Protein AF-A0A7S3LV82-F1 (afdb_monomer_lite)

Organism: NCBI:txid652834

Secondary structure (DSSP, 8-state):
--------------PPPPPPPPPPPPPSTT---HHHHHHHHHHHHT--SHHHHHHHHHHHHHHHHHHHHTTTTTTS-TTTPPPPSGGGHHHHHHHHHHHHHHHHGGG---------------------------------GGGTTTTTTTSS--------------------------SS-SS----S-SS---THHHHHHHHSPPPPP----S--------SPPPGGGSPPHHHHHHHHHHHHHHHHTHHHHHHTT----HHHHHHHHHHHHHHHHHTT--SHHHHHHHHHHHHHHHHTT-HHHHHHHHHHHHHHHHSHHHHS--SS-----TTHHHHHHHHHHHHHHHT-HHHHHHHHHH--HHHHHSHHHHHHHHHHHHHHTT-HHHHHHHHHT--TTHHHHHHHHHHHHHHHHHHHHHHHS-SEEEHHHHHHHTT-SSHHHHHHHHHHTT--EEEETTEEEEEHHHHHHH------S---S-TTHHHHT-GGG-

Sequence (498 aa):
MEDDNDMVPALVAVVPQVPKSPVPVPPSKGSWPPSLRDYVQRCFSQSPDSKAKEELQKTLKIIIGEKASANKLWETDWSSMPIPPFCQYETRNAALDLRQELKTKKRKVGSQGPLTGRKKGSESYHARLREKGGNDSVDVEVWDEKRKRVERFDGKPTGSKKSSSSSKFYSRPSTSSIDAFSLRSLSTSSSSAPASSMEEWWQGKPIKGTSSKLEKPFLRSAGVPNPCDVRPPDVLKKAVELAKRKWLEREERQQRGESVDYHTVSEQFKAIRMDLMVQRVKSRFTVSVYEIHARLALENGDISEYNQCQTKLKELYQEDWYRNGEMGTREEPKNEFEFAAYRILYCTCRRDWQRLIEEMLQLSTAAKEHAAVKHALLVRKAVMTENYHKLFALYRSAPFMSSYVMDISVAEWRYKALKQSVQAFRPTVSVEFMAELLGMRTVSSAVEYLHNHGAVTKDTNGSHVVDAKASVSSITPVSLSSTLDVGQAAEEKQFFRK

Structure (mmCIF, N/CA/C/O backbone):
data_AF-A0A7S3LV82-F1
#
_entry.id   AF-A0A7S3LV82-F1
#
loop_
_atom_site.group_PDB
_atom_site.id
_atom_site.type_symbol
_atom_site.label_atom_id
_atom_site.label_alt_id
_atom_site.label_comp_id
_atom_site.label_asym_id
_atom_site.label_entity_id
_atom_site.label_seq_id
_atom_site.pdbx_PDB_ins_code
_atom_site.Cartn_x
_atom_site.Cartn_y
_atom_site.Cartn_z
_atom_site.occupancy
_atom_site.B_iso_or_equiv
_atom_site.auth_seq_id
_atom_site.auth_comp_id
_atom_site.auth_asym_id
_atom_site.auth_atom_id
_atom_site.pdbx_PDB_model_num
ATOM 1 N N . MET A 1 1 ? 114.611 -10.971 17.724 1.00 37.19 1 MET A N 1
ATOM 2 C CA . MET A 1 1 ? 113.815 -9.918 17.061 1.00 37.19 1 MET A CA 1
ATOM 3 C C . MET A 1 1 ? 112.412 -10.472 16.869 1.00 37.19 1 MET A C 1
ATOM 5 O O . MET A 1 1 ? 112.055 -10.855 15.764 1.00 37.19 1 MET A O 1
ATOM 9 N N . GLU A 1 2 ? 111.736 -10.850 17.958 1.00 37.75 2 GLU A N 1
ATOM 10 C CA . GLU A 1 2 ? 111.268 -10.015 19.100 1.00 37.75 2 GLU A CA 1
ATOM 11 C C . GLU A 1 2 ? 109.918 -9.358 18.741 1.00 37.75 2 GLU A C 1
ATOM 13 O O . GLU A 1 2 ? 109.816 -8.741 17.683 1.00 37.75 2 GLU A O 1
ATOM 18 N N . ASP A 1 3 ? 108.849 -9.470 19.536 1.00 37.44 3 ASP A N 1
ATOM 19 C CA . ASP A 1 3 ? 108.690 -10.190 20.815 1.00 37.44 3 ASP A CA 1
ATOM 20 C C . ASP A 1 3 ? 107.254 -10.705 21.008 1.00 37.44 3 ASP A C 1
ATOM 22 O O . ASP A 1 3 ? 106.304 -10.182 20.421 1.00 37.44 3 ASP A O 1
ATOM 26 N N . ASP A 1 4 ? 107.103 -11.700 21.886 1.00 35.75 4 ASP A N 1
ATOM 27 C CA . ASP A 1 4 ? 105.827 -12.020 22.528 1.00 35.75 4 ASP A CA 1
ATOM 28 C C . ASP A 1 4 ? 105.445 -10.921 23.535 1.00 35.75 4 ASP A C 1
ATOM 30 O O . ASP A 1 4 ? 106.274 -10.524 24.359 1.00 35.75 4 ASP A O 1
ATOM 34 N N . ASN A 1 5 ? 104.166 -10.525 23.585 1.00 36.53 5 ASN A N 1
ATOM 35 C CA . ASN A 1 5 ? 103.512 -10.383 24.890 1.00 36.53 5 ASN A CA 1
ATOM 36 C C . ASN A 1 5 ? 101.976 -10.432 24.859 1.00 36.53 5 ASN A C 1
ATOM 38 O O . ASN A 1 5 ? 101.324 -10.110 23.866 1.00 36.53 5 ASN A O 1
ATOM 42 N N . ASP A 1 6 ? 101.428 -10.829 26.004 1.00 35.84 6 ASP A N 1
ATOM 43 C CA . ASP A 1 6 ? 100.016 -11.063 26.288 1.00 35.84 6 ASP A CA 1
ATOM 44 C C . ASP A 1 6 ? 99.115 -9.818 26.166 1.00 35.84 6 ASP A C 1
ATOM 46 O O . ASP A 1 6 ? 99.455 -8.732 26.633 1.00 35.84 6 ASP A O 1
ATOM 50 N N . MET A 1 7 ? 97.870 -10.010 25.706 1.00 33.03 7 MET A N 1
ATOM 51 C CA . MET A 1 7 ? 96.746 -10.179 26.650 1.00 33.03 7 MET A CA 1
ATOM 52 C C . MET A 1 7 ? 95.391 -10.445 25.973 1.00 33.03 7 MET A C 1
ATOM 54 O O . MET A 1 7 ? 95.016 -9.827 24.980 1.00 33.03 7 MET A O 1
ATOM 58 N N . VAL A 1 8 ? 94.592 -11.303 26.616 1.00 34.25 8 VAL A N 1
ATOM 59 C CA . VAL A 1 8 ? 93.133 -11.421 26.434 1.00 34.25 8 VAL A CA 1
ATOM 60 C C . VAL A 1 8 ? 92.478 -11.092 27.784 1.00 34.25 8 VAL A C 1
ATOM 62 O O . VAL A 1 8 ? 93.030 -11.484 28.814 1.00 34.25 8 VAL A O 1
ATOM 65 N N . PRO A 1 9 ? 91.309 -10.418 27.824 1.00 34.97 9 PRO A N 1
ATOM 66 C CA . PRO A 1 9 ? 90.073 -11.206 27.783 1.00 34.97 9 PRO A CA 1
ATOM 67 C C . PRO A 1 9 ? 88.839 -10.553 27.110 1.00 34.97 9 PRO A C 1
ATOM 69 O O . PRO A 1 9 ? 88.560 -9.368 27.245 1.00 34.97 9 PRO A O 1
ATOM 72 N N . ALA A 1 10 ? 88.032 -11.423 26.496 1.00 30.30 10 ALA A N 1
ATOM 73 C CA . ALA A 1 10 ? 86.563 -11.397 26.418 1.00 30.30 10 ALA A CA 1
ATOM 74 C C . ALA A 1 10 ? 85.806 -10.076 26.113 1.00 30.30 10 ALA A C 1
ATOM 76 O O . ALA A 1 10 ? 85.424 -9.334 27.018 1.00 30.30 10 ALA A O 1
ATOM 77 N N . LEU A 1 11 ? 85.337 -9.935 24.863 1.00 29.91 11 LEU A N 1
ATOM 78 C CA . LEU A 1 11 ? 84.101 -9.203 24.547 1.00 29.91 11 LEU A CA 1
ATOM 79 C C . LEU A 1 11 ? 83.191 -9.988 23.583 1.00 29.91 11 LEU A C 1
ATOM 81 O O . LEU A 1 11 ? 83.609 -10.395 22.508 1.00 29.91 11 LEU A O 1
ATOM 85 N N . VAL A 1 12 ? 81.933 -10.152 24.013 1.00 31.27 12 VAL A N 1
ATOM 86 C CA . VAL A 1 12 ? 80.685 -10.361 23.244 1.00 31.27 12 VAL A CA 1
ATOM 87 C C . VAL A 1 12 ? 80.772 -11.154 21.925 1.00 31.27 12 VAL A C 1
ATOM 89 O O . VAL A 1 12 ? 81.112 -10.623 20.870 1.00 31.27 12 VAL A O 1
ATOM 92 N N . ALA A 1 13 ? 80.270 -12.393 21.946 1.00 30.98 13 ALA A N 1
ATOM 93 C CA . ALA A 1 13 ? 79.973 -13.152 20.732 1.00 30.98 13 ALA A CA 1
ATOM 94 C C . ALA A 1 13 ? 78.805 -12.517 19.945 1.00 30.98 13 ALA A C 1
ATOM 96 O O . ALA A 1 13 ? 77.635 -12.665 20.305 1.00 30.98 13 ALA A O 1
ATOM 97 N N . VAL A 1 14 ? 79.121 -11.817 18.853 1.00 32.34 14 VAL A N 1
ATOM 98 C CA . VAL A 1 14 ? 78.126 -11.288 17.909 1.00 32.34 14 VAL A CA 1
ATOM 99 C C . VAL A 1 14 ? 77.571 -12.434 17.062 1.00 32.34 14 VAL A C 1
ATOM 101 O O . VAL A 1 14 ? 78.282 -13.017 16.246 1.00 32.34 14 VAL A O 1
ATOM 104 N N . VAL A 1 15 ? 76.285 -12.748 17.232 1.00 36.16 15 VAL A N 1
ATOM 105 C CA . VAL A 1 15 ? 75.581 -13.715 16.374 1.00 36.16 15 VAL A CA 1
ATOM 106 C C . VAL A 1 15 ? 75.465 -13.134 14.953 1.00 36.16 15 VAL A C 1
ATOM 108 O O . VAL A 1 15 ? 74.975 -12.009 14.808 1.00 36.16 15 VAL A O 1
ATOM 111 N N . PRO A 1 16 ? 75.892 -13.853 13.896 1.00 32.28 16 PRO A N 1
ATOM 112 C CA . PRO A 1 16 ? 75.852 -13.338 12.530 1.00 32.28 16 PRO A CA 1
ATOM 113 C C . PRO A 1 16 ? 74.410 -13.124 12.050 1.00 32.28 16 PRO A C 1
ATOM 115 O O . PRO A 1 16 ? 73.539 -13.972 12.245 1.00 32.28 16 PRO A O 1
ATOM 118 N N . GLN A 1 17 ? 74.153 -11.988 11.394 1.00 28.03 17 GLN A N 1
ATOM 119 C CA . GLN A 1 17 ? 72.826 -11.685 10.855 1.00 28.03 17 GLN A CA 1
ATOM 120 C C . GLN A 1 17 ? 72.535 -12.525 9.606 1.00 28.03 17 GLN A C 1
ATOM 122 O O . GLN A 1 17 ? 73.203 -12.393 8.582 1.00 28.03 17 GLN A O 1
ATOM 127 N N . VAL A 1 18 ? 71.484 -13.343 9.677 1.00 35.94 18 VAL A N 1
ATOM 128 C CA . VAL A 1 18 ? 70.869 -13.983 8.504 1.00 35.94 18 VAL A CA 1
ATOM 129 C C . VAL A 1 18 ? 70.270 -12.879 7.609 1.00 35.94 18 VAL A C 1
ATOM 131 O O . VAL A 1 18 ? 69.633 -11.962 8.137 1.00 35.94 18 VAL A O 1
ATOM 134 N N . PRO A 1 19 ? 70.490 -12.899 6.279 1.00 32.84 19 PRO A N 1
ATOM 135 C CA . PRO A 1 19 ? 70.187 -11.760 5.413 1.00 32.84 19 PRO A CA 1
ATOM 136 C C . PRO A 1 19 ? 68.693 -11.425 5.338 1.00 32.84 19 PRO A C 1
ATOM 138 O O . PRO A 1 19 ? 67.832 -12.302 5.275 1.00 32.84 19 PRO A O 1
ATOM 141 N N . LYS A 1 20 ? 68.391 -10.122 5.281 1.00 35.22 20 LYS A N 1
ATOM 142 C CA . LYS A 1 20 ? 67.032 -9.607 5.068 1.00 35.22 20 LYS A CA 1
ATOM 143 C C . LYS A 1 20 ? 66.540 -9.973 3.665 1.00 35.22 20 LYS A C 1
ATOM 145 O O . LYS A 1 20 ? 67.138 -9.549 2.677 1.00 35.22 20 LYS A O 1
ATOM 150 N N . SER A 1 21 ? 65.418 -10.681 3.581 1.00 35.78 21 SER A N 1
ATOM 151 C CA . SER A 1 21 ? 64.683 -10.876 2.326 1.00 35.78 21 SER A CA 1
ATOM 152 C C . SER A 1 21 ? 64.238 -9.525 1.732 1.00 35.78 21 SER A C 1
ATOM 154 O O . SER A 1 21 ? 63.909 -8.609 2.493 1.00 35.78 21 SER A O 1
ATOM 156 N N . PRO A 1 22 ? 64.216 -9.366 0.395 1.00 35.38 22 PRO A N 1
ATOM 157 C CA . PRO A 1 22 ? 63.924 -8.085 -0.244 1.00 35.38 22 PRO A CA 1
ATOM 158 C C . PRO A 1 22 ? 62.459 -7.658 -0.081 1.00 35.38 22 PRO A C 1
ATOM 160 O O . PRO A 1 22 ? 61.544 -8.481 -0.110 1.00 35.38 22 PRO A O 1
ATOM 163 N N . VAL A 1 23 ? 62.238 -6.345 0.034 1.00 45.25 23 VAL A N 1
ATOM 164 C CA . VAL A 1 23 ? 60.899 -5.736 0.064 1.00 45.25 23 VAL A CA 1
ATOM 165 C C . VAL A 1 23 ? 60.255 -5.842 -1.329 1.00 45.25 23 VAL A C 1
ATOM 167 O O . VAL A 1 23 ? 60.860 -5.371 -2.295 1.00 45.25 23 VAL A O 1
ATOM 170 N N . PRO A 1 24 ? 59.043 -6.413 -1.474 1.00 42.72 24 PRO A N 1
ATOM 171 C CA . PRO A 1 24 ? 58.356 -6.461 -2.762 1.00 42.72 24 PRO A CA 1
ATOM 172 C C . PRO A 1 24 ? 57.944 -5.067 -3.255 1.00 42.72 24 PRO A C 1
ATOM 174 O O . PRO A 1 24 ? 57.314 -4.299 -2.529 1.00 42.72 24 PRO A O 1
ATOM 177 N N . VAL A 1 25 ? 58.257 -4.764 -4.515 1.00 49.97 25 VAL A N 1
ATOM 178 C CA . VAL A 1 25 ? 57.813 -3.541 -5.206 1.00 49.97 25 VAL A CA 1
ATOM 179 C C . VAL A 1 25 ? 56.283 -3.587 -5.382 1.00 49.97 25 VAL A C 1
ATOM 181 O O . VAL A 1 25 ? 55.770 -4.633 -5.786 1.00 49.97 25 VAL A O 1
ATOM 184 N N . PRO A 1 26 ? 55.528 -2.506 -5.097 1.00 42.47 26 PRO A N 1
ATOM 185 C CA . PRO A 1 26 ? 54.066 -2.551 -5.107 1.00 42.47 26 PRO A CA 1
ATOM 186 C C . PRO A 1 26 ? 53.488 -2.694 -6.530 1.00 42.47 26 PRO A C 1
ATOM 188 O O . PRO A 1 26 ? 53.718 -1.820 -7.370 1.00 42.47 26 PRO A O 1
ATOM 191 N N . PRO A 1 27 ? 52.685 -3.739 -6.813 1.00 45.69 27 PRO A N 1
ATOM 192 C CA . PRO A 1 27 ? 51.879 -3.802 -8.025 1.00 45.69 27 PRO A CA 1
ATOM 193 C C . PRO A 1 27 ? 50.661 -2.863 -7.939 1.00 45.69 27 PRO A C 1
ATOM 195 O O . PRO A 1 27 ? 50.353 -2.283 -6.897 1.00 45.69 27 PRO A O 1
ATOM 198 N N . SER A 1 28 ? 49.972 -2.689 -9.067 1.00 49.62 28 SER A N 1
ATOM 199 C CA . SER A 1 28 ? 48.967 -1.644 -9.310 1.00 49.62 28 SER A CA 1
ATOM 200 C C . SER A 1 28 ? 47.838 -1.513 -8.266 1.00 49.62 28 SER A C 1
ATOM 202 O O . SER A 1 28 ? 47.460 -2.456 -7.558 1.00 49.62 28 SER A O 1
ATOM 204 N N . LYS A 1 29 ? 47.277 -0.289 -8.207 1.00 49.69 29 LYS A N 1
ATOM 205 C CA . LYS A 1 29 ? 46.170 0.130 -7.326 1.00 49.69 29 LYS A CA 1
ATOM 206 C C . LYS A 1 29 ? 45.040 -0.911 -7.306 1.00 49.69 29 LYS A C 1
ATOM 208 O O . LYS A 1 29 ? 44.394 -1.132 -8.324 1.00 49.69 29 LYS A O 1
ATOM 213 N N . GLY A 1 30 ? 44.771 -1.485 -6.130 1.00 55.84 30 GLY A N 1
ATOM 214 C CA . GLY A 1 30 ? 43.671 -2.433 -5.892 1.00 55.84 30 GLY A CA 1
ATOM 215 C C . GLY A 1 30 ? 44.105 -3.853 -5.507 1.00 55.84 30 GLY A C 1
ATOM 216 O O . GLY A 1 30 ? 43.274 -4.640 -5.057 1.00 55.84 30 GLY A O 1
ATOM 217 N N . SER A 1 31 ? 45.391 -4.188 -5.633 1.00 60.56 31 SER A N 1
ATOM 218 C CA . SER A 1 31 ? 45.929 -5.464 -5.145 1.00 60.56 31 SER A CA 1
ATOM 219 C C . SER A 1 31 ? 46.102 -5.486 -3.613 1.00 60.56 31 SER A C 1
ATOM 221 O O . SER A 1 31 ? 46.379 -4.465 -2.983 1.00 60.56 31 SER A O 1
ATOM 223 N N . TRP A 1 32 ? 45.936 -6.669 -3.008 1.00 73.94 32 TRP A N 1
ATOM 224 C CA . TRP A 1 32 ? 46.109 -6.909 -1.567 1.00 73.94 32 TRP A CA 1
ATOM 225 C C . TRP A 1 32 ? 47.336 -7.802 -1.322 1.00 73.94 32 TRP A C 1
ATOM 227 O O . TRP A 1 32 ? 47.498 -8.775 -2.068 1.00 73.94 32 TRP A O 1
ATOM 237 N N . PRO A 1 33 ? 48.155 -7.545 -0.282 1.00 80.19 33 PRO A N 1
ATOM 238 C CA . PRO A 1 33 ? 49.363 -8.325 -0.012 1.00 80.19 33 PRO A CA 1
ATOM 239 C C . PRO A 1 33 ? 49.048 -9.808 0.274 1.00 80.19 33 PRO A C 1
ATOM 241 O O . PRO A 1 33 ? 48.095 -10.089 1.008 1.00 80.19 33 PRO A O 1
ATOM 244 N N . PRO A 1 34 ? 49.839 -10.772 -0.245 1.00 75.00 34 PRO A N 1
ATOM 245 C CA . PRO A 1 34 ? 49.617 -12.203 -0.004 1.00 75.00 34 PRO A CA 1
ATOM 246 C C . PRO A 1 34 ? 49.591 -12.574 1.483 1.00 75.00 34 PRO A C 1
ATOM 248 O O . PRO A 1 34 ? 48.658 -13.236 1.928 1.00 75.00 34 PRO A O 1
ATOM 251 N N . SER A 1 35 ? 50.517 -12.026 2.276 1.00 78.62 35 SER A N 1
ATOM 252 C CA . SER A 1 35 ? 50.623 -12.279 3.721 1.00 78.62 35 SER A CA 1
ATOM 253 C C . SER A 1 35 ? 49.356 -11.915 4.511 1.00 78.62 35 SER A C 1
ATOM 255 O O . SER A 1 35 ? 49.056 -12.549 5.525 1.00 78.62 35 SER A O 1
ATOM 257 N N . LEU A 1 36 ? 48.563 -10.945 4.036 1.00 80.44 36 LEU A N 1
ATOM 258 C CA . LEU A 1 36 ? 47.252 -10.626 4.607 1.00 80.44 36 LEU A CA 1
ATOM 259 C C . LEU A 1 36 ? 46.206 -11.706 4.288 1.00 80.44 36 LEU A C 1
ATOM 261 O O . LEU A 1 36 ? 45.378 -12.021 5.144 1.00 80.44 36 LEU A O 1
ATOM 265 N N . ARG A 1 37 ? 46.240 -12.306 3.091 1.00 80.75 37 ARG A N 1
ATOM 266 C CA . ARG A 1 37 ? 45.365 -13.443 2.751 1.00 80.75 37 ARG A CA 1
ATOM 267 C C . ARG A 1 37 ? 45.677 -14.633 3.656 1.00 80.75 37 ARG A C 1
ATOM 269 O O . ARG A 1 37 ? 44.758 -15.201 4.240 1.00 80.75 37 ARG A O 1
ATOM 276 N N . ASP A 1 38 ? 46.960 -14.918 3.866 1.00 78.56 38 ASP A N 1
ATOM 277 C CA . ASP A 1 38 ? 47.426 -15.999 4.742 1.00 78.56 38 ASP A CA 1
ATOM 278 C C . ASP A 1 38 ? 47.086 -15.740 6.221 1.00 78.56 38 ASP A C 1
ATOM 280 O O . ASP A 1 38 ? 46.774 -16.665 6.972 1.00 78.56 38 ASP A O 1
ATOM 284 N N . TYR A 1 39 ? 47.101 -14.480 6.668 1.00 80.50 39 TYR A N 1
ATOM 285 C CA . TYR A 1 39 ? 46.612 -14.089 7.995 1.00 80.50 39 TYR A CA 1
ATOM 286 C C . TYR A 1 39 ? 45.105 -14.323 8.152 1.00 80.50 39 TYR A C 1
ATOM 288 O O . TYR A 1 39 ? 44.683 -14.980 9.106 1.00 80.50 39 TYR A O 1
ATOM 296 N N . VAL A 1 40 ? 44.294 -13.856 7.197 1.00 81.56 40 VAL A N 1
ATOM 297 C CA . VAL A 1 40 ? 42.838 -14.069 7.200 1.00 81.56 40 VAL A CA 1
ATOM 298 C C . VAL A 1 40 ? 42.504 -15.563 7.162 1.00 81.56 40 VAL A C 1
ATOM 300 O O . VAL A 1 40 ? 41.673 -16.021 7.947 1.00 81.56 40 VAL A O 1
ATOM 303 N N . GLN A 1 41 ? 43.187 -16.346 6.323 1.00 80.31 41 GLN A N 1
ATOM 304 C CA . GLN A 1 41 ? 42.980 -17.790 6.226 1.00 80.31 41 GLN A CA 1
ATOM 305 C C . GLN A 1 41 ? 43.359 -18.511 7.528 1.00 80.31 41 GLN A C 1
ATOM 307 O O . GLN A 1 41 ? 42.556 -19.295 8.030 1.00 80.31 41 GLN A O 1
ATOM 312 N N . ARG A 1 42 ? 44.511 -18.196 8.144 1.00 79.06 42 ARG A N 1
ATOM 313 C CA . ARG A 1 42 ? 44.886 -18.745 9.464 1.00 79.06 42 ARG A CA 1
ATOM 314 C C . ARG A 1 42 ? 43.856 -18.417 10.546 1.00 79.06 42 ARG A C 1
ATOM 316 O O . ARG A 1 42 ? 43.523 -19.293 11.340 1.00 79.06 42 ARG A O 1
ATOM 323 N N . CYS A 1 43 ? 43.314 -17.197 10.552 1.00 77.06 43 CYS A N 1
ATOM 324 C CA . CYS A 1 43 ? 42.272 -16.801 11.499 1.00 77.06 43 CYS A CA 1
ATOM 325 C C . CYS A 1 43 ? 40.986 -17.630 11.323 1.00 77.06 43 CYS A C 1
ATOM 327 O O . CYS A 1 43 ? 40.433 -18.118 12.307 1.00 77.06 43 CYS A O 1
ATOM 329 N N . PHE A 1 44 ? 40.510 -17.819 10.086 1.00 77.44 44 PHE A N 1
ATOM 330 C CA . PHE A 1 44 ? 39.288 -18.592 9.831 1.00 77.44 44 PHE A CA 1
ATOM 331 C C . PHE A 1 44 ? 39.463 -20.100 10.065 1.00 77.44 44 PHE A C 1
ATOM 333 O O . PHE A 1 44 ? 38.537 -20.728 10.579 1.00 77.44 44 PHE A O 1
ATOM 340 N N . SER A 1 45 ? 40.638 -20.669 9.773 1.00 75.88 45 SER A N 1
ATOM 341 C CA . SER A 1 45 ? 40.935 -22.090 10.020 1.00 75.88 45 SER A CA 1
ATOM 342 C C . SER A 1 45 ? 40.971 -22.476 11.504 1.00 75.88 45 SER A C 1
ATOM 344 O O . SER A 1 45 ? 40.774 -23.644 11.820 1.00 75.88 45 SER A O 1
ATOM 346 N N . GLN A 1 46 ? 41.197 -21.526 12.420 1.00 66.44 46 GLN A N 1
ATOM 347 C CA . GLN A 1 46 ? 41.173 -21.771 13.873 1.00 66.44 46 GLN A CA 1
ATOM 348 C C . GLN A 1 46 ? 39.824 -21.439 14.537 1.00 66.44 46 GLN A C 1
ATOM 350 O O . GLN A 1 46 ? 39.698 -21.515 15.757 1.00 66.44 46 GLN A O 1
ATOM 355 N N . SER A 1 47 ? 38.800 -21.079 13.758 1.00 65.38 47 SER A N 1
ATOM 356 C CA . SER A 1 47 ? 37.466 -20.762 14.274 1.00 65.38 47 SER A CA 1
ATOM 357 C C . SER A 1 47 ? 36.526 -21.966 14.094 1.00 65.38 47 SER A C 1
ATOM 359 O O . SER A 1 47 ? 36.230 -22.331 12.952 1.00 65.38 47 SER A O 1
ATOM 361 N N . PRO A 1 48 ? 36.038 -22.621 15.167 1.00 56.25 48 PRO A N 1
ATOM 362 C CA . PRO A 1 48 ? 35.180 -23.798 15.020 1.00 56.25 48 PRO A CA 1
ATOM 363 C C . PRO A 1 48 ? 33.763 -23.418 14.563 1.00 56.25 48 PRO A C 1
ATOM 365 O O . PRO A 1 48 ? 33.225 -23.994 13.617 1.00 56.25 48 PRO A O 1
ATOM 368 N N . ASP A 1 49 ? 33.180 -22.396 15.186 1.00 66.88 49 ASP A N 1
ATOM 369 C CA . ASP A 1 49 ? 31.733 -22.167 15.202 1.00 66.88 49 ASP A CA 1
ATOM 370 C C . ASP A 1 49 ? 31.220 -21.234 14.084 1.00 66.88 49 ASP A C 1
ATOM 372 O O . ASP A 1 49 ? 31.988 -20.513 13.446 1.00 66.88 49 ASP A O 1
ATOM 376 N N . SER A 1 50 ? 29.904 -21.193 13.851 1.00 68.44 50 SER A N 1
ATOM 377 C CA . SER A 1 50 ? 29.320 -20.308 12.821 1.00 68.44 50 SER A CA 1
ATOM 378 C C . SER A 1 50 ? 29.231 -18.847 13.288 1.00 68.44 50 SER A C 1
ATOM 380 O O . SER A 1 50 ? 29.738 -17.941 12.626 1.00 68.44 50 SER A O 1
ATOM 382 N N . LYS A 1 51 ? 28.708 -18.614 14.503 1.00 64.88 51 LYS A N 1
ATOM 383 C CA . LYS A 1 51 ? 28.706 -17.281 15.148 1.00 64.88 51 LYS A CA 1
ATOM 384 C C . LYS A 1 51 ? 30.127 -16.757 15.375 1.00 64.88 51 LYS A C 1
ATOM 386 O O . LYS A 1 51 ? 30.387 -15.563 15.259 1.00 64.88 51 LYS A O 1
ATOM 391 N N . ALA A 1 52 ? 31.052 -17.676 15.651 1.00 65.00 52 ALA A N 1
ATOM 392 C CA . ALA A 1 52 ? 32.467 -17.390 15.828 1.00 65.00 52 ALA A CA 1
ATOM 393 C C . ALA A 1 52 ? 33.103 -16.755 14.583 1.00 65.00 52 ALA A C 1
ATOM 395 O O . ALA A 1 52 ? 33.865 -15.793 14.676 1.00 65.00 52 ALA A O 1
ATOM 396 N N . LYS A 1 53 ? 32.749 -17.264 13.400 1.00 74.81 53 LYS A N 1
ATOM 397 C CA . LYS A 1 53 ? 33.215 -16.748 12.107 1.00 74.81 53 LYS A CA 1
ATOM 398 C C . LYS A 1 53 ? 32.622 -15.373 11.793 1.00 74.81 53 LYS A C 1
ATOM 400 O O . LYS A 1 53 ? 33.306 -14.560 11.176 1.00 74.81 53 LYS A O 1
ATOM 405 N N . GLU A 1 54 ? 31.406 -15.080 12.252 1.00 77.81 54 GLU A N 1
ATOM 406 C CA . GLU A 1 54 ? 30.771 -13.767 12.076 1.00 77.81 54 GLU A CA 1
ATOM 407 C C . GLU A 1 54 ? 31.472 -12.665 12.892 1.00 77.81 54 GLU A C 1
ATOM 409 O O . GLU A 1 54 ? 31.854 -11.636 12.331 1.00 77.81 54 GLU A O 1
ATOM 414 N N . GLU A 1 55 ? 31.707 -12.885 14.191 1.00 69.81 55 GLU A N 1
ATOM 415 C CA . GLU A 1 55 ? 32.426 -11.924 15.044 1.00 69.81 55 GLU A CA 1
ATOM 416 C C . GLU A 1 55 ? 33.882 -11.743 14.600 1.00 69.81 55 GLU A C 1
ATOM 418 O O . GLU A 1 55 ? 34.347 -10.613 14.446 1.00 69.81 55 GLU A O 1
ATOM 423 N N . LEU A 1 56 ? 34.577 -12.837 14.269 1.00 79.38 56 LEU A N 1
ATOM 424 C CA . LEU A 1 56 ? 35.917 -12.773 13.689 1.00 79.38 56 LEU A CA 1
ATOM 425 C C . LEU A 1 56 ? 35.947 -11.930 12.400 1.00 79.38 56 LEU A C 1
ATOM 427 O O . LEU A 1 56 ? 36.862 -11.128 12.209 1.00 79.38 56 LEU A O 1
ATOM 431 N N . GLN A 1 57 ? 34.933 -12.048 11.532 1.00 80.06 57 GLN A N 1
ATOM 432 C CA . GLN A 1 57 ? 34.836 -11.229 10.321 1.00 80.06 57 GLN A CA 1
ATOM 433 C C . GLN A 1 57 ? 34.647 -9.735 10.643 1.00 80.06 57 GLN A C 1
ATOM 435 O O . GLN A 1 57 ? 35.169 -8.891 9.911 1.00 80.06 57 GLN A O 1
ATOM 440 N N . LYS A 1 58 ? 33.934 -9.386 11.724 1.00 77.69 58 LYS A N 1
ATOM 441 C CA . LYS A 1 58 ? 33.797 -7.994 12.195 1.00 77.69 58 LYS A CA 1
ATOM 442 C C . LYS A 1 58 ? 35.140 -7.461 12.698 1.00 77.69 58 LYS A C 1
ATOM 444 O O . LYS A 1 58 ? 35.572 -6.403 12.244 1.00 77.69 58 LYS A O 1
ATOM 449 N N . THR A 1 59 ? 35.845 -8.211 13.549 1.00 74.38 59 THR A N 1
ATOM 450 C CA . THR A 1 59 ? 37.162 -7.807 14.076 1.00 74.38 59 THR A CA 1
ATOM 451 C C . THR A 1 59 ? 38.210 -7.653 12.971 1.00 74.38 59 THR A C 1
ATOM 453 O O . THR A 1 59 ? 38.920 -6.649 12.936 1.00 74.38 59 THR A O 1
ATOM 456 N N . LEU A 1 60 ? 38.281 -8.595 12.022 1.00 81.12 60 LEU A N 1
ATOM 457 C CA . LEU A 1 60 ? 39.224 -8.519 10.900 1.00 81.12 60 LEU A CA 1
ATOM 458 C C . LEU A 1 60 ? 38.948 -7.313 9.989 1.00 81.12 60 LEU A C 1
ATOM 460 O O . LEU A 1 60 ? 39.896 -6.657 9.565 1.00 81.12 60 LEU A O 1
ATOM 464 N N . LYS A 1 61 ? 37.679 -6.961 9.730 1.00 79.88 61 LYS A N 1
ATOM 465 C CA . LYS A 1 61 ? 37.328 -5.747 8.964 1.00 79.88 61 LYS A CA 1
ATOM 466 C C . LYS A 1 61 ? 37.844 -4.465 9.624 1.00 79.88 61 LYS A C 1
ATOM 468 O O . LYS A 1 61 ? 38.292 -3.578 8.906 1.00 79.88 61 LYS A O 1
ATOM 473 N N . ILE A 1 62 ? 37.811 -4.379 10.957 1.00 74.94 62 ILE A N 1
ATOM 474 C CA . ILE A 1 62 ? 38.333 -3.224 11.706 1.00 74.94 62 ILE A CA 1
ATOM 475 C C . ILE A 1 62 ? 39.859 -3.153 11.564 1.00 74.94 62 ILE A C 1
ATOM 477 O O . ILE A 1 62 ? 40.371 -2.161 11.055 1.00 74.94 62 ILE A O 1
ATOM 481 N N . ILE A 1 63 ? 40.576 -4.233 11.898 1.00 77.50 63 ILE A N 1
ATOM 482 C CA . ILE A 1 63 ? 42.051 -4.286 11.841 1.00 77.50 63 ILE A CA 1
ATOM 483 C C . ILE A 1 63 ? 42.570 -3.994 10.422 1.00 77.50 63 ILE A C 1
ATOM 485 O O . ILE A 1 63 ? 43.522 -3.235 10.240 1.00 77.50 63 ILE A O 1
ATOM 489 N N . ILE A 1 64 ? 41.942 -4.572 9.394 1.00 81.31 64 ILE A N 1
ATOM 490 C CA . ILE A 1 64 ? 42.320 -4.333 7.994 1.00 81.31 64 ILE A CA 1
ATOM 491 C C . ILE A 1 64 ? 41.970 -2.898 7.580 1.00 81.31 64 ILE A C 1
ATOM 493 O O . ILE A 1 64 ? 42.767 -2.262 6.896 1.00 81.31 64 ILE A O 1
ATOM 497 N N . GLY A 1 65 ? 40.828 -2.364 8.027 1.00 76.75 65 GLY A N 1
ATOM 498 C CA . GLY A 1 65 ? 40.412 -0.982 7.778 1.00 76.75 65 GLY A CA 1
ATOM 499 C C . GLY A 1 65 ? 41.369 0.056 8.371 1.00 76.75 65 GLY A C 1
ATOM 500 O O . GLY A 1 65 ? 41.737 0.999 7.678 1.00 76.75 65 GLY A O 1
ATOM 501 N N . GLU A 1 66 ? 41.838 -0.149 9.604 1.00 76.62 66 GLU A N 1
ATOM 502 C CA . GLU A 1 66 ? 42.840 0.702 10.268 1.00 76.62 66 GLU A CA 1
ATOM 503 C C . GLU A 1 66 ? 44.192 0.684 9.539 1.00 76.62 66 GLU A C 1
ATOM 505 O O . GLU A 1 66 ? 44.813 1.725 9.321 1.00 76.62 66 GLU A O 1
ATOM 510 N N . LYS A 1 67 ? 44.662 -0.497 9.115 1.00 78.56 67 LYS A N 1
ATOM 511 C CA . LYS A 1 67 ? 45.916 -0.610 8.351 1.00 78.56 67 LYS A CA 1
ATOM 512 C C . LYS A 1 67 ? 45.784 -0.074 6.923 1.00 78.56 67 LYS A C 1
ATOM 514 O O . LYS A 1 67 ? 46.770 0.423 6.382 1.00 78.56 67 LYS A O 1
ATOM 519 N N . ALA A 1 68 ? 44.588 -0.132 6.334 1.00 77.38 68 ALA A N 1
ATOM 520 C CA . ALA A 1 68 ? 44.277 0.460 5.036 1.00 77.38 68 ALA A CA 1
ATOM 521 C C . ALA A 1 68 ? 44.222 1.992 5.093 1.00 77.38 68 ALA A C 1
ATOM 523 O O . ALA A 1 68 ? 44.873 2.640 4.279 1.00 77.38 68 ALA A O 1
ATOM 524 N N . SER A 1 69 ? 43.519 2.583 6.066 1.00 74.75 69 SER A N 1
ATOM 525 C CA . SER A 1 69 ? 43.436 4.044 6.214 1.00 74.75 69 SER A CA 1
ATOM 526 C C . SER A 1 69 ? 44.788 4.680 6.556 1.00 74.75 69 SER A C 1
ATOM 528 O O . SER A 1 69 ? 45.069 5.795 6.125 1.00 74.75 69 SER A O 1
ATOM 530 N N . ALA A 1 70 ? 45.666 3.946 7.246 1.00 75.25 70 ALA A N 1
ATOM 531 C CA . ALA A 1 70 ? 47.051 4.345 7.487 1.00 75.25 70 ALA A CA 1
ATOM 532 C C . ALA A 1 70 ? 47.998 4.148 6.278 1.00 75.25 70 ALA A C 1
ATOM 534 O O . ALA A 1 70 ? 49.182 4.453 6.399 1.00 75.25 70 ALA A O 1
ATOM 535 N N . ASN A 1 71 ? 47.532 3.593 5.148 1.00 76.69 71 ASN A N 1
ATOM 536 C CA . ASN A 1 71 ? 48.335 3.091 4.013 1.00 76.69 71 ASN A CA 1
ATOM 537 C C . ASN A 1 71 ? 49.365 1.981 4.345 1.00 76.69 71 ASN A C 1
ATOM 539 O O . ASN A 1 71 ? 50.068 1.500 3.457 1.00 76.69 71 ASN A O 1
ATOM 543 N N . LYS A 1 72 ? 49.413 1.477 5.585 1.00 76.00 72 LYS A N 1
ATOM 544 C CA . LYS A 1 72 ? 50.410 0.497 6.067 1.00 76.00 72 LYS A CA 1
ATOM 545 C C . LYS A 1 72 ? 50.063 -0.965 5.773 1.00 76.00 72 LYS A C 1
ATOM 547 O O . LYS A 1 72 ? 50.538 -1.865 6.467 1.00 76.00 72 LYS A O 1
ATOM 552 N N . LEU A 1 73 ? 49.249 -1.225 4.746 1.00 75.31 73 LEU A N 1
ATOM 553 C CA . LEU A 1 73 ? 48.872 -2.582 4.324 1.00 75.31 73 LEU A CA 1
ATOM 554 C C . LEU A 1 73 ? 50.088 -3.428 3.930 1.00 75.31 73 LEU A C 1
ATOM 556 O O . LEU A 1 73 ? 50.163 -4.583 4.336 1.00 75.31 73 LEU A O 1
ATOM 560 N N . TRP A 1 74 ? 51.026 -2.856 3.172 1.00 73.94 74 TRP A N 1
ATOM 561 C CA . TRP A 1 74 ? 52.220 -3.556 2.677 1.00 73.94 74 TRP A CA 1
ATOM 562 C C . TRP A 1 74 ? 53.412 -3.492 3.649 1.00 73.94 74 TRP A C 1
ATOM 564 O O . TRP A 1 74 ? 54.288 -4.346 3.590 1.00 73.94 74 TRP A O 1
ATOM 574 N N . GLU A 1 75 ? 53.422 -2.520 4.569 1.00 77.31 75 GLU A N 1
ATOM 575 C CA . GLU A 1 75 ? 54.442 -2.371 5.624 1.00 77.31 75 GLU A CA 1
ATOM 576 C C . GLU A 1 75 ? 54.176 -3.249 6.860 1.00 77.31 75 GLU A C 1
ATOM 578 O O . GLU A 1 75 ? 55.074 -3.484 7.666 1.00 77.31 75 GLU A O 1
ATOM 583 N N . THR A 1 76 ? 52.932 -3.698 7.060 1.00 76.69 76 THR A N 1
ATOM 584 C CA . THR A 1 76 ? 52.563 -4.528 8.215 1.00 76.69 76 THR A CA 1
ATOM 585 C C . THR A 1 76 ? 52.957 -5.980 7.961 1.00 76.69 76 THR A C 1
ATOM 587 O O . THR A 1 76 ? 52.485 -6.594 7.004 1.00 76.69 76 THR A O 1
ATOM 590 N N . ASP A 1 77 ? 53.756 -6.565 8.856 1.00 76.94 77 ASP A N 1
ATOM 591 C CA . ASP A 1 77 ? 54.017 -8.002 8.835 1.00 76.94 77 ASP A CA 1
ATOM 592 C C . ASP A 1 77 ? 52.793 -8.797 9.321 1.00 76.94 77 ASP A C 1
ATOM 594 O O . ASP A 1 77 ? 52.630 -9.130 10.495 1.00 76.94 77 ASP A O 1
ATOM 598 N N . TRP A 1 78 ? 51.918 -9.130 8.377 1.00 80.31 78 TRP A N 1
ATOM 599 C CA . TRP A 1 78 ? 50.777 -10.010 8.607 1.00 80.31 78 TRP A CA 1
ATOM 600 C C . TRP A 1 78 ? 51.178 -11.457 8.937 1.00 80.31 78 TRP A C 1
ATOM 602 O O . TRP A 1 78 ? 50.330 -12.217 9.403 1.00 80.31 78 TRP A O 1
ATOM 612 N N . SER A 1 79 ? 52.438 -11.871 8.734 1.00 74.44 79 SER A N 1
ATOM 613 C CA . SER A 1 79 ? 52.876 -13.233 9.059 1.00 74.44 79 SER A CA 1
ATOM 614 C C . SER A 1 79 ? 53.001 -13.438 10.574 1.00 74.44 79 SER A C 1
ATOM 616 O O . SER A 1 79 ? 52.435 -14.409 11.085 1.00 74.44 79 SER A O 1
ATOM 618 N N . SER A 1 80 ? 53.611 -12.492 11.300 1.00 72.06 80 SER A 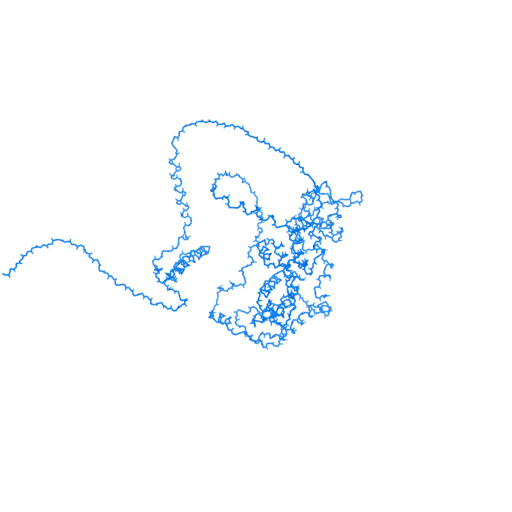N 1
ATOM 619 C CA . SER A 1 80 ? 53.756 -12.527 12.766 1.00 72.06 80 SER A CA 1
ATOM 620 C C . SER A 1 80 ? 52.571 -11.951 13.554 1.00 72.06 80 SER A C 1
ATOM 622 O O . SER A 1 80 ? 52.482 -12.179 14.761 1.00 72.06 80 SER A O 1
ATOM 624 N N . MET A 1 81 ? 51.636 -11.249 12.899 1.00 75.81 81 MET A N 1
ATOM 625 C CA . MET A 1 81 ? 50.406 -10.753 13.534 1.00 75.81 81 MET A CA 1
ATOM 626 C C . MET A 1 81 ? 49.663 -11.876 14.294 1.00 75.81 81 MET A C 1
ATOM 628 O O . MET A 1 81 ? 49.346 -12.911 13.697 1.00 75.81 81 MET A O 1
ATOM 632 N N . PRO A 1 82 ? 49.329 -11.689 15.587 1.00 71.62 82 PRO A N 1
ATOM 633 C CA . PRO A 1 82 ? 48.578 -12.678 16.351 1.00 71.62 82 PRO A CA 1
ATOM 634 C C . PRO A 1 82 ? 47.131 -12.774 15.854 1.00 71.62 82 PRO A C 1
ATOM 636 O O . PRO A 1 82 ? 46.543 -11.797 15.377 1.00 71.62 82 PRO A O 1
ATOM 639 N N . ILE A 1 83 ? 46.533 -13.957 15.992 1.00 69.25 83 ILE A N 1
ATOM 640 C CA . ILE A 1 83 ? 45.112 -14.169 15.692 1.00 69.25 83 ILE A CA 1
ATOM 641 C C . ILE A 1 83 ? 44.280 -13.349 16.698 1.00 69.25 83 ILE A C 1
ATOM 643 O O . ILE A 1 83 ? 44.575 -13.404 17.897 1.00 69.25 83 ILE A O 1
ATOM 647 N N . PRO A 1 84 ? 43.264 -12.574 16.264 1.00 66.38 84 PRO A N 1
ATOM 648 C CA . PRO A 1 84 ? 42.497 -11.734 17.178 1.00 66.38 84 PRO A CA 1
ATOM 649 C C . PRO A 1 84 ? 41.812 -12.582 18.264 1.00 66.38 84 PRO A C 1
ATOM 651 O O . PRO A 1 84 ? 41.331 -13.674 17.949 1.00 66.38 84 PRO A O 1
ATOM 654 N N . PRO A 1 85 ? 41.713 -12.106 19.524 1.00 57.38 85 PRO A N 1
ATOM 655 C CA . PRO A 1 85 ? 41.210 -12.877 20.668 1.00 57.38 85 PRO A CA 1
ATOM 656 C C . PRO A 1 85 ? 39.676 -13.002 20.672 1.00 57.38 85 PRO A C 1
ATOM 658 O O . PRO A 1 85 ? 38.997 -12.720 21.658 1.00 57.38 85 PRO A O 1
ATOM 661 N N . PHE A 1 86 ? 39.126 -13.438 19.544 1.00 54.72 86 PHE A N 1
ATOM 662 C CA . PHE A 1 86 ? 37.714 -13.695 19.329 1.00 54.72 86 PHE A CA 1
ATOM 663 C C . PHE A 1 86 ? 37.230 -14.893 20.197 1.00 54.72 86 PHE A C 1
ATOM 665 O O . PHE A 1 86 ? 36.153 -14.836 20.787 1.00 54.72 86 PHE A O 1
ATOM 672 N N . CYS A 1 87 ? 38.049 -15.941 20.369 1.00 44.41 87 CYS A N 1
ATOM 673 C CA . CYS A 1 87 ? 37.642 -17.210 20.998 1.00 44.41 87 CYS A CA 1
ATOM 674 C C . CYS A 1 87 ? 37.924 -17.325 22.521 1.00 44.41 87 CYS A C 1
ATOM 676 O O . CYS A 1 87 ? 38.125 -18.426 23.026 1.00 44.41 87 CYS A O 1
ATOM 678 N N . GLN A 1 88 ? 37.978 -16.213 23.273 1.00 43.03 88 GLN A N 1
ATOM 679 C CA . GLN A 1 88 ? 38.234 -16.222 24.736 1.00 43.03 88 GLN A CA 1
ATOM 680 C C . GLN A 1 88 ? 37.251 -15.373 25.569 1.00 43.03 88 GLN A C 1
ATOM 682 O O . GLN A 1 88 ? 37.559 -14.953 26.690 1.00 43.03 88 GLN A O 1
ATOM 687 N N . TYR A 1 89 ? 36.038 -15.130 25.060 1.00 37.00 89 TYR A N 1
ATOM 688 C CA . TYR A 1 89 ? 35.004 -14.406 25.815 1.00 37.00 89 TYR A CA 1
ATOM 689 C C . TYR A 1 89 ? 34.632 -15.115 27.135 1.00 37.00 89 TYR A C 1
ATOM 691 O O . TYR A 1 89 ? 34.408 -14.470 28.158 1.00 37.00 89 TYR A O 1
ATOM 699 N N . GLU A 1 90 ? 34.646 -16.449 27.141 1.00 40.12 90 GLU A N 1
ATOM 700 C CA . GLU A 1 90 ? 34.365 -17.278 28.319 1.00 40.12 90 GLU A CA 1
ATOM 701 C C . GLU A 1 90 ? 35.522 -17.230 29.333 1.00 40.12 90 GLU A C 1
ATOM 703 O O . GLU A 1 90 ? 35.311 -16.962 30.518 1.00 40.12 90 GLU A O 1
ATOM 708 N N . THR A 1 91 ? 36.766 -17.380 28.862 1.00 37.34 91 THR A N 1
ATOM 709 C CA . THR A 1 91 ? 37.977 -17.368 29.701 1.00 37.34 91 THR A CA 1
ATOM 710 C C . THR A 1 91 ? 38.170 -16.035 30.425 1.00 37.34 91 THR A C 1
ATOM 712 O O . THR A 1 91 ? 38.552 -16.010 31.596 1.00 37.34 91 THR A O 1
ATOM 715 N N . ARG A 1 92 ? 37.868 -14.910 29.758 1.00 39.47 92 ARG A N 1
ATOM 716 C CA . ARG A 1 92 ? 37.995 -13.569 30.348 1.00 39.47 92 ARG A CA 1
ATOM 717 C C . ARG A 1 92 ? 37.010 -13.338 31.497 1.00 39.47 92 ARG A C 1
ATOM 719 O O . ARG A 1 92 ? 37.375 -12.668 32.461 1.00 39.47 92 ARG A O 1
ATOM 726 N N . ASN A 1 93 ? 35.807 -13.907 31.427 1.00 41.94 93 ASN A N 1
ATOM 727 C CA . ASN A 1 93 ? 34.829 -13.820 32.513 1.00 41.94 93 ASN A CA 1
ATOM 728 C C . ASN A 1 93 ? 35.192 -14.770 33.667 1.00 41.94 93 ASN A C 1
ATOM 730 O O . ASN A 1 93 ? 35.255 -14.323 34.810 1.00 41.94 93 ASN A O 1
ATOM 734 N N . ALA A 1 94 ? 35.588 -16.016 33.377 1.00 42.16 94 ALA A N 1
ATOM 735 C CA . ALA A 1 94 ? 36.068 -16.958 34.395 1.00 42.16 94 ALA A CA 1
ATOM 736 C C . ALA A 1 94 ? 37.265 -16.407 35.204 1.00 42.16 94 ALA A C 1
ATOM 738 O O . ALA A 1 94 ? 37.292 -16.499 36.433 1.00 42.16 94 ALA A O 1
ATOM 739 N N . ALA A 1 95 ? 38.226 -15.754 34.540 1.00 40.09 95 ALA A N 1
ATOM 740 C CA . ALA A 1 95 ? 39.361 -15.105 35.200 1.00 40.09 95 ALA A CA 1
ATOM 741 C C . ALA A 1 95 ? 38.966 -13.874 36.044 1.00 40.09 95 ALA A C 1
ATOM 743 O O . ALA A 1 95 ? 39.661 -13.533 37.005 1.00 40.09 95 ALA A O 1
ATOM 744 N N . LEU A 1 96 ? 37.858 -13.197 35.717 1.00 42.28 96 LEU A N 1
ATOM 745 C CA . LEU A 1 96 ? 37.323 -12.086 36.509 1.00 42.28 96 LEU A CA 1
ATOM 746 C C . LEU A 1 96 ? 36.528 -12.574 37.726 1.00 42.28 96 LEU A C 1
ATOM 748 O O . LEU A 1 96 ? 36.657 -11.973 38.793 1.00 42.28 96 LEU A O 1
ATOM 752 N N . ASP A 1 97 ? 35.775 -13.666 37.603 1.00 44.28 97 ASP A N 1
ATOM 753 C CA . ASP A 1 97 ? 35.016 -14.258 38.710 1.00 44.28 97 ASP A CA 1
ATOM 754 C C . ASP A 1 97 ? 35.935 -14.940 39.732 1.00 44.28 97 ASP A C 1
ATOM 756 O O . ASP A 1 97 ? 35.833 -14.654 40.927 1.00 44.28 97 ASP A O 1
ATOM 760 N N . LEU A 1 98 ? 36.942 -15.704 39.291 1.00 43.16 98 LEU A N 1
ATOM 761 C CA . LEU A 1 98 ? 37.968 -16.266 40.184 1.00 43.16 98 LEU A CA 1
ATOM 762 C C . LEU A 1 98 ? 38.718 -15.155 40.954 1.00 43.16 98 LEU A C 1
ATOM 764 O O . LEU A 1 98 ? 38.998 -15.267 42.151 1.00 43.16 98 LEU A O 1
ATOM 768 N N . ARG A 1 99 ? 38.974 -14.016 40.293 1.00 46.09 99 ARG A N 1
ATOM 769 C CA . ARG A 1 99 ? 39.575 -12.814 40.901 1.00 46.09 99 ARG A CA 1
ATOM 770 C C . ARG A 1 99 ? 38.608 -12.042 41.814 1.00 46.09 99 ARG A C 1
ATOM 772 O O . ARG A 1 99 ? 39.068 -11.198 42.589 1.00 46.09 99 ARG A O 1
ATOM 779 N N . GLN A 1 100 ? 37.303 -12.312 41.761 1.00 46.88 100 GLN A N 1
ATOM 780 C CA . GLN A 1 100 ? 36.315 -11.819 42.726 1.00 46.88 100 GLN A CA 1
ATOM 781 C C . GLN A 1 100 ? 36.178 -12.764 43.928 1.00 46.88 100 GLN A C 1
ATOM 783 O O . GLN A 1 100 ? 36.198 -12.278 45.059 1.00 46.88 100 GLN A O 1
ATOM 788 N N . GLU A 1 101 ? 36.156 -14.086 43.737 1.00 43.22 101 GLU A N 1
ATOM 789 C CA . GLU A 1 101 ? 36.124 -15.061 44.842 1.00 43.22 101 GLU A CA 1
ATOM 790 C C . GLU A 1 101 ? 37.339 -14.949 45.775 1.00 43.22 101 GLU A C 1
ATOM 792 O O . GLU A 1 101 ? 37.206 -14.940 47.003 1.00 43.22 101 GLU A O 1
ATOM 797 N N . LEU A 1 102 ? 38.538 -14.781 45.208 1.00 46.62 102 LEU A N 1
ATOM 798 C CA . LEU A 1 102 ? 39.759 -14.558 45.991 1.00 46.62 102 LEU A CA 1
ATOM 799 C C . LEU A 1 102 ? 39.728 -13.229 46.774 1.00 46.62 102 LEU A C 1
ATOM 801 O O . LEU A 1 102 ? 40.412 -13.093 47.790 1.00 46.62 102 LEU A O 1
ATOM 805 N N . LYS A 1 103 ? 38.907 -12.254 46.353 1.00 42.97 103 LYS A N 1
ATOM 806 C CA . LYS A 1 103 ? 38.693 -10.986 47.075 1.00 42.97 103 LYS A CA 1
ATOM 807 C C . LYS A 1 103 ? 37.595 -11.075 48.134 1.00 42.97 103 LYS A C 1
ATOM 809 O O . LYS A 1 103 ? 37.721 -10.414 49.164 1.00 42.97 103 LYS A O 1
ATOM 814 N N . THR A 1 104 ? 36.543 -11.869 47.931 1.00 44.09 104 THR A N 1
ATOM 815 C CA . THR A 1 104 ? 35.474 -12.044 48.931 1.00 44.09 104 THR A CA 1
ATOM 816 C C . THR A 1 104 ? 35.933 -12.911 50.102 1.00 44.09 104 THR A C 1
ATOM 818 O O . THR A 1 104 ? 35.668 -12.553 51.251 1.00 44.09 104 THR A O 1
ATOM 821 N N . LYS A 1 105 ? 36.721 -13.970 49.855 1.00 40.75 105 LYS A N 1
ATOM 822 C CA . LYS A 1 105 ? 37.344 -14.777 50.924 1.00 40.75 105 LYS A CA 1
ATOM 823 C C . LYS A 1 105 ? 38.268 -13.954 51.837 1.00 40.75 105 LYS A C 1
ATOM 825 O O . LYS A 1 105 ? 38.331 -14.228 53.031 1.00 40.75 105 LYS A O 1
ATOM 830 N N . LYS A 1 106 ? 38.915 -12.896 51.327 1.00 37.59 106 LYS A N 1
ATOM 831 C CA . LYS A 1 106 ? 39.846 -12.040 52.095 1.00 37.59 106 LYS A CA 1
ATOM 832 C C . LYS A 1 106 ? 39.183 -10.876 52.863 1.00 37.59 106 LYS A C 1
ATOM 834 O O . LYS A 1 106 ? 39.889 -9.992 53.336 1.00 37.59 106 LYS A O 1
ATOM 839 N N . ARG A 1 107 ? 37.845 -10.841 52.991 1.00 37.59 107 ARG A N 1
ATOM 840 C CA . ARG A 1 107 ? 37.089 -9.760 53.676 1.00 37.59 107 ARG A CA 1
ATOM 841 C C . ARG A 1 107 ? 36.173 -10.228 54.825 1.00 37.59 107 ARG A C 1
ATOM 843 O O . ARG A 1 107 ? 35.217 -9.536 55.159 1.00 37.59 107 ARG A O 1
ATOM 850 N N . LYS A 1 108 ? 36.455 -11.380 55.445 1.00 37.22 108 LYS A N 1
ATOM 851 C CA . LYS A 1 108 ? 35.708 -11.925 56.602 1.00 37.22 108 LYS A CA 1
ATOM 852 C C . LYS A 1 108 ? 36.488 -11.850 57.936 1.00 37.22 108 LYS A C 1
ATOM 854 O O . LYS A 1 108 ? 36.589 -12.844 58.644 1.00 37.22 108 LYS A O 1
ATOM 859 N N . VAL A 1 109 ? 37.023 -10.676 58.294 1.00 32.97 109 VAL A N 1
ATOM 860 C CA . VAL A 1 109 ? 37.595 -10.394 59.635 1.00 32.97 109 VAL A CA 1
ATOM 861 C C . VAL A 1 109 ? 37.312 -8.934 60.033 1.00 32.97 109 VAL A C 1
ATOM 863 O O . VAL A 1 109 ? 37.739 -8.034 59.316 1.00 32.97 109 VAL A O 1
ATOM 866 N N . GLY A 1 110 ? 36.633 -8.712 61.172 1.00 28.58 110 GLY A N 1
ATOM 867 C CA . GLY A 1 110 ? 36.345 -7.390 61.778 1.00 28.58 110 GLY A CA 1
ATOM 868 C C . GLY A 1 110 ? 35.315 -6.511 61.030 1.00 28.58 110 GLY A C 1
ATOM 869 O O . GLY A 1 110 ? 35.139 -6.650 59.825 1.00 28.58 110 GLY A O 1
ATOM 870 N N . SER A 1 111 ? 34.588 -5.579 61.664 1.00 29.52 111 SER A N 1
ATOM 871 C CA . SER A 1 111 ? 34.350 -5.313 63.101 1.00 29.52 111 SER A CA 1
ATOM 872 C C . SER A 1 111 ? 32.970 -4.622 63.289 1.00 29.52 111 SER A C 1
ATOM 874 O O . SER A 1 111 ? 32.242 -4.445 62.313 1.00 29.52 111 SER A O 1
ATOM 876 N N . GLN A 1 112 ? 32.579 -4.275 64.522 1.00 28.97 112 GLN A N 1
ATOM 877 C CA . GLN A 1 112 ? 31.239 -3.777 64.910 1.00 28.97 112 GLN A CA 1
ATOM 878 C C . GLN A 1 112 ? 31.064 -2.237 64.813 1.00 28.97 112 GLN A C 1
ATOM 880 O O . GLN A 1 112 ? 32.046 -1.504 64.891 1.00 28.97 112 GLN A O 1
ATOM 885 N N . GLY A 1 113 ? 29.814 -1.738 64.734 1.00 26.39 113 GLY A N 1
ATOM 886 C CA . GLY A 1 113 ? 29.456 -0.314 64.951 1.00 26.39 113 GLY A CA 1
ATOM 887 C C . GLY A 1 113 ? 28.017 0.074 64.499 1.00 26.39 113 GLY A C 1
ATOM 888 O O . GLY A 1 113 ? 27.587 -0.470 63.481 1.00 26.39 113 GLY A O 1
ATOM 889 N N . PRO A 1 114 ? 27.235 0.947 65.200 1.00 35.56 114 PRO A N 1
ATOM 890 C CA . PRO A 1 114 ? 25.761 0.976 65.043 1.00 35.56 114 PRO A CA 1
ATOM 891 C C . PRO A 1 114 ? 25.033 2.331 64.763 1.00 35.56 114 PRO A C 1
ATOM 893 O O . PRO A 1 114 ? 25.405 3.376 65.277 1.00 35.56 114 PRO A O 1
ATOM 896 N N . LEU A 1 115 ? 23.868 2.214 64.090 1.00 28.08 115 LEU A N 1
ATOM 897 C CA . LEU A 1 115 ? 22.571 2.937 64.260 1.00 28.08 115 LEU A CA 1
ATOM 898 C C . LEU A 1 115 ? 22.364 4.458 63.982 1.00 28.08 115 LEU A C 1
ATOM 900 O O . LEU A 1 115 ? 23.015 5.315 64.563 1.00 28.08 115 LEU A O 1
ATOM 904 N N . THR A 1 116 ? 21.277 4.754 63.230 1.00 28.48 116 THR A N 1
ATOM 905 C CA . THR A 1 116 ? 20.149 5.743 63.414 1.00 28.48 116 THR A CA 1
ATOM 906 C C . THR A 1 116 ? 19.641 6.261 62.040 1.00 28.48 116 THR A C 1
ATOM 908 O O . THR A 1 116 ? 20.446 6.500 61.155 1.00 28.48 116 THR A O 1
ATOM 911 N N . GLY A 1 117 ? 18.339 6.214 61.688 1.00 26.61 117 GLY A N 1
ATOM 912 C CA . GLY A 1 117 ? 17.282 7.246 61.892 1.00 26.61 117 GLY A CA 1
ATOM 913 C C . GLY A 1 117 ? 16.993 8.021 60.570 1.00 26.61 117 GLY A C 1
ATOM 914 O O . GLY A 1 117 ? 17.901 8.125 59.764 1.00 26.61 117 GLY A O 1
ATOM 915 N N . ARG A 1 118 ? 15.816 8.579 60.200 1.00 27.14 118 ARG A N 1
ATOM 916 C CA . ARG A 1 118 ? 14.388 8.520 60.634 1.00 27.14 118 ARG A CA 1
ATOM 917 C C . ARG A 1 118 ? 13.467 8.924 59.424 1.00 27.14 118 ARG A C 1
ATOM 919 O O . ARG A 1 118 ? 13.973 9.299 58.375 1.00 27.14 118 ARG A O 1
ATOM 926 N N . LYS A 1 119 ? 12.127 8.790 59.528 1.00 28.09 119 LYS A N 1
ATOM 927 C CA . LYS A 1 119 ? 11.100 8.878 58.438 1.00 28.09 119 LYS A CA 1
ATOM 928 C C . LYS A 1 119 ? 10.617 10.295 58.005 1.00 28.09 119 LYS A C 1
ATOM 930 O O . LYS A 1 119 ? 10.627 11.197 58.836 1.00 28.09 119 LYS A O 1
ATOM 935 N N . LYS A 1 120 ? 9.929 10.324 56.834 1.00 26.59 120 LYS A N 1
ATOM 936 C CA . LYS A 1 120 ? 8.896 11.262 56.267 1.00 26.59 120 LYS A CA 1
ATOM 937 C C . LYS A 1 120 ? 9.380 12.198 55.129 1.00 26.59 120 LYS A C 1
ATOM 939 O O . LYS A 1 120 ? 10.531 12.597 55.149 1.00 26.59 120 LYS A O 1
ATOM 944 N N . GLY A 1 121 ? 8.552 12.592 54.143 1.00 24.30 121 GLY A N 1
ATOM 945 C CA . GLY A 1 121 ? 7.227 12.063 53.743 1.00 24.30 121 GLY A CA 1
ATOM 946 C C . GLY A 1 121 ? 6.318 13.028 52.937 1.00 24.30 121 GLY A C 1
ATOM 947 O O . GLY A 1 121 ? 6.062 14.118 53.416 1.00 24.30 121 GLY A O 1
ATOM 948 N N . SER A 1 122 ? 5.809 12.564 51.780 1.00 26.72 122 SER A N 1
ATOM 949 C CA . SER A 1 122 ? 4.521 12.875 51.091 1.00 26.72 122 SER A CA 1
ATOM 950 C C . SER A 1 122 ? 3.849 14.264 51.192 1.00 26.72 122 SER A C 1
ATOM 952 O O . SER A 1 122 ? 3.351 14.589 52.263 1.00 26.72 122 SER A O 1
ATOM 954 N N . GLU A 1 123 ? 3.551 14.897 50.039 1.00 24.56 123 GLU A N 1
ATOM 955 C CA . GLU A 1 123 ? 2.184 15.390 49.717 1.00 24.56 123 GLU A CA 1
ATOM 956 C C . GLU A 1 123 ? 1.952 15.673 48.208 1.00 24.56 123 GLU A C 1
ATOM 958 O O . GLU A 1 123 ? 2.890 15.621 47.412 1.00 24.56 123 GLU A O 1
ATOM 963 N N . SER A 1 124 ? 0.692 15.916 47.804 1.00 28.66 124 SER A N 1
ATOM 964 C CA . SER A 1 124 ? 0.242 16.112 46.406 1.00 28.66 124 SER A CA 1
ATOM 965 C C . SER A 1 124 ? -1.064 16.919 46.321 1.00 28.66 124 SER A C 1
ATOM 967 O O . SER A 1 124 ? -1.943 16.665 47.138 1.00 28.66 124 SER A O 1
ATOM 969 N N . TYR A 1 125 ? -1.265 17.768 45.298 1.00 24.34 125 TYR A N 1
ATOM 970 C CA . TYR A 1 125 ? -2.564 18.425 45.022 1.00 24.34 125 TYR A CA 1
ATOM 971 C C . TYR A 1 125 ? -2.896 18.578 43.519 1.00 24.34 125 TYR A C 1
ATOM 973 O O . TYR A 1 125 ? -2.069 18.295 42.654 1.00 24.34 125 TYR A O 1
ATOM 981 N N . HIS A 1 126 ? -4.147 18.962 43.217 1.00 26.56 126 HIS A N 1
ATOM 982 C CA . HIS A 1 126 ? -4.849 18.745 41.938 1.00 26.56 126 HIS A CA 1
ATOM 983 C C . HIS A 1 126 ? -5.414 20.030 41.273 1.00 26.56 126 HIS A C 1
ATOM 985 O O . HIS A 1 126 ? -5.978 20.879 41.953 1.00 26.56 126 HIS A O 1
ATOM 991 N N . ALA A 1 127 ? -5.434 20.018 39.928 1.00 28.36 127 ALA A N 1
ATOM 992 C CA . ALA A 1 127 ? -6.494 20.498 39.006 1.00 28.36 127 ALA A CA 1
ATOM 993 C C . ALA A 1 127 ? -6.904 21.994 38.858 1.00 28.36 127 ALA A C 1
ATOM 995 O O . ALA A 1 127 ? -7.266 22.655 39.827 1.00 28.36 127 ALA A O 1
ATOM 996 N N . ARG A 1 128 ? -7.039 22.429 37.579 1.00 29.91 128 ARG A N 1
ATOM 997 C CA . ARG A 1 128 ? -8.163 23.148 36.880 1.00 29.91 128 ARG A CA 1
ATOM 998 C C . ARG A 1 128 ? -7.701 23.476 35.424 1.00 29.91 128 ARG A C 1
ATOM 1000 O O . ARG A 1 128 ? -6.524 23.751 35.253 1.00 29.91 128 ARG A O 1
ATOM 1007 N N . LEU A 1 129 ? -8.424 23.179 34.323 1.00 29.39 129 LEU A N 1
ATOM 1008 C CA . LEU A 1 129 ? -9.664 23.772 33.738 1.00 29.39 129 LEU A CA 1
ATOM 1009 C C . LEU A 1 129 ? -9.472 25.234 33.235 1.00 29.39 129 LEU A C 1
ATOM 1011 O O . LEU A 1 129 ? -8.880 26.005 33.976 1.00 29.39 129 LEU A O 1
ATOM 1015 N N . ARG A 1 130 ? -9.972 25.713 32.067 1.00 29.03 130 ARG A N 1
ATOM 1016 C CA . ARG A 1 130 ? -10.829 25.153 30.973 1.00 29.03 130 ARG A CA 1
ATOM 1017 C C . ARG A 1 130 ? -10.919 26.143 29.761 1.00 29.03 130 ARG A C 1
ATOM 1019 O O . ARG A 1 130 ? -10.904 27.340 30.005 1.00 29.03 130 ARG A O 1
ATOM 1026 N N . GLU A 1 131 ? -11.182 25.645 28.531 1.00 31.44 131 GLU A N 1
ATOM 1027 C CA . GLU A 1 131 ? -11.564 26.396 27.283 1.00 31.44 131 GLU A CA 1
ATOM 1028 C C . GLU A 1 131 ? -10.501 27.358 26.664 1.00 31.44 131 GLU A C 1
ATOM 1030 O O . GLU A 1 131 ? -9.513 27.657 27.319 1.00 31.44 131 GLU A O 1
ATOM 1035 N N . LYS A 1 132 ? -10.565 27.829 25.394 1.00 28.41 132 LYS A N 1
ATOM 1036 C CA . LYS A 1 132 ? -11.603 27.786 24.325 1.00 28.41 132 LYS A CA 1
ATOM 1037 C C . LYS A 1 132 ? -11.000 27.940 22.906 1.00 28.41 132 LYS A C 1
ATOM 1039 O O . LYS A 1 132 ? -9.938 28.531 22.769 1.00 28.41 132 LYS A O 1
ATOM 1044 N N . GLY A 1 133 ? -11.775 27.602 21.866 1.00 24.83 133 GLY A N 1
ATOM 1045 C CA . GLY A 1 133 ? -11.580 28.110 20.491 1.00 24.83 133 GLY A CA 1
ATOM 1046 C C . GLY A 1 133 ? -10.506 27.390 19.665 1.00 24.83 133 GLY A C 1
ATOM 1047 O O . GLY A 1 133 ? -9.703 26.640 20.208 1.00 24.83 133 GLY A O 1
ATOM 1048 N N . GLY A 1 134 ? -10.516 27.578 18.341 1.00 27.06 134 GLY A N 1
ATOM 1049 C CA . GLY A 1 134 ? -9.612 26.860 17.441 1.00 27.06 134 GLY A CA 1
ATOM 1050 C C . GLY A 1 134 ? -9.085 27.696 16.278 1.00 27.06 134 GLY A C 1
ATOM 1051 O O . GLY A 1 134 ? -9.804 28.515 15.712 1.00 27.06 134 GLY A O 1
ATOM 1052 N N . ASN A 1 135 ? -7.838 27.415 15.908 1.00 25.91 135 ASN A N 1
ATOM 1053 C CA . ASN A 1 135 ? -7.262 27.626 14.584 1.00 25.91 135 ASN A CA 1
ATOM 1054 C C . ASN A 1 135 ? -6.157 26.563 14.427 1.00 25.91 135 ASN A C 1
ATOM 1056 O O . ASN A 1 135 ? -5.237 26.543 15.241 1.00 25.91 135 ASN A O 1
ATOM 1060 N N . ASP A 1 136 ? -6.267 25.634 13.471 1.00 32.53 136 ASP A N 1
ATOM 1061 C CA . ASP A 1 136 ? -5.385 24.444 13.382 1.00 32.53 136 ASP A CA 1
ATOM 1062 C C . ASP A 1 136 ? -4.062 24.809 12.665 1.00 32.53 136 ASP A C 1
ATOM 1064 O O . ASP A 1 136 ? -3.743 24.310 11.585 1.00 32.53 136 ASP A O 1
ATOM 1068 N N . SER A 1 137 ? -3.318 25.752 13.261 1.00 27.59 137 SER A N 1
ATOM 1069 C CA . SER A 1 137 ? -1.960 26.136 12.853 1.00 27.59 137 SER A CA 1
ATOM 1070 C C . SER A 1 137 ? -0.983 24.974 13.065 1.00 27.59 137 SER A C 1
ATOM 1072 O O . SER A 1 137 ? -1.136 24.158 13.977 1.00 27.59 137 SER A O 1
ATOM 1074 N N . VAL A 1 138 ? 0.039 24.877 12.214 1.00 35.41 138 VAL A N 1
ATOM 1075 C CA . VAL A 1 138 ? 0.966 23.735 12.199 1.00 35.41 138 VAL A CA 1
ATOM 1076 C C . VAL A 1 138 ? 2.144 23.984 13.146 1.00 35.41 138 VAL A C 1
ATOM 1078 O O . VAL A 1 138 ? 3.272 24.196 12.704 1.00 35.41 138 VAL A O 1
ATOM 1081 N N . ASP A 1 139 ? 1.888 23.955 14.456 1.00 27.86 139 ASP A N 1
ATOM 1082 C CA . ASP A 1 139 ? 2.929 24.218 15.457 1.00 27.86 139 ASP A CA 1
ATOM 1083 C C . ASP A 1 139 ? 4.024 23.138 15.479 1.00 27.86 139 ASP A C 1
ATOM 1085 O O . ASP A 1 139 ? 3.781 21.932 15.596 1.00 27.86 139 ASP A O 1
ATOM 1089 N N . VAL A 1 140 ? 5.270 23.607 15.381 1.00 36.12 140 VAL A N 1
ATOM 1090 C CA . VAL A 1 140 ? 6.493 22.792 15.266 1.00 36.12 140 VAL A CA 1
ATOM 1091 C C . VAL A 1 140 ? 7.163 22.545 16.631 1.00 36.12 140 VAL A C 1
ATOM 1093 O O . VAL A 1 140 ? 8.017 21.667 16.762 1.00 36.12 140 VAL A O 1
ATOM 1096 N N . GLU A 1 141 ? 6.753 23.265 17.677 1.00 32.97 141 GLU A N 1
ATOM 1097 C CA . GLU A 1 141 ? 7.539 23.456 18.909 1.00 32.97 141 GLU A CA 1
ATOM 1098 C C . GLU A 1 141 ? 7.656 22.223 19.829 1.00 32.97 141 GLU A C 1
ATOM 1100 O O . GLU A 1 141 ? 8.593 22.119 20.619 1.00 32.97 141 GLU A O 1
ATOM 1105 N N . VAL A 1 142 ? 6.783 21.219 19.681 1.00 36.44 142 VAL A N 1
ATOM 1106 C CA . VAL A 1 142 ? 6.740 20.013 20.545 1.00 36.44 142 VAL A CA 1
ATOM 1107 C C . VAL A 1 142 ? 7.989 19.105 20.404 1.00 36.44 142 VAL A C 1
ATOM 1109 O O . VAL A 1 142 ? 8.154 18.132 21.143 1.00 36.44 142 VAL A O 1
ATOM 1112 N N . TRP A 1 143 ? 8.895 19.388 19.461 1.00 37.72 143 TRP A N 1
ATOM 1113 C CA . TRP A 1 143 ? 9.998 18.487 19.094 1.00 37.72 143 TRP A CA 1
ATOM 1114 C C . TRP A 1 143 ? 11.343 18.724 19.796 1.00 37.72 143 TRP A C 1
ATOM 1116 O O . TRP A 1 143 ? 12.159 17.800 19.819 1.00 37.72 143 TRP A O 1
ATOM 1126 N N . ASP A 1 144 ? 11.592 19.890 20.398 1.00 35.88 144 ASP A N 1
ATOM 1127 C CA . ASP A 1 144 ? 12.899 20.177 21.021 1.00 35.88 144 ASP A CA 1
ATOM 1128 C C . ASP A 1 144 ? 13.014 19.699 22.475 1.00 35.88 144 ASP A C 1
ATOM 1130 O O . ASP A 1 144 ? 14.068 19.224 22.913 1.00 35.88 144 ASP A O 1
ATOM 1134 N N . GLU A 1 145 ? 11.917 19.746 23.231 1.00 36.78 145 GLU A N 1
ATOM 1135 C CA . GLU A 1 145 ? 11.922 19.426 24.664 1.00 36.78 145 GLU A CA 1
ATOM 1136 C C . GLU A 1 145 ? 12.219 17.939 24.945 1.00 36.78 145 GLU A C 1
ATOM 1138 O O . GLU A 1 145 ? 12.722 17.569 26.009 1.00 36.78 145 GLU A O 1
ATOM 1143 N N . LYS A 1 146 ? 12.005 17.073 23.944 1.00 37.47 146 LYS A N 1
ATOM 1144 C CA . LYS A 1 146 ? 12.307 15.636 24.015 1.00 37.47 146 LYS A CA 1
ATOM 1145 C C . LYS A 1 146 ? 13.765 15.287 23.676 1.00 37.47 146 LYS A C 1
ATOM 1147 O O . LYS A 1 146 ? 14.200 14.192 24.025 1.00 37.47 146 LYS A O 1
ATOM 1152 N N . ARG A 1 147 ? 14.535 16.199 23.060 1.00 38.88 147 ARG A N 1
ATOM 1153 C CA . ARG A 1 147 ? 15.980 16.014 22.793 1.00 38.88 147 ARG A CA 1
ATOM 1154 C C . ARG A 1 147 ? 16.808 16.195 24.068 1.00 38.88 147 ARG A C 1
ATOM 1156 O O . ARG A 1 147 ? 17.573 15.313 24.451 1.00 38.88 147 ARG A O 1
ATOM 1163 N N . LYS A 1 148 ? 16.571 17.295 24.794 1.00 39.00 148 LYS A N 1
ATOM 1164 C CA . LYS A 1 148 ? 17.366 17.749 25.959 1.00 39.00 148 LYS A CA 1
ATOM 1165 C C . LYS A 1 148 ? 17.320 16.839 27.203 1.00 39.00 148 LYS A C 1
ATOM 1167 O O . LYS A 1 148 ? 17.957 17.152 28.205 1.00 39.00 148 LYS A O 1
ATOM 1172 N N . ARG A 1 149 ? 16.594 15.713 27.165 1.00 38.78 149 ARG A N 1
ATOM 1173 C CA . ARG A 1 149 ? 16.528 14.715 28.254 1.00 38.78 149 ARG A CA 1
ATOM 1174 C C . ARG A 1 149 ? 17.421 13.482 28.029 1.00 38.78 149 ARG A C 1
ATOM 1176 O O . ARG A 1 149 ? 17.567 12.688 28.951 1.00 38.78 149 ARG A O 1
ATOM 1183 N N . VAL A 1 150 ? 18.025 13.316 26.848 1.00 35.69 150 VAL A N 1
ATOM 1184 C CA . VAL A 1 150 ? 18.842 12.126 26.517 1.00 35.69 150 VAL A CA 1
ATOM 1185 C C . VAL A 1 150 ? 20.339 12.333 26.805 1.00 35.69 150 VAL A C 1
ATOM 1187 O O . VAL A 1 150 ? 21.036 11.381 27.132 1.00 35.69 150 VAL A O 1
ATOM 1190 N N . GLU A 1 151 ? 20.833 13.574 26.792 1.00 34.72 151 GLU A N 1
ATOM 1191 C CA . GLU A 1 151 ? 22.268 13.899 26.934 1.00 34.72 151 GLU A CA 1
ATOM 1192 C C . GLU A 1 151 ? 22.752 14.078 28.392 1.00 34.72 151 GLU A C 1
ATOM 1194 O O . GLU A 1 151 ? 23.809 14.653 28.645 1.00 34.72 151 GLU A O 1
ATOM 1199 N N . ARG A 1 152 ? 21.989 13.594 29.383 1.00 37.38 152 ARG A N 1
ATOM 1200 C CA . ARG A 1 152 ? 22.405 13.577 30.799 1.00 37.38 152 ARG A CA 1
ATOM 1201 C C . ARG A 1 152 ? 21.936 12.326 31.545 1.00 37.38 152 ARG A C 1
ATOM 1203 O O . ARG A 1 152 ? 21.095 12.434 32.431 1.00 37.38 152 ARG A O 1
ATOM 1210 N N . PHE A 1 153 ? 22.531 11.171 31.245 1.00 31.00 153 PHE A N 1
ATOM 1211 C CA . PHE A 1 153 ? 22.958 10.223 32.290 1.00 31.00 153 PHE A CA 1
ATOM 1212 C C . PHE A 1 153 ? 23.923 9.169 31.722 1.00 31.00 153 PHE A C 1
ATOM 1214 O O . PHE A 1 153 ? 23.495 8.198 31.105 1.00 31.00 153 PHE A O 1
ATOM 1221 N N . ASP A 1 154 ? 25.222 9.332 31.980 1.00 31.52 154 ASP A N 1
ATOM 1222 C CA . ASP A 1 154 ? 26.204 8.249 31.858 1.00 31.52 154 ASP A CA 1
ATOM 1223 C C . ASP A 1 154 ? 26.778 7.991 33.261 1.00 31.52 154 ASP A C 1
ATOM 1225 O O . ASP A 1 154 ? 27.382 8.872 33.874 1.00 31.52 154 ASP A O 1
ATOM 1229 N N . GLY A 1 155 ? 26.432 6.841 33.850 1.00 30.22 155 GLY A N 1
ATOM 1230 C CA . GLY A 1 155 ? 26.435 6.690 35.310 1.00 30.22 155 GLY A CA 1
ATOM 1231 C C . GLY A 1 155 ? 25.989 5.316 35.812 1.00 30.22 155 GLY A C 1
ATOM 1232 O O . GLY A 1 155 ? 24.900 5.176 36.356 1.00 30.22 155 GLY A O 1
ATOM 1233 N N . LYS A 1 156 ? 26.856 4.315 35.604 1.00 32.28 156 LYS A N 1
ATOM 1234 C CA . LYS A 1 156 ? 26.883 2.934 36.153 1.00 32.28 156 LYS A CA 1
ATOM 1235 C C . LYS A 1 156 ? 25.756 2.485 37.128 1.00 32.28 156 LYS A C 1
ATOM 1237 O O . LYS A 1 156 ? 25.626 3.054 38.211 1.00 32.28 156 LYS A O 1
ATOM 1242 N N . PRO A 1 157 ? 25.066 1.355 36.854 1.00 32.94 157 PRO A N 1
ATOM 1243 C CA . PRO A 1 157 ? 24.007 0.821 37.716 1.00 32.94 157 PRO A CA 1
ATOM 1244 C C . PRO A 1 157 ? 24.510 -0.049 38.885 1.00 32.94 157 PRO A C 1
ATOM 1246 O O . PRO A 1 157 ? 25.587 -0.647 38.833 1.00 32.94 157 PRO A O 1
ATOM 1249 N N . THR A 1 158 ? 23.649 -0.222 39.892 1.00 29.45 158 THR A N 1
ATOM 1250 C CA . THR A 1 158 ? 23.748 -1.237 40.958 1.00 29.45 158 THR A CA 1
ATOM 1251 C C . THR A 1 158 ? 22.551 -2.205 40.895 1.00 29.45 158 THR A C 1
ATOM 1253 O O . THR A 1 158 ? 21.435 -1.807 40.574 1.00 29.45 158 THR A O 1
ATOM 1256 N N . GLY A 1 159 ? 22.766 -3.502 41.165 1.00 27.52 159 GLY A N 1
ATOM 1257 C CA . GLY A 1 159 ? 21.693 -4.516 41.290 1.00 27.52 159 GLY A CA 1
ATOM 1258 C C . GLY A 1 159 ? 21.255 -4.725 42.754 1.00 27.52 159 GLY A C 1
ATOM 1259 O O . GLY A 1 159 ? 21.916 -4.219 43.650 1.00 27.52 159 GLY A O 1
ATOM 1260 N N . SER A 1 160 ? 20.247 -5.531 43.126 1.00 30.77 160 SER A N 1
ATOM 1261 C CA . SER A 1 160 ? 19.377 -6.507 42.415 1.00 30.77 160 SER A CA 1
ATOM 1262 C C . SER A 1 160 ? 18.236 -6.957 43.400 1.00 30.77 160 SER A C 1
ATOM 1264 O O . SER A 1 160 ? 18.002 -6.207 44.339 1.00 30.77 160 SER A O 1
ATOM 1266 N N . LYS A 1 161 ? 17.471 -8.076 43.368 1.00 29.06 161 LYS A N 1
ATOM 1267 C CA . LYS A 1 161 ? 17.509 -9.399 42.684 1.00 29.06 161 LYS A CA 1
ATOM 1268 C C . LYS A 1 161 ? 16.160 -10.156 42.911 1.00 29.06 161 LYS A C 1
ATOM 1270 O O . LYS A 1 161 ? 15.790 -10.308 44.068 1.00 29.06 161 LYS A O 1
ATOM 1275 N N . LYS A 1 162 ? 15.552 -10.770 41.870 1.00 27.84 162 LYS A N 1
ATOM 1276 C CA . LYS A 1 162 ? 14.454 -11.802 41.927 1.00 27.84 162 LYS A CA 1
ATOM 1277 C C . LYS A 1 162 ? 13.073 -11.307 42.439 1.00 27.84 162 LYS A C 1
ATOM 1279 O O . LYS A 1 162 ? 13.001 -10.201 42.952 1.00 27.84 162 LYS A O 1
ATOM 1284 N N . SER A 1 163 ? 11.941 -12.014 42.284 1.00 26.67 163 SER A N 1
ATOM 1285 C CA . SER A 1 163 ? 11.570 -13.376 41.792 1.00 26.67 163 SER A CA 1
ATOM 1286 C C . SER A 1 163 ? 10.477 -13.279 40.696 1.00 26.67 163 SER A C 1
ATOM 1288 O O . SER A 1 163 ? 9.700 -12.338 40.708 1.00 26.67 163 SER A O 1
ATOM 1290 N N . SER A 1 164 ? 10.404 -14.070 39.614 1.00 25.17 164 SER A N 1
ATOM 1291 C CA . SER A 1 164 ? 10.376 -15.534 39.392 1.00 25.17 164 SER A CA 1
ATOM 1292 C C . SER A 1 164 ? 9.051 -16.251 39.729 1.00 25.17 164 SER A C 1
ATOM 1294 O O . SER A 1 164 ? 8.868 -16.722 40.847 1.00 25.17 164 SER A O 1
ATOM 1296 N N . SER A 1 165 ? 8.207 -16.450 38.711 1.00 27.02 165 SER A N 1
ATOM 1297 C CA . SER A 1 165 ? 7.386 -17.661 38.524 1.00 27.02 165 SER A CA 1
ATOM 1298 C C . SER A 1 165 ? 7.176 -17.898 37.019 1.00 27.02 165 SER A C 1
ATOM 1300 O O . SER A 1 165 ? 7.446 -16.995 36.224 1.00 27.02 165 SER A O 1
ATOM 1302 N N . SER A 1 166 ? 6.782 -19.105 36.607 1.00 25.25 166 SER A N 1
ATOM 1303 C CA . SER A 1 166 ? 6.832 -19.551 35.209 1.00 25.25 166 SER A CA 1
ATOM 1304 C C . SER A 1 166 ? 5.498 -20.065 34.664 1.00 25.25 166 SER A C 1
ATOM 1306 O O . SER A 1 166 ? 4.757 -20.783 35.328 1.00 25.25 166 SER A O 1
ATOM 1308 N N . SER A 1 167 ? 5.251 -19.783 33.387 1.00 26.47 167 SER A N 1
ATOM 1309 C CA . SER A 1 167 ? 4.407 -20.602 32.516 1.00 26.47 167 SER A CA 1
ATOM 1310 C C . SER A 1 167 ? 4.919 -20.494 31.075 1.00 26.47 167 SER A C 1
ATOM 1312 O O . SER A 1 167 ? 5.551 -19.510 30.691 1.00 26.47 167 SER A O 1
ATOM 1314 N N . LYS A 1 168 ? 4.739 -21.562 30.294 1.00 28.55 168 LYS A N 1
ATOM 1315 C CA . LYS A 1 168 ? 5.197 -21.668 28.900 1.00 28.55 168 LYS A CA 1
ATOM 1316 C C . LYS A 1 168 ? 4.024 -21.327 27.984 1.00 28.55 168 LYS A C 1
ATOM 1318 O O . LYS A 1 168 ? 2.966 -21.902 28.202 1.00 28.55 168 LYS A O 1
ATOM 1323 N N . PHE A 1 169 ? 4.215 -20.516 26.942 1.00 23.55 169 PHE A N 1
ATOM 1324 C CA . PHE A 1 169 ? 3.434 -20.603 25.695 1.00 23.55 169 PHE A CA 1
ATOM 1325 C C . PHE A 1 169 ? 4.176 -19.912 24.531 1.00 23.55 169 PHE A C 1
ATOM 1327 O O . PHE A 1 169 ? 5.205 -19.273 24.740 1.00 23.55 169 PHE A O 1
ATOM 1334 N N . TYR A 1 170 ? 3.708 -20.124 23.300 1.00 24.59 170 TYR A N 1
ATOM 1335 C CA . TYR A 1 170 ? 4.496 -19.977 22.067 1.00 24.59 170 TYR A CA 1
ATOM 1336 C C . TYR A 1 170 ? 4.970 -18.551 21.726 1.00 24.59 170 TYR A C 1
ATOM 1338 O O . TYR A 1 170 ? 4.170 -17.649 21.470 1.00 24.59 170 TYR A O 1
ATOM 1346 N N . SER A 1 171 ? 6.288 -18.391 21.572 1.00 24.58 171 SER A N 1
ATOM 1347 C CA . SER A 1 171 ? 6.914 -17.201 20.983 1.00 24.58 171 SER A CA 1
ATOM 1348 C C . SER A 1 171 ? 6.684 -17.147 19.467 1.00 24.58 171 SER A C 1
ATOM 1350 O O . SER A 1 171 ? 7.350 -17.851 18.708 1.00 24.58 171 SER A O 1
ATOM 1352 N N . ARG A 1 172 ? 5.774 -16.281 19.005 1.00 24.59 172 ARG A N 1
ATOM 1353 C CA . ARG A 1 172 ? 5.670 -15.917 17.577 1.00 24.59 172 ARG A CA 1
ATOM 1354 C C . ARG A 1 172 ? 6.950 -15.154 17.170 1.00 24.59 172 ARG A C 1
ATOM 1356 O O . ARG A 1 172 ? 7.338 -14.253 17.915 1.00 24.59 172 ARG A O 1
ATOM 1363 N N . PRO A 1 173 ? 7.614 -15.468 16.040 1.00 29.06 173 PRO A N 1
ATOM 1364 C CA . PRO A 1 173 ? 8.824 -14.754 15.630 1.00 29.06 173 PRO A CA 1
ATOM 1365 C C . PRO A 1 173 ? 8.583 -13.260 15.379 1.00 29.06 173 PRO A C 1
ATOM 1367 O O . PRO A 1 173 ? 7.593 -12.882 14.753 1.00 29.06 173 PRO A O 1
ATOM 1370 N N . SER A 1 174 ? 9.520 -12.413 15.815 1.00 24.81 174 SER A N 1
ATOM 1371 C CA . SER A 1 174 ? 9.547 -10.992 15.447 1.00 24.81 174 SER A CA 1
ATOM 1372 C C . SER A 1 174 ? 9.953 -10.854 13.980 1.00 24.81 174 SER A C 1
ATOM 1374 O O . SER A 1 174 ? 11.129 -10.989 13.645 1.00 24.81 174 SER A O 1
ATOM 1376 N N . THR A 1 175 ? 8.995 -10.589 13.091 1.00 30.78 175 THR A N 1
ATOM 1377 C CA . THR A 1 175 ? 9.253 -10.348 11.662 1.00 30.78 175 THR A CA 1
ATOM 1378 C C . THR A 1 175 ? 9.802 -8.936 11.443 1.00 30.78 175 THR A C 1
ATOM 1380 O O . THR A 1 175 ? 9.114 -8.056 10.931 1.00 30.78 175 THR A O 1
ATOM 1383 N N . SER A 1 176 ? 11.046 -8.718 11.868 1.00 32.94 176 SER A N 1
ATOM 1384 C CA . SER A 1 176 ? 11.750 -7.430 11.834 1.00 32.94 176 SER A CA 1
ATOM 1385 C C . SER A 1 176 ? 13.148 -7.567 11.214 1.00 32.94 176 SER A C 1
ATOM 1387 O O . SER A 1 176 ? 14.133 -7.087 11.771 1.00 32.94 176 SER A O 1
ATOM 1389 N N . SER A 1 177 ? 13.245 -8.280 10.085 1.00 30.80 177 SER A N 1
ATOM 1390 C CA . SER A 1 177 ? 14.499 -8.488 9.337 1.00 30.80 177 SER A CA 1
ATOM 1391 C C . SER A 1 177 ? 14.271 -8.804 7.845 1.00 30.80 177 SER A C 1
ATOM 1393 O O . SER A 1 177 ? 14.876 -9.725 7.298 1.00 30.80 177 SER A O 1
ATOM 1395 N N . ILE A 1 178 ? 13.379 -8.061 7.183 1.00 37.34 178 ILE A N 1
ATOM 1396 C CA . ILE A 1 178 ? 13.136 -8.145 5.731 1.00 37.34 178 ILE A CA 1
ATOM 1397 C C . ILE A 1 178 ? 13.069 -6.742 5.119 1.00 37.34 178 ILE A C 1
ATOM 1399 O O . ILE A 1 178 ? 11.993 -6.246 4.817 1.00 37.34 178 ILE A O 1
ATOM 1403 N N . ASP A 1 179 ? 14.242 -6.113 4.990 1.00 34.03 179 ASP A N 1
ATOM 1404 C CA . ASP A 1 179 ? 14.541 -5.066 3.994 1.00 34.03 179 ASP A CA 1
ATOM 140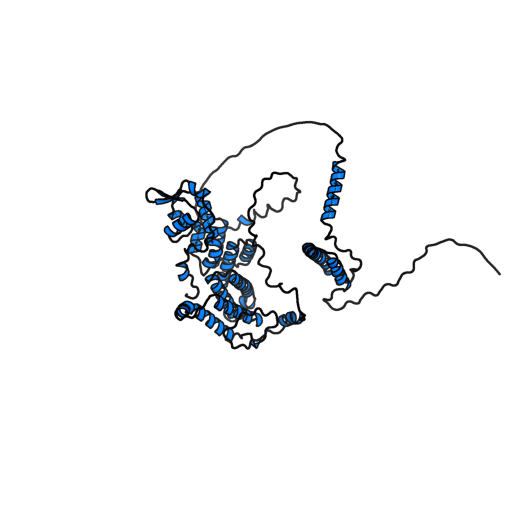5 C C . ASP A 1 179 ? 16.068 -4.813 3.923 1.00 34.03 179 ASP A C 1
ATOM 1407 O O . ASP A 1 179 ? 16.582 -3.728 4.176 1.00 34.03 179 ASP A O 1
ATOM 1411 N N . ALA A 1 180 ? 16.831 -5.877 3.630 1.00 31.50 180 ALA A N 1
ATOM 1412 C CA . ALA A 1 180 ? 18.287 -5.813 3.414 1.00 31.50 180 ALA A CA 1
ATOM 1413 C C . ALA A 1 180 ? 18.827 -6.898 2.449 1.00 31.50 180 ALA A C 1
ATOM 1415 O O . ALA A 1 180 ? 20.032 -7.141 2.399 1.00 31.50 180 ALA A O 1
ATOM 1416 N N . PHE A 1 181 ? 17.953 -7.600 1.709 1.00 28.44 181 PHE A N 1
ATOM 1417 C CA . PHE A 1 181 ? 18.308 -8.871 1.056 1.00 28.44 181 PHE A CA 1
ATOM 1418 C C . PHE A 1 181 ? 17.777 -9.039 -0.383 1.00 28.44 181 PHE A C 1
ATOM 1420 O O . PHE A 1 181 ? 17.255 -10.090 -0.740 1.00 28.44 181 PHE A O 1
ATOM 1427 N N . SER A 1 182 ? 17.972 -8.021 -1.230 1.00 33.91 182 SER A N 1
ATOM 1428 C CA . SER A 1 182 ? 17.770 -8.126 -2.695 1.00 33.91 182 SER A CA 1
ATOM 1429 C C . SER A 1 182 ? 19.039 -7.890 -3.531 1.00 33.91 182 SER A C 1
ATOM 1431 O O . SER A 1 182 ? 18.958 -7.850 -4.752 1.00 33.91 182 SER A O 1
ATOM 1433 N N . LEU A 1 183 ? 20.218 -7.760 -2.903 1.00 36.16 183 LEU A N 1
ATOM 1434 C CA . LEU A 1 183 ? 21.502 -7.534 -3.600 1.00 36.16 183 LEU A CA 1
ATOM 1435 C C . LEU A 1 183 ? 22.671 -8.410 -3.094 1.00 36.16 183 LEU A C 1
ATOM 1437 O O . LEU A 1 183 ? 23.826 -8.117 -3.395 1.00 36.16 183 LEU A O 1
ATOM 1441 N N . ARG A 1 184 ? 22.428 -9.476 -2.308 1.00 34.56 184 ARG A N 1
ATOM 1442 C CA . ARG A 1 184 ? 23.532 -10.321 -1.790 1.00 34.56 184 ARG A CA 1
ATOM 1443 C C . ARG A 1 184 ? 23.212 -11.801 -1.528 1.00 34.56 184 ARG A C 1
ATOM 1445 O O . ARG A 1 184 ? 23.681 -12.367 -0.546 1.00 34.56 184 ARG A O 1
ATOM 1452 N N . SER A 1 185 ? 22.472 -12.446 -2.431 1.00 30.62 185 SER A N 1
ATOM 1453 C CA . SER A 1 185 ? 22.222 -13.899 -2.389 1.00 30.62 185 SER A CA 1
ATOM 1454 C C . SER A 1 185 ? 22.904 -14.646 -3.545 1.00 30.62 185 SER A C 1
ATOM 1456 O O . SER A 1 185 ? 22.242 -15.310 -4.336 1.00 30.62 185 SER A O 1
ATOM 1458 N N . LEU A 1 186 ? 24.232 -14.519 -3.650 1.00 36.19 186 LEU A N 1
ATOM 1459 C CA . LEU A 1 186 ? 25.078 -15.249 -4.607 1.00 36.19 186 LEU A CA 1
ATOM 1460 C C . LEU A 1 186 ? 26.368 -15.721 -3.914 1.00 36.19 186 LEU A C 1
ATOM 1462 O O . LEU A 1 186 ? 27.426 -15.105 -4.023 1.00 36.19 186 LEU A O 1
ATOM 1466 N N . SER A 1 187 ? 26.274 -16.791 -3.124 1.00 33.38 187 SER A N 1
ATOM 1467 C CA . SER A 1 187 ? 27.420 -17.479 -2.511 1.00 33.38 187 SER A CA 1
ATOM 1468 C C . SER A 1 187 ? 27.033 -18.916 -2.164 1.00 33.38 187 SER A C 1
ATOM 1470 O O . SER A 1 187 ? 26.006 -19.120 -1.528 1.00 33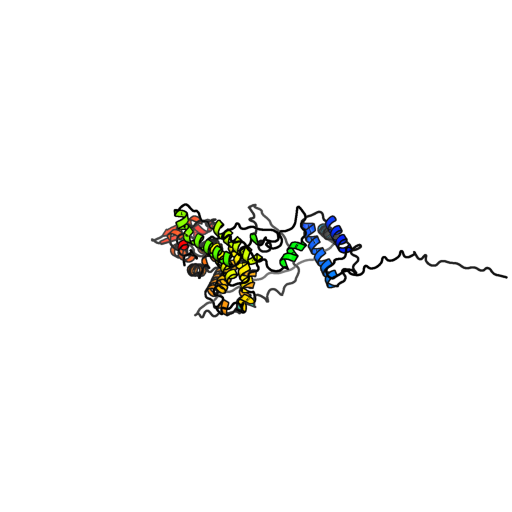.38 187 SER A O 1
ATOM 1472 N N . THR A 1 188 ? 27.891 -19.876 -2.530 1.00 30.23 188 THR A N 1
ATOM 1473 C CA . THR A 1 188 ? 27.767 -21.341 -2.329 1.00 30.23 188 THR A CA 1
ATOM 1474 C C . THR A 1 188 ? 26.574 -22.036 -3.024 1.00 30.23 188 THR A C 1
ATOM 1476 O O . THR A 1 188 ? 25.442 -21.591 -2.906 1.00 30.23 188 THR A O 1
ATOM 1479 N N . SER A 1 189 ? 26.747 -23.152 -3.747 1.00 36.62 189 SER A N 1
ATOM 1480 C CA . SER A 1 189 ? 27.999 -23.780 -4.221 1.00 36.62 189 SER A CA 1
ATOM 1481 C C . SER A 1 189 ? 27.760 -24.847 -5.308 1.00 36.62 189 SER A C 1
ATOM 1483 O O . SER A 1 189 ? 27.346 -25.954 -4.968 1.00 36.62 189 SER A O 1
ATOM 1485 N N . SER A 1 190 ? 28.121 -24.566 -6.567 1.00 35.03 190 SER A N 1
ATOM 1486 C CA . SER A 1 190 ? 28.648 -25.547 -7.546 1.00 35.03 190 SER A CA 1
ATOM 1487 C C . SER A 1 190 ? 28.975 -24.890 -8.901 1.00 35.03 190 SER A C 1
ATOM 1489 O O . SER A 1 190 ? 28.340 -23.918 -9.297 1.00 35.03 190 SER A O 1
ATOM 1491 N N . SER A 1 191 ? 29.973 -25.451 -9.601 1.00 36.16 191 SER A N 1
ATOM 1492 C CA . SER A 1 191 ? 30.556 -25.032 -10.899 1.00 36.16 191 SER A CA 1
ATOM 1493 C C . SER A 1 191 ? 31.062 -23.582 -11.036 1.00 36.16 191 SER A C 1
ATOM 1495 O O . SER A 1 191 ? 30.559 -22.636 -10.439 1.00 36.16 191 SER A O 1
ATOM 1497 N N . SER A 1 192 ? 32.114 -23.410 -11.836 1.00 41.84 192 SER A N 1
ATOM 1498 C CA . SER A 1 192 ? 32.880 -22.167 -11.944 1.00 41.84 192 SER A CA 1
ATOM 1499 C C . SER A 1 192 ? 32.530 -21.350 -13.192 1.00 41.84 192 SER A C 1
ATOM 1501 O O . SER A 1 192 ? 32.895 -21.738 -14.301 1.00 41.84 192 SER A O 1
ATOM 1503 N N . ALA A 1 193 ? 31.927 -20.176 -12.998 1.00 38.00 193 ALA A N 1
ATOM 1504 C CA . ALA A 1 193 ? 31.888 -19.097 -13.987 1.00 38.00 193 ALA A CA 1
ATOM 1505 C C . ALA A 1 193 ? 32.737 -17.907 -13.482 1.00 38.00 193 ALA A C 1
ATOM 1507 O O . ALA A 1 193 ? 32.701 -17.614 -12.282 1.00 38.00 193 ALA A O 1
ATOM 1508 N N . PRO A 1 194 ? 33.518 -17.222 -14.340 1.00 36.97 194 PRO A N 1
ATOM 1509 C CA . PRO A 1 194 ? 34.359 -16.106 -13.914 1.00 36.97 194 PRO A CA 1
ATOM 1510 C C . PRO A 1 194 ? 33.506 -14.876 -13.579 1.00 36.97 194 PRO A C 1
ATOM 1512 O O . PRO A 1 194 ? 32.822 -14.323 -14.440 1.00 36.97 194 PRO A O 1
ATOM 1515 N N . ALA A 1 195 ? 33.577 -14.419 -12.326 1.00 42.97 195 ALA A N 1
ATOM 1516 C CA . ALA A 1 195 ? 32.742 -13.327 -11.821 1.00 42.97 195 ALA A CA 1
ATOM 1517 C C . ALA A 1 195 ? 32.931 -11.986 -12.561 1.00 42.97 195 ALA A C 1
ATOM 1519 O O . ALA A 1 195 ? 32.004 -11.182 -12.585 1.00 42.97 195 ALA A O 1
ATOM 1520 N N . SER A 1 196 ? 34.083 -11.753 -13.209 1.00 49.00 196 SER A N 1
ATOM 1521 C CA . SER A 1 196 ? 34.351 -10.485 -13.906 1.00 49.00 196 SER A CA 1
ATOM 1522 C C . SER A 1 196 ? 33.340 -10.190 -15.019 1.00 49.00 196 SER A C 1
ATOM 1524 O O . SER A 1 196 ? 32.970 -9.036 -15.207 1.00 49.00 196 SER A O 1
ATOM 1526 N N . SER A 1 197 ? 32.803 -11.222 -15.681 1.00 52.22 197 SER A N 1
ATOM 1527 C CA . SER A 1 197 ? 31.863 -11.069 -16.797 1.00 52.22 197 SER A CA 1
ATOM 1528 C C . SER A 1 197 ? 30.558 -10.352 -16.410 1.00 52.22 197 SER A C 1
ATOM 1530 O O . SER A 1 197 ? 29.969 -9.673 -17.253 1.00 52.22 197 SER A O 1
ATOM 1532 N N . MET A 1 198 ? 30.110 -10.447 -15.149 1.00 48.88 198 MET A N 1
ATOM 1533 C CA . MET A 1 198 ? 28.901 -9.748 -14.694 1.00 48.88 198 MET A CA 1
ATOM 1534 C C . MET A 1 198 ? 29.187 -8.276 -14.364 1.00 48.88 198 MET A C 1
ATOM 1536 O O . MET A 1 198 ? 28.489 -7.397 -14.867 1.00 48.88 198 MET A O 1
ATOM 1540 N N . GLU A 1 199 ? 30.234 -7.986 -13.589 1.00 53.28 199 GLU A N 1
ATOM 1541 C CA . GLU A 1 199 ? 30.693 -6.618 -13.309 1.00 53.28 199 GLU A CA 1
ATOM 1542 C C . GLU A 1 199 ? 31.078 -5.846 -14.586 1.00 53.28 199 GLU A C 1
ATOM 1544 O O . GLU A 1 199 ? 30.768 -4.658 -14.703 1.00 53.28 199 GLU A O 1
ATOM 1549 N N . GLU A 1 200 ? 31.715 -6.505 -15.557 1.00 55.72 200 GLU A N 1
ATOM 1550 C CA . GLU A 1 200 ? 32.018 -5.947 -16.881 1.00 55.72 200 GLU A CA 1
ATOM 1551 C C . GLU A 1 200 ? 30.735 -5.661 -17.673 1.00 55.72 200 GLU A C 1
ATOM 1553 O O . GLU A 1 200 ? 30.611 -4.596 -18.279 1.00 55.72 200 GLU A O 1
ATOM 1558 N N . TRP A 1 201 ? 29.733 -6.548 -17.627 1.00 59.03 201 TRP A N 1
ATOM 1559 C CA . TRP A 1 201 ? 28.443 -6.303 -18.279 1.00 59.03 201 TRP A CA 1
ATOM 1560 C C . TRP A 1 201 ? 27.682 -5.119 -17.659 1.00 59.03 201 TRP A C 1
ATOM 1562 O O . TRP A 1 201 ? 27.124 -4.291 -18.387 1.00 59.03 201 TRP A O 1
ATOM 1572 N N . TRP A 1 202 ? 27.716 -4.958 -16.333 1.00 60.41 202 TRP A N 1
ATOM 1573 C CA . TRP A 1 202 ? 27.151 -3.777 -15.671 1.00 60.41 202 TRP A CA 1
ATOM 1574 C C . TRP A 1 202 ? 27.893 -2.476 -16.035 1.00 60.41 202 TRP A C 1
ATOM 1576 O O . TRP A 1 202 ? 27.265 -1.418 -16.102 1.00 60.41 202 TRP A O 1
ATOM 1586 N N . GLN A 1 203 ? 29.178 -2.539 -16.389 1.00 62.12 203 GLN A N 1
ATOM 1587 C CA . GLN A 1 203 ? 29.946 -1.400 -16.920 1.00 62.12 203 GLN A CA 1
ATOM 1588 C C . GLN A 1 203 ? 29.797 -1.206 -18.445 1.00 62.12 203 GLN A C 1
ATOM 1590 O O . GLN A 1 203 ? 30.057 -0.120 -18.961 1.00 62.12 203 GLN A O 1
ATOM 1595 N N . GLY A 1 204 ? 29.345 -2.232 -19.169 1.00 67.88 204 GLY A N 1
ATOM 1596 C CA . GLY A 1 204 ? 29.178 -2.228 -20.621 1.00 67.88 204 GLY A CA 1
ATOM 1597 C C . GLY A 1 204 ? 28.023 -1.365 -21.148 1.00 67.88 204 GLY A C 1
ATOM 1598 O O . GLY A 1 204 ? 27.175 -0.860 -20.407 1.00 67.88 204 GLY A O 1
ATOM 1599 N N . LYS A 1 205 ? 27.975 -1.222 -22.482 1.00 69.94 205 LYS A N 1
ATOM 1600 C CA . LYS A 1 205 ? 26.888 -0.523 -23.192 1.00 69.94 205 LYS A CA 1
ATOM 1601 C C . LYS A 1 205 ? 25.534 -1.204 -22.907 1.00 69.94 205 LYS A C 1
ATOM 1603 O O . LYS A 1 205 ? 25.491 -2.435 -22.873 1.00 69.94 205 LYS A O 1
ATOM 1608 N N . PRO A 1 206 ? 24.424 -0.451 -22.760 1.00 74.69 206 PRO A N 1
ATOM 1609 C CA . PRO A 1 206 ? 23.106 -1.045 -22.556 1.00 74.69 206 PRO A CA 1
ATOM 1610 C C . PRO A 1 206 ? 22.739 -2.015 -23.683 1.00 74.69 206 PRO A C 1
ATOM 1612 O O . PRO A 1 206 ? 22.908 -1.698 -24.864 1.00 74.69 206 PRO A O 1
ATOM 1615 N N . ILE A 1 207 ? 22.205 -3.182 -23.316 1.00 82.12 207 ILE A N 1
ATOM 1616 C CA . ILE A 1 207 ? 21.632 -4.120 -24.284 1.00 82.12 207 ILE A CA 1
ATOM 1617 C C . ILE A 1 207 ? 20.445 -3.444 -24.977 1.00 82.12 207 ILE A C 1
ATOM 1619 O O . ILE A 1 207 ? 19.648 -2.764 -24.333 1.00 82.12 207 ILE A O 1
ATOM 1623 N N . LYS A 1 208 ? 20.309 -3.659 -26.288 1.00 85.06 208 LYS A N 1
ATOM 1624 C CA . LYS A 1 208 ? 19.082 -3.370 -27.036 1.00 85.06 208 LYS A CA 1
ATOM 1625 C C . LYS A 1 208 ? 18.369 -4.691 -27.291 1.00 85.06 208 LYS A C 1
ATOM 1627 O O . LYS A 1 208 ? 18.954 -5.581 -27.902 1.00 85.06 208 LYS A O 1
ATOM 1632 N N . GLY A 1 209 ? 17.141 -4.825 -26.802 1.00 87.94 209 GLY A N 1
ATOM 1633 C CA . GLY A 1 209 ? 16.328 -6.013 -27.029 1.00 87.94 209 GLY A CA 1
ATOM 1634 C C . GLY A 1 209 ? 15.894 -6.152 -28.488 1.00 87.94 209 GLY A C 1
ATOM 1635 O O . GLY A 1 209 ? 15.638 -5.154 -29.161 1.00 87.94 209 GLY A O 1
ATOM 1636 N N . THR A 1 210 ? 15.779 -7.387 -28.969 1.00 91.88 210 THR A N 1
ATOM 1637 C CA . THR A 1 210 ? 15.288 -7.718 -30.320 1.00 91.88 210 THR A CA 1
ATOM 1638 C C . THR A 1 210 ? 14.035 -8.598 -30.301 1.00 91.88 210 THR A C 1
ATOM 1640 O O . THR A 1 210 ? 13.477 -8.893 -31.356 1.00 91.88 210 THR A O 1
ATOM 1643 N N . SER A 1 211 ? 13.548 -8.999 -29.120 1.00 93.19 211 SER A N 1
ATOM 1644 C CA . SER A 1 211 ? 12.406 -9.907 -28.989 1.00 93.19 211 SER A CA 1
ATOM 1645 C C . SER A 1 211 ? 11.087 -9.257 -29.416 1.00 93.19 211 SER A C 1
ATOM 1647 O O . SER A 1 211 ? 10.673 -8.246 -28.851 1.00 93.19 211 SER A O 1
ATOM 1649 N N . SER A 1 212 ? 10.392 -9.866 -30.377 1.00 94.19 212 SER A N 1
ATOM 1650 C CA . SER A 1 212 ? 9.080 -9.424 -30.878 1.00 94.19 212 SER A CA 1
ATOM 1651 C C . SER A 1 212 ? 7.884 -9.984 -30.096 1.00 94.19 212 SER A C 1
ATOM 1653 O O . SER A 1 212 ? 6.753 -9.544 -30.306 1.00 94.19 212 SER A O 1
ATOM 1655 N N . LYS A 1 213 ? 8.114 -10.946 -29.192 1.00 93.94 213 LYS A N 1
ATOM 1656 C CA . LYS A 1 213 ? 7.077 -11.571 -28.355 1.00 93.94 213 LYS A CA 1
ATOM 1657 C C . LYS A 1 213 ? 6.406 -10.511 -27.477 1.00 93.94 213 LYS A C 1
ATOM 1659 O O . LYS A 1 213 ? 7.100 -9.761 -26.799 1.00 93.94 213 LYS A O 1
ATOM 1664 N N . LEU A 1 214 ? 5.072 -10.463 -27.443 1.00 93.56 214 LEU A N 1
ATOM 1665 C CA . LEU A 1 214 ? 4.357 -9.565 -26.525 1.00 93.56 214 LEU A CA 1
ATOM 1666 C C . LEU A 1 214 ? 4.367 -10.111 -25.093 1.00 93.56 214 LEU A C 1
ATOM 1668 O O . LEU A 1 214 ? 4.678 -9.371 -24.163 1.00 93.56 214 LEU A O 1
ATOM 1672 N N . GLU A 1 215 ? 4.111 -11.408 -24.923 1.00 93.00 215 GLU A N 1
ATOM 1673 C CA . GLU A 1 215 ? 4.088 -12.092 -23.624 1.00 93.00 215 GLU A CA 1
ATOM 1674 C C . GLU A 1 215 ? 5.291 -13.032 -23.473 1.00 93.00 215 GLU A C 1
ATOM 1676 O O . GLU A 1 215 ? 5.753 -13.626 -24.452 1.00 93.00 215 GLU A O 1
ATOM 1681 N N . LYS A 1 216 ? 5.821 -13.154 -22.251 1.00 91.88 216 LYS A N 1
ATOM 1682 C CA . LYS A 1 216 ? 6.928 -14.068 -21.911 1.00 91.88 216 LYS A CA 1
ATOM 1683 C C . LYS A 1 216 ? 6.932 -14.408 -20.408 1.00 91.88 216 LYS A C 1
ATOM 1685 O O . LYS A 1 216 ? 6.469 -13.580 -19.624 1.00 91.88 216 LYS A O 1
ATOM 1690 N N . PRO A 1 217 ? 7.468 -15.562 -19.972 1.00 88.31 217 PRO A N 1
ATOM 1691 C CA . PRO A 1 217 ? 7.616 -15.871 -18.547 1.00 88.31 217 PRO A CA 1
ATOM 1692 C C . PRO A 1 217 ? 8.616 -14.934 -17.848 1.00 88.31 217 PRO A C 1
ATOM 1694 O O . PRO A 1 217 ? 9.545 -14.406 -18.473 1.00 88.31 217 PRO A O 1
ATOM 1697 N N . PHE A 1 218 ? 8.460 -14.748 -16.534 1.00 85.94 218 PHE A N 1
ATOM 1698 C CA . PHE A 1 218 ? 9.385 -13.955 -15.726 1.00 85.94 218 PHE A CA 1
ATOM 1699 C C . PHE A 1 218 ? 10.628 -14.769 -15.323 1.00 85.94 218 PHE A C 1
ATOM 1701 O O . PHE A 1 218 ? 10.665 -15.448 -14.298 1.00 85.94 218 PHE A O 1
ATOM 1708 N N . LEU A 1 219 ? 11.684 -14.683 -16.133 1.00 79.38 219 LEU A N 1
ATOM 1709 C CA . LEU A 1 219 ? 12.950 -15.367 -15.858 1.00 79.38 219 LEU A CA 1
ATOM 1710 C C . LEU A 1 219 ? 13.837 -14.559 -14.897 1.00 79.38 219 LEU A C 1
ATOM 1712 O O . LEU A 1 219 ? 14.251 -13.439 -15.198 1.00 79.38 219 LEU A O 1
ATOM 1716 N N . ARG A 1 220 ? 14.200 -15.168 -13.761 1.00 71.06 220 ARG A N 1
ATOM 1717 C CA . ARG A 1 220 ? 15.228 -14.666 -12.828 1.00 71.06 220 ARG A CA 1
ATOM 1718 C C . ARG A 1 220 ? 16.638 -15.041 -13.314 1.00 71.06 220 ARG A C 1
ATOM 1720 O O . ARG A 1 220 ? 17.360 -15.767 -12.636 1.00 71.06 220 ARG A O 1
ATOM 1727 N N . SER A 1 221 ? 17.005 -14.605 -14.518 1.00 61.25 221 SER A N 1
ATOM 1728 C CA . SER A 1 221 ? 18.272 -14.980 -15.161 1.00 61.25 221 SER A CA 1
ATOM 1729 C C . SER A 1 221 ? 19.488 -14.477 -14.374 1.00 61.25 221 SER A C 1
ATOM 1731 O O . SER A 1 221 ? 19.712 -13.275 -14.271 1.00 61.25 221 SER A O 1
ATOM 1733 N N . ALA A 1 222 ? 20.305 -15.399 -13.858 1.00 56.75 222 ALA A N 1
ATOM 1734 C CA . ALA A 1 222 ? 21.508 -15.109 -13.068 1.00 56.75 222 ALA A CA 1
ATOM 1735 C C . ALA A 1 222 ? 22.778 -14.895 -13.927 1.00 56.75 222 ALA A C 1
ATOM 1737 O O . ALA A 1 222 ? 23.884 -15.232 -13.512 1.00 56.75 222 ALA A O 1
ATOM 1738 N N . GLY A 1 223 ? 22.625 -14.367 -15.143 1.00 67.50 223 GLY A N 1
ATOM 1739 C CA . GLY A 1 223 ? 23.702 -14.178 -16.117 1.00 67.50 223 GLY A CA 1
ATOM 1740 C C . GLY A 1 223 ? 23.341 -13.115 -17.154 1.00 67.50 223 GLY A C 1
ATOM 1741 O O . GLY A 1 223 ? 22.233 -12.579 -17.126 1.00 67.50 223 GLY A O 1
ATOM 1742 N N . VAL A 1 224 ? 24.274 -12.807 -18.061 1.00 71.50 224 VAL A N 1
ATOM 1743 C CA . VAL A 1 224 ? 24.093 -11.772 -19.096 1.00 71.50 224 VAL A CA 1
ATOM 1744 C C . VAL A 1 224 ? 22.855 -12.088 -19.957 1.00 71.50 224 VAL A C 1
ATOM 1746 O O . VAL A 1 224 ? 22.823 -13.143 -20.593 1.00 71.50 224 VAL A O 1
ATOM 1749 N N . PRO A 1 225 ? 21.832 -11.213 -20.003 1.00 78.38 225 PRO A N 1
ATOM 1750 C CA . PRO A 1 225 ? 20.622 -11.464 -20.782 1.00 78.38 225 PRO A CA 1
ATOM 1751 C C . PRO A 1 225 ? 20.900 -11.512 -22.288 1.00 78.38 225 PRO A C 1
ATOM 1753 O O . PRO A 1 225 ? 21.578 -10.644 -22.832 1.00 78.38 225 PRO A O 1
ATOM 1756 N N . ASN A 1 226 ? 20.324 -12.490 -22.984 1.00 82.12 226 ASN A N 1
ATOM 1757 C CA . ASN A 1 226 ? 20.382 -12.559 -24.442 1.00 82.12 226 ASN A CA 1
ATOM 1758 C C . ASN A 1 226 ? 19.478 -11.464 -25.058 1.00 82.12 226 ASN A C 1
ATOM 1760 O O . ASN A 1 226 ? 18.295 -11.410 -24.709 1.00 82.12 226 ASN A O 1
ATOM 1764 N N . PRO A 1 227 ? 19.967 -10.618 -25.991 1.00 85.94 227 PRO A N 1
ATOM 1765 C CA . PRO A 1 227 ? 19.146 -9.626 -26.693 1.00 85.94 227 PRO A CA 1
ATOM 1766 C C . PRO A 1 227 ? 17.838 -10.181 -27.283 1.00 85.94 227 PRO A C 1
ATOM 1768 O O . PRO A 1 227 ? 16.815 -9.497 -27.243 1.00 85.94 227 PRO A O 1
ATOM 1771 N N . CYS A 1 228 ? 17.842 -11.431 -27.760 1.00 88.62 228 CYS A N 1
ATOM 1772 C CA . CYS A 1 228 ? 16.679 -12.095 -28.359 1.00 88.62 228 CYS A CA 1
ATOM 1773 C C . CYS A 1 228 ? 15.559 -12.434 -27.359 1.00 88.62 228 CYS A C 1
ATOM 1775 O O . CYS A 1 228 ? 14.408 -12.615 -27.767 1.00 88.62 228 CYS A O 1
ATOM 1777 N N . ASP A 1 229 ? 15.863 -12.481 -26.061 1.00 88.00 229 ASP A N 1
ATOM 1778 C CA . ASP A 1 229 ? 14.888 -12.706 -24.986 1.00 88.00 229 ASP A CA 1
ATOM 1779 C C . ASP A 1 229 ? 14.377 -11.395 -24.367 1.00 88.00 229 ASP A C 1
ATOM 1781 O O . ASP A 1 229 ? 13.438 -11.407 -23.565 1.00 88.00 229 ASP A O 1
ATOM 1785 N N . VAL A 1 230 ? 14.965 -10.257 -24.746 1.00 91.56 230 VAL A N 1
ATOM 1786 C CA . VAL A 1 230 ? 14.645 -8.919 -24.235 1.00 91.56 230 VAL A CA 1
ATOM 1787 C C . VAL A 1 230 ? 13.795 -8.159 -25.256 1.00 91.56 230 VAL A C 1
ATOM 1789 O O . VAL A 1 230 ? 14.146 -8.071 -26.431 1.00 91.56 230 VAL A O 1
ATOM 1792 N N . ARG A 1 231 ? 12.659 -7.596 -24.830 1.00 94.44 231 ARG A N 1
ATOM 1793 C CA . ARG A 1 231 ? 11.740 -6.847 -25.712 1.00 94.44 231 ARG A CA 1
ATOM 1794 C C . ARG A 1 231 ? 12.168 -5.371 -25.821 1.00 94.44 231 ARG A C 1
ATOM 1796 O O . ARG A 1 231 ? 12.343 -4.746 -24.776 1.00 94.44 231 ARG A O 1
ATOM 1803 N N . PRO A 1 232 ? 12.305 -4.772 -27.021 1.00 94.88 232 PRO A N 1
ATOM 1804 C CA . PRO A 1 232 ? 12.609 -3.346 -27.161 1.00 94.88 232 PRO A CA 1
ATOM 1805 C C . PRO A 1 232 ? 11.429 -2.449 -26.731 1.00 94.88 232 PRO A C 1
ATOM 1807 O O . PRO A 1 232 ? 10.291 -2.924 -26.666 1.00 94.88 232 PRO A O 1
ATOM 1810 N N . PRO A 1 233 ? 11.654 -1.141 -26.479 1.00 93.81 233 PRO A N 1
ATOM 1811 C CA . PRO A 1 233 ? 10.642 -0.221 -25.947 1.00 93.81 233 PRO A CA 1
ATOM 1812 C C . PRO A 1 233 ? 9.282 -0.233 -26.660 1.00 93.81 233 PRO A C 1
ATOM 1814 O O . PRO A 1 233 ? 8.253 -0.215 -25.992 1.00 93.81 233 PRO A O 1
ATOM 1817 N N . ASP A 1 234 ? 9.237 -0.316 -27.990 1.00 95.00 234 ASP A N 1
ATOM 1818 C CA . ASP A 1 234 ? 7.969 -0.297 -28.738 1.00 95.00 234 ASP A CA 1
ATOM 1819 C C . ASP A 1 234 ? 7.204 -1.628 -28.710 1.00 95.00 234 ASP A C 1
ATOM 1821 O O . ASP A 1 234 ? 5.981 -1.645 -28.860 1.00 95.00 234 ASP A O 1
ATOM 1825 N N . VAL A 1 235 ? 7.895 -2.740 -28.441 1.00 96.81 235 VAL A N 1
ATOM 1826 C CA . VAL A 1 235 ? 7.262 -4.029 -28.117 1.00 96.81 235 VAL A CA 1
ATOM 1827 C C . VAL A 1 235 ? 6.783 -4.014 -26.663 1.00 96.81 235 VAL A C 1
ATOM 1829 O O . VAL A 1 235 ? 5.677 -4.468 -26.385 1.00 96.81 235 VAL A O 1
ATOM 1832 N N . LEU A 1 236 ? 7.549 -3.412 -25.744 1.00 96.62 236 LEU A N 1
ATOM 1833 C CA . LEU A 1 236 ? 7.150 -3.248 -24.342 1.00 96.62 236 LEU A CA 1
ATOM 1834 C C . LEU A 1 236 ? 5.886 -2.392 -24.188 1.00 96.62 236 LEU A C 1
ATOM 1836 O O . LEU A 1 236 ? 5.008 -2.774 -23.422 1.00 96.62 236 LEU A O 1
ATOM 1840 N N . LYS A 1 237 ? 5.733 -1.295 -24.946 1.00 96.12 237 LYS A N 1
ATOM 1841 C CA . LYS A 1 237 ? 4.480 -0.509 -24.986 1.00 96.12 237 LYS A CA 1
ATOM 1842 C C . LYS A 1 237 ? 3.277 -1.397 -25.332 1.00 96.12 237 LYS A C 1
ATOM 1844 O O . LYS A 1 237 ? 2.281 -1.401 -24.616 1.00 96.12 237 LYS A O 1
ATOM 1849 N N . LYS A 1 238 ? 3.397 -2.213 -26.387 1.00 97.31 238 LYS A N 1
ATOM 1850 C CA . LYS A 1 238 ? 2.346 -3.152 -26.823 1.00 97.31 238 LYS A CA 1
ATOM 1851 C C . LYS A 1 238 ? 2.086 -4.260 -25.794 1.00 97.31 238 LYS A C 1
ATOM 1853 O O . LYS A 1 238 ? 0.937 -4.642 -25.599 1.00 97.31 238 LYS A O 1
ATOM 1858 N N . ALA A 1 239 ? 3.124 -4.748 -25.112 1.00 97.12 239 ALA A N 1
ATOM 1859 C CA . ALA A 1 239 ? 3.005 -5.737 -24.040 1.00 97.12 239 ALA A CA 1
ATOM 1860 C C . ALA A 1 239 ? 2.266 -5.184 -22.806 1.00 97.12 239 ALA A C 1
ATOM 1862 O O . ALA A 1 239 ? 1.435 -5.882 -22.230 1.00 97.12 239 ALA A O 1
ATOM 1863 N N . VAL A 1 240 ? 2.517 -3.923 -22.432 1.00 96.25 240 VAL A N 1
ATOM 1864 C CA . VAL A 1 240 ? 1.801 -3.231 -21.345 1.00 96.25 240 VAL A CA 1
ATOM 1865 C C . VAL A 1 240 ? 0.321 -3.075 -21.681 1.00 96.25 240 VAL A C 1
ATOM 1867 O O . VAL A 1 240 ? -0.524 -3.430 -20.863 1.00 96.25 240 VAL A O 1
ATOM 1870 N N . GLU A 1 241 ? -0.013 -2.611 -22.887 1.00 95.25 241 GLU A N 1
ATOM 1871 C CA . GLU A 1 241 ? -1.414 -2.479 -23.306 1.00 95.25 241 GLU A CA 1
ATOM 1872 C C . GLU A 1 241 ? -2.126 -3.836 -23.417 1.00 95.25 241 GLU A C 1
ATOM 1874 O O . GLU A 1 241 ? -3.280 -3.954 -23.009 1.00 95.25 241 GLU A O 1
ATOM 1879 N N . LEU A 1 242 ? -1.434 -4.894 -23.856 1.00 95.00 242 LEU A N 1
ATOM 1880 C CA . LEU A 1 242 ? -1.968 -6.258 -23.829 1.00 95.00 242 LEU A CA 1
ATOM 1881 C C . LEU A 1 242 ? -2.257 -6.742 -22.396 1.00 95.00 242 LEU A C 1
ATOM 1883 O O . LEU A 1 242 ? -3.331 -7.290 -22.150 1.00 95.00 242 LEU A O 1
ATOM 1887 N N . ALA A 1 243 ? -1.336 -6.518 -21.453 1.00 94.75 243 ALA A N 1
ATOM 1888 C CA . ALA A 1 243 ? -1.504 -6.904 -20.051 1.00 94.75 243 ALA A CA 1
ATOM 1889 C C . ALA A 1 243 ? -2.645 -6.126 -19.368 1.00 94.75 243 ALA A C 1
ATOM 1891 O O . ALA A 1 243 ? -3.493 -6.732 -18.712 1.00 94.75 243 ALA A O 1
ATOM 1892 N N . LYS A 1 244 ? -2.725 -4.803 -19.590 1.00 92.81 244 LYS A N 1
ATOM 1893 C CA . LYS A 1 244 ? -3.847 -3.955 -19.144 1.00 92.81 244 LYS A CA 1
ATOM 1894 C C . LYS A 1 244 ? -5.177 -4.470 -19.691 1.00 92.81 244 LYS A C 1
ATOM 1896 O O . LYS A 1 244 ? -6.109 -4.683 -18.924 1.00 92.81 244 LYS A O 1
ATOM 1901 N N . ARG A 1 245 ? -5.258 -4.713 -21.004 1.00 91.75 245 ARG A N 1
ATOM 1902 C CA . ARG A 1 245 ? -6.476 -5.194 -21.670 1.00 91.75 245 ARG A CA 1
ATOM 1903 C C . ARG A 1 2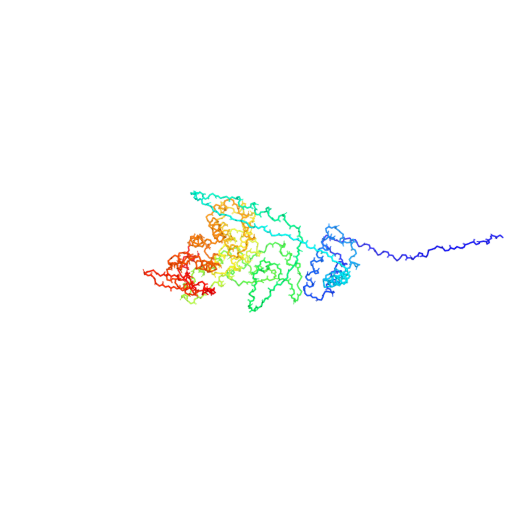45 ? -6.921 -6.561 -21.141 1.00 91.75 245 ARG A C 1
ATOM 1905 O O . ARG A 1 245 ? -8.104 -6.743 -20.879 1.00 91.75 245 ARG A O 1
ATOM 1912 N N . LYS A 1 246 ? -5.993 -7.497 -20.904 1.00 91.44 246 LYS A N 1
ATOM 1913 C CA . LYS A 1 246 ? -6.314 -8.784 -20.259 1.00 91.44 246 LYS A CA 1
ATOM 1914 C C . LYS A 1 246 ? -6.871 -8.611 -18.839 1.00 91.44 246 LYS A C 1
ATOM 1916 O O . LYS A 1 246 ? -7.816 -9.311 -18.495 1.00 91.44 246 LYS A O 1
ATOM 1921 N N . TRP A 1 247 ? -6.334 -7.685 -18.037 1.00 91.38 247 TRP A N 1
ATOM 1922 C CA . TRP A 1 247 ? -6.852 -7.405 -16.686 1.00 91.38 247 TRP A CA 1
ATOM 1923 C C . TRP A 1 247 ? -8.229 -6.727 -16.685 1.00 91.38 247 TRP A C 1
ATOM 1925 O O . TRP A 1 247 ? -9.052 -7.016 -15.818 1.00 91.38 247 TRP A O 1
ATOM 1935 N N . LEU A 1 248 ? -8.482 -5.849 -17.660 1.00 88.31 248 LEU A N 1
ATOM 1936 C CA . LEU A 1 248 ? -9.768 -5.178 -17.877 1.00 88.31 248 LEU A CA 1
ATOM 1937 C C . LEU A 1 248 ? -10.870 -6.171 -18.268 1.00 88.31 248 LEU A C 1
ATOM 1939 O O . LEU A 1 248 ? -11.908 -6.242 -17.617 1.00 88.31 248 LEU A O 1
ATOM 1943 N N . GLU A 1 249 ? -10.619 -6.974 -19.302 1.00 89.00 249 GLU A N 1
ATOM 1944 C CA . GLU A 1 249 ? -11.580 -7.941 -19.847 1.00 89.00 249 GLU A CA 1
ATOM 1945 C C . GLU A 1 249 ? -11.750 -9.200 -18.975 1.00 89.00 249 GLU A C 1
ATOM 1947 O O . GLU A 1 249 ? -12.545 -10.070 -19.325 1.00 89.00 249 GLU A O 1
ATOM 1952 N N . ARG A 1 250 ? -11.000 -9.351 -17.871 1.00 87.81 250 ARG A N 1
ATOM 1953 C CA . ARG A 1 250 ? -10.865 -10.616 -17.114 1.00 87.81 250 ARG A CA 1
ATOM 1954 C C . ARG A 1 250 ? -12.201 -11.298 -16.785 1.00 87.81 250 ARG A C 1
ATOM 1956 O O . ARG A 1 250 ? -12.287 -12.516 -16.860 1.00 87.81 250 ARG A O 1
ATOM 1963 N N . GLU A 1 251 ? -13.248 -10.532 -16.473 1.00 85.25 251 GLU A N 1
ATOM 1964 C CA . GLU A 1 251 ? -14.576 -11.055 -16.119 1.00 85.25 251 GLU A CA 1
ATOM 1965 C C . GLU A 1 251 ? -15.339 -11.562 -17.358 1.00 85.25 251 GLU A C 1
ATOM 1967 O O . GLU A 1 251 ? -15.894 -12.659 -17.332 1.00 85.25 251 GLU A O 1
ATOM 1972 N N . GLU A 1 252 ? -15.273 -10.849 -18.486 1.00 86.25 252 GLU A N 1
ATOM 1973 C CA . GLU A 1 252 ? -15.805 -11.314 -19.778 1.00 86.25 252 GLU A CA 1
ATOM 1974 C C . GLU A 1 252 ? -15.024 -12.512 -20.337 1.00 86.25 252 GLU A C 1
ATOM 1976 O O . GLU A 1 252 ? -15.557 -13.318 -21.101 1.00 86.25 252 GLU A O 1
ATOM 1981 N N . ARG A 1 253 ? -13.726 -12.605 -20.026 1.00 83.75 253 ARG A N 1
ATOM 1982 C CA . ARG A 1 253 ? -12.872 -13.737 -20.411 1.00 83.75 253 ARG A CA 1
ATOM 1983 C C . ARG A 1 253 ? -13.192 -14.954 -19.544 1.00 83.75 253 ARG A C 1
ATOM 1985 O O . ARG A 1 253 ? -13.426 -16.027 -20.093 1.00 83.75 253 ARG A O 1
ATOM 1992 N N . GLN A 1 254 ? -13.384 -14.760 -18.240 1.00 84.88 254 GLN A N 1
ATOM 1993 C CA . GLN A 1 254 ? -13.828 -15.804 -17.316 1.00 84.88 254 GLN A CA 1
ATOM 1994 C C . GLN A 1 254 ? -15.205 -16.375 -17.702 1.00 84.88 254 GLN A C 1
ATOM 1996 O O . GLN A 1 254 ? -15.390 -17.590 -17.643 1.00 84.88 254 GLN A O 1
ATOM 2001 N N . GLN A 1 255 ? -16.138 -15.533 -18.168 1.00 85.31 255 GLN A N 1
ATOM 2002 C CA . GLN A 1 255 ? -17.430 -15.962 -18.734 1.00 85.31 255 GLN A CA 1
ATOM 2003 C C . GLN A 1 255 ? -17.286 -16.773 -20.035 1.00 85.31 255 GLN A C 1
ATOM 2005 O O . GLN A 1 255 ? -18.098 -17.653 -20.304 1.00 85.31 255 GLN A O 1
ATOM 2010 N N . ARG A 1 256 ? -16.234 -16.520 -20.825 1.00 86.62 256 ARG A N 1
ATOM 2011 C CA . ARG A 1 256 ? -15.866 -17.292 -22.029 1.00 86.62 256 ARG A CA 1
ATOM 2012 C C . ARG A 1 256 ? -15.022 -18.543 -21.731 1.00 86.62 256 ARG A C 1
ATOM 2014 O O . ARG A 1 256 ? -14.578 -19.204 -22.664 1.00 86.62 256 ARG A O 1
ATOM 2021 N N . GLY A 1 257 ? -14.788 -18.873 -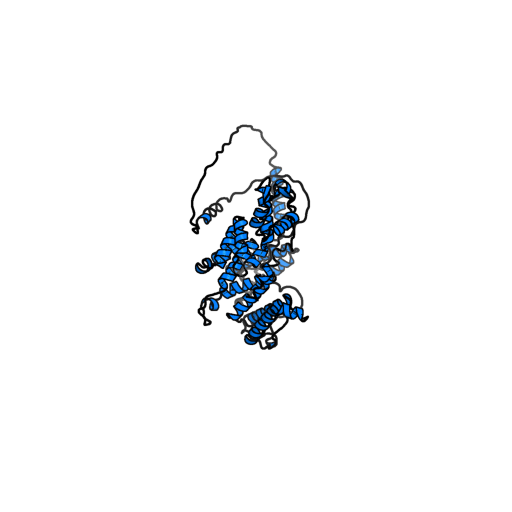20.457 1.00 84.00 257 GLY A N 1
ATOM 2022 C CA . GLY A 1 257 ? -13.956 -20.007 -20.035 1.00 84.00 257 GLY A CA 1
ATOM 2023 C C . GLY A 1 257 ? -12.445 -19.732 -20.005 1.00 84.00 257 GLY A C 1
ATOM 2024 O O . GLY A 1 257 ? -11.673 -20.624 -19.668 1.00 84.00 257 GLY A O 1
ATOM 2025 N N . GLU A 1 258 ? -12.004 -18.508 -20.306 1.00 83.50 258 GLU A N 1
ATOM 2026 C CA . GLU A 1 258 ? -10.610 -18.077 -20.165 1.00 83.50 258 GLU A CA 1
ATOM 2027 C C . GLU A 1 258 ? -10.359 -17.480 -18.770 1.00 83.50 258 GLU A C 1
ATOM 2029 O O . GLU A 1 258 ? -10.686 -16.320 -18.510 1.00 83.50 258 GLU A O 1
ATOM 2034 N N . SER A 1 259 ? -9.723 -18.230 -17.869 1.00 78.81 259 SER A N 1
ATOM 2035 C CA . SER A 1 259 ? -9.288 -17.688 -16.576 1.00 78.81 259 SER A CA 1
ATOM 2036 C C . SER A 1 259 ? -8.078 -16.757 -16.736 1.00 78.81 259 SER A C 1
ATOM 2038 O O . SER A 1 259 ? -6.974 -17.221 -17.030 1.00 78.81 259 SER A O 1
ATOM 2040 N N . VAL A 1 260 ? -8.265 -15.455 -16.499 1.00 82.19 260 VAL A N 1
ATOM 2041 C CA . VAL A 1 260 ? -7.171 -14.477 -16.365 1.00 82.19 260 VAL A CA 1
ATOM 2042 C C . VAL A 1 260 ? -7.056 -14.070 -14.903 1.00 82.19 260 VAL A C 1
ATOM 2044 O O . VAL A 1 260 ? -7.918 -13.367 -14.379 1.00 82.19 260 VAL A O 1
ATOM 2047 N N . ASP A 1 261 ? -5.983 -14.505 -14.250 1.00 88.12 261 ASP A N 1
ATOM 2048 C CA . ASP A 1 261 ? -5.744 -14.262 -12.832 1.00 88.12 261 ASP A CA 1
ATOM 2049 C C . ASP A 1 261 ? -4.714 -13.142 -12.584 1.00 88.12 261 ASP A C 1
ATOM 2051 O O . ASP A 1 261 ? -4.007 -12.681 -13.490 1.00 88.12 261 ASP A O 1
ATOM 2055 N N . TYR A 1 262 ? -4.612 -12.699 -11.327 1.00 91.62 262 TYR A N 1
ATOM 2056 C CA . TYR A 1 262 ? -3.616 -11.701 -10.929 1.00 91.62 262 TYR A CA 1
ATOM 2057 C C . TYR A 1 262 ? -2.181 -12.192 -11.158 1.00 91.62 262 TYR A C 1
ATOM 2059 O O . TYR A 1 262 ? -1.334 -11.394 -11.565 1.00 91.62 262 TYR A O 1
ATOM 2067 N N . HIS A 1 263 ? -1.889 -13.478 -10.925 1.00 93.06 263 HIS A N 1
ATOM 2068 C CA . HIS A 1 263 ? -0.529 -14.000 -11.027 1.00 93.06 263 HIS A CA 1
ATOM 2069 C C . HIS A 1 263 ? 0.013 -13.855 -12.450 1.00 93.06 263 HIS A C 1
ATOM 2071 O O . HIS A 1 263 ? 1.067 -13.248 -12.632 1.00 93.06 263 HIS A O 1
ATOM 2077 N N . THR A 1 264 ? -0.745 -14.298 -13.457 1.00 92.50 264 THR A N 1
ATOM 2078 C CA . THR A 1 264 ? -0.362 -14.219 -14.876 1.00 92.50 264 THR A CA 1
ATOM 2079 C C . THR A 1 264 ? -0.077 -12.780 -15.312 1.00 92.50 264 THR A C 1
ATOM 2081 O O . THR A 1 264 ? 0.942 -12.506 -15.953 1.00 92.50 264 THR A O 1
ATOM 2084 N N . VAL A 1 265 ? -0.943 -11.829 -14.943 1.00 94.62 265 VAL A N 1
ATOM 2085 C CA . VAL A 1 265 ? -0.757 -10.413 -15.306 1.00 94.62 265 VAL A CA 1
ATOM 2086 C C . VAL A 1 265 ? 0.422 -9.802 -14.539 1.00 94.62 265 VAL A C 1
ATOM 2088 O O . VAL A 1 265 ? 1.244 -9.096 -15.128 1.00 94.62 265 VAL A O 1
ATOM 2091 N N . SER A 1 266 ? 0.562 -10.109 -13.246 1.00 95.62 266 SER A N 1
ATOM 2092 C CA . SER A 1 266 ? 1.677 -9.646 -12.415 1.00 95.62 266 SER A CA 1
ATOM 2093 C C . SER A 1 266 ? 3.019 -10.178 -12.930 1.00 95.62 266 SER A C 1
ATOM 2095 O O . SER A 1 266 ? 3.971 -9.407 -13.030 1.00 95.62 266 SER A O 1
ATOM 2097 N N . GLU A 1 267 ? 3.103 -11.443 -13.353 1.00 94.81 267 GLU A N 1
ATOM 2098 C CA . GLU A 1 267 ? 4.279 -12.010 -14.026 1.00 94.81 267 GLU A CA 1
ATOM 2099 C C . GLU A 1 267 ? 4.637 -11.259 -15.316 1.00 94.81 267 GLU A C 1
ATOM 2101 O O . GLU A 1 267 ? 5.810 -10.927 -15.515 1.00 94.81 267 GLU A O 1
ATOM 2106 N N . GLN A 1 268 ? 3.655 -10.913 -16.162 1.00 96.69 268 GLN A N 1
ATOM 2107 C CA . GLN A 1 268 ? 3.928 -10.104 -17.355 1.00 96.69 268 GLN A CA 1
ATOM 2108 C C . GLN A 1 268 ? 4.514 -8.735 -16.989 1.00 96.69 268 GLN A C 1
ATOM 2110 O O . GLN A 1 268 ? 5.511 -8.327 -17.590 1.00 96.69 268 GLN A O 1
ATOM 2115 N N . PHE A 1 269 ? 3.989 -8.052 -15.967 1.00 97.25 269 PHE A N 1
ATOM 2116 C CA . PHE A 1 269 ? 4.577 -6.793 -15.497 1.00 97.25 269 PHE A CA 1
ATOM 2117 C C . PHE A 1 269 ? 5.982 -6.968 -14.893 1.00 97.25 269 PHE A C 1
ATOM 2119 O O . PHE A 1 269 ? 6.855 -6.144 -15.178 1.00 97.25 269 PHE A O 1
ATOM 2126 N N . LYS A 1 270 ? 6.260 -8.049 -14.147 1.00 95.56 270 LYS A N 1
ATOM 2127 C CA . LYS A 1 270 ? 7.619 -8.378 -13.660 1.00 95.56 270 LYS A CA 1
ATOM 2128 C C . LYS A 1 270 ? 8.583 -8.583 -14.836 1.00 95.56 270 LYS A C 1
ATOM 2130 O O . LYS A 1 270 ? 9.678 -8.019 -14.846 1.00 95.56 270 LYS A O 1
ATOM 2135 N N . ALA A 1 271 ? 8.156 -9.295 -15.881 1.00 95.00 271 ALA A N 1
ATOM 2136 C CA . ALA A 1 271 ? 8.929 -9.490 -17.106 1.00 95.00 271 ALA A CA 1
ATOM 2137 C C . ALA A 1 271 ? 9.152 -8.184 -17.899 1.00 95.00 271 ALA A C 1
ATOM 2139 O O . ALA A 1 271 ? 10.220 -8.000 -18.480 1.00 95.00 271 ALA A O 1
ATOM 2140 N N . ILE A 1 272 ? 8.170 -7.274 -17.940 1.00 96.62 272 ILE A N 1
ATOM 2141 C CA . ILE A 1 272 ? 8.283 -5.956 -18.602 1.00 96.62 272 ILE A CA 1
ATOM 2142 C C . ILE A 1 272 ? 9.257 -5.051 -17.827 1.00 96.62 272 ILE A C 1
ATOM 2144 O O . ILE A 1 272 ? 10.134 -4.431 -18.428 1.00 96.62 272 ILE A O 1
ATOM 2148 N N . ARG A 1 273 ? 9.156 -5.010 -16.491 1.00 95.50 273 ARG A N 1
ATOM 2149 C CA . ARG A 1 273 ? 10.063 -4.245 -15.614 1.00 95.50 273 ARG A CA 1
ATOM 2150 C C . ARG A 1 273 ? 11.505 -4.753 -15.696 1.00 95.50 273 ARG A C 1
ATOM 2152 O O . ARG A 1 273 ? 12.424 -3.941 -15.767 1.00 95.50 273 ARG A O 1
ATOM 2159 N N . MET A 1 274 ? 11.702 -6.072 -15.781 1.00 92.56 274 MET A N 1
ATOM 2160 C CA . MET A 1 274 ? 13.015 -6.679 -16.031 1.00 92.56 274 MET A CA 1
ATOM 2161 C C . MET A 1 274 ? 13.615 -6.212 -17.368 1.00 92.56 274 MET A C 1
ATOM 2163 O O . MET A 1 274 ? 14.757 -5.763 -17.396 1.00 92.56 274 MET A O 1
ATOM 2167 N N . ASP A 1 275 ? 12.844 -6.238 -18.460 1.00 93.94 275 ASP A N 1
ATOM 2168 C CA . ASP A 1 275 ? 13.318 -5.783 -19.777 1.00 93.94 275 ASP A CA 1
ATOM 2169 C C . ASP A 1 275 ? 13.709 -4.296 -19.790 1.00 93.94 275 ASP A C 1
ATOM 2171 O O . ASP A 1 275 ? 14.706 -3.923 -20.412 1.00 93.94 275 ASP A O 1
ATOM 2175 N N . LEU A 1 276 ? 12.953 -3.440 -19.096 1.00 93.25 276 LEU A N 1
ATOM 2176 C CA . LEU A 1 276 ? 13.273 -2.014 -18.951 1.00 93.25 276 LEU A CA 1
ATOM 2177 C C . LEU A 1 276 ? 14.566 -1.793 -18.150 1.00 93.25 276 LEU A C 1
ATOM 2179 O O . LEU A 1 276 ? 15.382 -0.949 -18.524 1.00 93.25 276 LEU A O 1
ATOM 2183 N N . MET A 1 277 ? 14.767 -2.567 -17.079 1.00 90.00 277 MET A N 1
ATOM 2184 C CA . MET A 1 277 ? 15.951 -2.501 -16.218 1.00 90.00 277 MET A CA 1
ATOM 2185 C C . MET A 1 277 ? 17.217 -2.986 -16.942 1.00 90.00 277 MET A C 1
ATOM 2187 O O . MET A 1 277 ? 18.219 -2.272 -16.959 1.00 90.00 277 MET A O 1
ATOM 2191 N N . VAL A 1 278 ? 17.153 -4.137 -17.621 1.00 89.75 278 VAL A N 1
ATOM 2192 C CA . VAL A 1 278 ? 18.257 -4.725 -18.406 1.00 89.75 278 VAL A CA 1
ATOM 2193 C C . VAL A 1 278 ? 18.738 -3.788 -19.521 1.00 89.75 278 VAL A C 1
ATOM 2195 O O . VAL A 1 278 ? 19.940 -3.630 -19.736 1.00 89.75 278 VAL A O 1
ATOM 2198 N N . GLN A 1 279 ? 17.805 -3.121 -20.205 1.00 90.75 279 GLN A N 1
ATOM 2199 C CA . GLN A 1 279 ? 18.102 -2.142 -21.260 1.00 90.75 279 GLN A CA 1
ATOM 2200 C C . GLN A 1 279 ? 18.413 -0.736 -20.712 1.00 90.75 279 GLN A C 1
ATOM 2202 O O . GLN A 1 279 ? 18.699 0.176 -21.486 1.00 90.75 279 GLN A O 1
ATOM 2207 N N . ARG A 1 280 ? 18.351 -0.543 -19.385 1.00 89.75 280 ARG A N 1
ATOM 2208 C CA . ARG A 1 280 ? 18.563 0.734 -18.675 1.00 89.75 280 ARG A CA 1
ATOM 2209 C C . ARG A 1 280 ? 17.693 1.880 -19.216 1.00 89.75 280 ARG A C 1
ATOM 2211 O O . ARG A 1 280 ? 18.125 3.030 -19.267 1.00 89.75 280 ARG A O 1
ATOM 2218 N N . VAL A 1 281 ? 16.461 1.569 -19.626 1.00 89.38 281 VAL A N 1
ATOM 2219 C CA . VAL A 1 281 ? 15.532 2.532 -20.235 1.00 89.38 281 VAL A CA 1
ATOM 2220 C C . VAL A 1 281 ? 15.013 3.483 -19.159 1.00 89.38 281 VAL A C 1
ATOM 2222 O O . VAL A 1 281 ? 14.127 3.139 -18.378 1.00 89.38 281 VAL A O 1
ATOM 2225 N N . LYS A 1 282 ? 15.554 4.701 -19.132 1.00 87.19 282 LYS A N 1
ATOM 2226 C CA . LYS A 1 282 ? 15.116 5.807 -18.272 1.00 87.19 282 LYS A CA 1
ATOM 2227 C C . LYS A 1 282 ? 14.097 6.658 -19.029 1.00 87.19 282 LYS A C 1
ATOM 2229 O O . LYS A 1 282 ? 14.435 7.278 -20.032 1.00 87.19 282 LYS A O 1
ATOM 2234 N N . SER A 1 283 ? 12.827 6.612 -18.624 1.00 89.19 283 SER A N 1
ATOM 2235 C CA . SER A 1 283 ? 11.745 7.323 -19.319 1.00 89.19 283 SER A CA 1
ATOM 2236 C C . SER A 1 283 ? 10.481 7.472 -18.466 1.00 89.19 283 SER A C 1
ATOM 2238 O O . SER A 1 283 ? 10.258 6.699 -17.532 1.00 89.19 283 SER A O 1
ATOM 2240 N N . ARG A 1 284 ? 9.591 8.406 -18.836 1.00 87.31 284 ARG A N 1
ATOM 2241 C CA . ARG A 1 284 ? 8.241 8.515 -18.244 1.00 87.31 284 ARG A CA 1
ATOM 2242 C C . ARG A 1 284 ? 7.398 7.240 -18.463 1.00 87.31 284 ARG A C 1
ATOM 2244 O O . ARG A 1 284 ? 6.601 6.905 -17.596 1.00 87.31 284 ARG A O 1
ATOM 2251 N N . PHE A 1 285 ? 7.628 6.484 -19.546 1.00 91.94 285 PHE A N 1
ATOM 2252 C CA . PHE A 1 285 ? 7.023 5.155 -19.760 1.00 91.94 285 PHE A CA 1
ATOM 2253 C C . PHE A 1 285 ? 7.535 4.113 -18.752 1.00 91.94 285 PHE A C 1
ATOM 2255 O O . PHE A 1 285 ? 6.762 3.313 -18.237 1.00 91.94 285 PHE A O 1
ATOM 2262 N N . THR A 1 286 ? 8.825 4.149 -18.411 1.00 93.56 286 THR A N 1
ATOM 2263 C CA . THR A 1 286 ? 9.394 3.288 -17.364 1.00 93.56 286 THR A CA 1
ATOM 2264 C C . THR A 1 286 ? 8.714 3.558 -16.026 1.00 93.56 286 THR A C 1
ATOM 2266 O O . THR A 1 286 ? 8.290 2.621 -15.357 1.00 93.56 286 THR A O 1
ATOM 2269 N N . VAL A 1 287 ? 8.555 4.835 -15.667 1.00 93.56 287 VAL A N 1
ATOM 2270 C CA . VAL A 1 287 ? 7.846 5.248 -14.449 1.00 93.56 287 VAL A CA 1
ATOM 2271 C C . VAL A 1 287 ? 6.405 4.731 -14.464 1.00 93.56 287 VAL A C 1
ATOM 2273 O O . VAL A 1 287 ? 6.031 3.996 -13.553 1.00 93.56 287 VAL A O 1
ATOM 2276 N N . SER A 1 288 ? 5.625 5.000 -15.519 1.00 93.56 288 SER A N 1
ATOM 2277 C CA . SER A 1 288 ? 4.220 4.573 -15.569 1.00 93.56 288 SER A CA 1
ATOM 2278 C C . SER A 1 288 ? 4.040 3.052 -15.507 1.00 93.56 288 SER A C 1
ATOM 2280 O O . SER A 1 288 ? 3.094 2.588 -14.879 1.00 93.56 288 SER A O 1
ATOM 2282 N N . VAL A 1 289 ? 4.963 2.250 -16.051 1.00 96.06 289 VAL A N 1
ATOM 2283 C CA . VAL A 1 289 ? 4.937 0.783 -15.891 1.00 96.06 289 VAL A CA 1
ATOM 2284 C C . VAL A 1 289 ? 5.079 0.354 -14.426 1.00 96.06 289 VAL A C 1
ATOM 2286 O O . VAL A 1 289 ? 4.356 -0.539 -13.980 1.00 96.06 289 VAL A O 1
ATOM 2289 N N . TYR A 1 290 ? 5.979 0.981 -13.664 1.00 97.25 290 TYR A N 1
ATOM 2290 C CA . TYR A 1 290 ? 6.128 0.692 -12.235 1.00 97.25 290 TYR A CA 1
ATOM 2291 C C . TYR A 1 290 ? 4.921 1.193 -11.425 1.00 97.25 290 TYR A C 1
ATOM 2293 O O . TYR A 1 290 ? 4.487 0.496 -10.511 1.00 97.25 290 TYR A O 1
ATOM 2301 N N . GLU A 1 291 ? 4.338 2.343 -11.775 1.00 95.69 291 GLU A N 1
ATOM 2302 C CA . GLU A 1 291 ? 3.116 2.857 -11.139 1.00 95.69 291 GLU A CA 1
ATOM 2303 C C . GLU A 1 291 ? 1.908 1.939 -11.380 1.00 95.69 291 GLU A C 1
ATOM 2305 O O . GLU A 1 291 ? 1.207 1.577 -10.437 1.00 95.69 291 GLU A O 1
ATOM 2310 N N . ILE A 1 292 ? 1.675 1.531 -12.633 1.00 95.00 292 ILE A N 1
ATOM 2311 C CA . ILE A 1 292 ? 0.582 0.628 -13.025 1.00 95.00 292 ILE A CA 1
ATOM 2312 C C . ILE A 1 292 ? 0.711 -0.707 -12.286 1.00 95.00 292 ILE A C 1
ATOM 2314 O O . ILE A 1 292 ? -0.275 -1.202 -11.741 1.00 95.00 292 ILE A O 1
ATOM 2318 N N . HIS A 1 293 ? 1.920 -1.274 -12.207 1.00 97.06 293 HIS A N 1
ATOM 2319 C CA . HIS A 1 293 ? 2.129 -2.538 -11.499 1.00 97.06 293 HIS A CA 1
ATOM 2320 C C . HIS A 1 293 ? 2.015 -2.389 -9.975 1.00 97.06 293 HIS A C 1
ATOM 2322 O O . HIS A 1 293 ? 1.460 -3.273 -9.329 1.00 97.06 293 HIS A O 1
ATOM 2328 N N . ALA A 1 294 ? 2.457 -1.266 -9.395 1.00 96.94 294 ALA A N 1
ATOM 2329 C CA . ALA A 1 294 ? 2.250 -0.972 -7.974 1.00 96.94 294 ALA A CA 1
ATOM 2330 C C . ALA A 1 294 ? 0.759 -0.883 -7.615 1.00 96.94 294 ALA A C 1
ATOM 2332 O O . ALA A 1 294 ? 0.337 -1.454 -6.611 1.00 96.94 294 ALA A O 1
ATOM 2333 N N . ARG A 1 295 ? -0.040 -0.204 -8.448 1.00 94.81 295 ARG A N 1
ATOM 2334 C CA . ARG A 1 295 ? -1.494 -0.088 -8.272 1.00 94.81 295 ARG A CA 1
ATOM 2335 C C . ARG A 1 295 ? -2.190 -1.440 -8.453 1.00 94.81 295 ARG A C 1
ATOM 2337 O O . ARG A 1 295 ? -2.948 -1.841 -7.579 1.00 94.81 295 ARG A O 1
ATOM 2344 N N . LEU A 1 296 ? -1.843 -2.210 -9.488 1.00 94.06 296 LEU A N 1
ATOM 2345 C CA . LEU A 1 296 ? -2.335 -3.584 -9.676 1.00 94.06 296 LEU A CA 1
ATOM 2346 C C . LEU A 1 296 ? -2.005 -4.498 -8.476 1.00 94.06 296 LEU A C 1
ATOM 2348 O O . LEU A 1 296 ? -2.819 -5.336 -8.094 1.00 94.06 296 LEU A O 1
ATOM 2352 N N . ALA A 1 297 ? -0.825 -4.339 -7.870 1.00 95.50 297 ALA A N 1
ATOM 2353 C CA . ALA A 1 297 ? -0.431 -5.078 -6.673 1.00 95.50 297 ALA A CA 1
ATOM 2354 C C . ALA A 1 297 ? -1.232 -4.654 -5.425 1.00 95.50 297 ALA A C 1
ATOM 2356 O O . ALA A 1 297 ? -1.638 -5.523 -4.658 1.00 95.50 297 ALA A O 1
ATOM 2357 N N . LEU A 1 298 ? -1.533 -3.359 -5.251 1.00 93.06 298 LEU A N 1
ATOM 2358 C CA . LEU A 1 298 ? -2.440 -2.882 -4.196 1.00 93.06 298 LEU A CA 1
ATOM 2359 C C . LEU A 1 298 ? -3.877 -3.393 -4.385 1.00 93.06 298 LEU A C 1
ATOM 2361 O O . LEU A 1 298 ? -4.477 -3.836 -3.410 1.00 93.06 298 LEU A O 1
ATOM 2365 N N . GLU A 1 299 ? -4.400 -3.396 -5.619 1.00 90.62 299 GLU A N 1
ATOM 2366 C CA . GLU A 1 299 ? -5.742 -3.915 -5.955 1.00 90.62 299 GLU A CA 1
ATOM 2367 C C . GLU A 1 299 ? -5.915 -5.387 -5.538 1.00 90.62 299 GLU A C 1
ATOM 2369 O O . GLU A 1 299 ? -6.992 -5.790 -5.110 1.00 90.62 299 GLU A O 1
ATOM 2374 N N . ASN A 1 300 ? -4.829 -6.166 -5.584 1.00 91.62 300 ASN A N 1
ATOM 2375 C CA . ASN A 1 300 ? -4.810 -7.599 -5.277 1.00 91.62 300 ASN A CA 1
ATOM 2376 C C . ASN A 1 300 ? -4.144 -7.946 -3.929 1.00 91.62 300 ASN A C 1
ATOM 2378 O O . ASN A 1 300 ? -3.894 -9.116 -3.645 1.00 91.62 300 ASN A O 1
ATOM 2382 N N . GLY A 1 301 ? -3.827 -6.951 -3.093 1.00 90.94 301 GLY A N 1
ATOM 2383 C CA . GLY A 1 301 ? -3.223 -7.162 -1.773 1.00 90.94 301 GLY A CA 1
ATOM 2384 C C . GLY A 1 301 ? -1.778 -7.692 -1.768 1.00 90.94 301 GLY A C 1
ATOM 2385 O O . GLY A 1 301 ? -1.269 -8.037 -0.699 1.00 90.94 301 GLY A O 1
ATOM 2386 N N . ASP A 1 302 ? -1.078 -7.731 -2.909 1.00 94.75 302 ASP A N 1
ATOM 2387 C CA . ASP A 1 302 ? 0.341 -8.107 -2.984 1.00 94.75 302 ASP A CA 1
ATOM 2388 C C . ASP A 1 302 ? 1.231 -6.943 -2.522 1.00 94.75 302 ASP A C 1
ATOM 2390 O O . ASP A 1 302 ? 1.896 -6.241 -3.290 1.00 94.75 302 ASP A O 1
ATOM 2394 N N . ILE A 1 303 ? 1.262 -6.753 -1.204 1.00 92.50 303 ILE A N 1
ATOM 2395 C CA . ILE A 1 303 ? 2.100 -5.751 -0.544 1.00 92.50 303 ILE A CA 1
ATOM 2396 C C . ILE A 1 303 ? 3.596 -5.993 -0.830 1.00 92.50 303 ILE A C 1
ATOM 2398 O O . ILE A 1 303 ? 4.391 -5.053 -0.783 1.00 92.50 303 ILE A O 1
ATOM 2402 N N . SER A 1 304 ? 3.998 -7.229 -1.154 1.00 93.88 304 SER A N 1
ATOM 2403 C CA . SER A 1 304 ? 5.394 -7.565 -1.456 1.00 93.88 304 SER A CA 1
ATOM 2404 C C . SER A 1 304 ? 5.833 -7.028 -2.821 1.00 93.88 304 SER A C 1
ATOM 2406 O O . SER A 1 304 ? 6.937 -6.496 -2.954 1.00 93.88 304 SER A O 1
ATOM 2408 N N . GLU A 1 305 ? 4.960 -7.088 -3.825 1.00 95.75 305 GLU A N 1
ATOM 2409 C CA . GLU A 1 305 ? 5.224 -6.538 -5.153 1.00 95.75 305 GLU A CA 1
ATOM 2410 C C . GLU A 1 305 ? 5.000 -5.023 -5.196 1.00 95.75 305 GLU A C 1
ATOM 2412 O O . GLU A 1 305 ? 5.819 -4.304 -5.770 1.00 95.75 305 GLU A O 1
ATOM 2417 N N . TYR A 1 306 ? 3.990 -4.509 -4.483 1.00 96.75 306 TYR A N 1
ATOM 2418 C CA . TYR A 1 306 ? 3.830 -3.068 -4.269 1.00 96.75 306 TYR A CA 1
ATOM 2419 C C . TYR A 1 306 ? 5.110 -2.433 -3.693 1.00 96.75 306 TYR A C 1
ATOM 2421 O O . TYR A 1 306 ? 5.574 -1.426 -4.225 1.00 96.75 306 TYR A O 1
ATOM 2429 N N . ASN A 1 307 ? 5.734 -3.033 -2.670 1.00 95.00 307 ASN A N 1
ATOM 2430 C CA . ASN A 1 307 ? 6.972 -2.512 -2.074 1.00 95.00 307 ASN A CA 1
ATOM 2431 C C . ASN A 1 307 ? 8.156 -2.497 -3.054 1.00 95.00 307 ASN A C 1
ATOM 2433 O O . ASN A 1 307 ? 8.920 -1.528 -3.081 1.00 95.00 307 ASN A O 1
ATOM 2437 N N . GLN A 1 308 ? 8.306 -3.546 -3.871 1.00 95.31 308 GLN A N 1
ATOM 2438 C CA . GLN A 1 308 ? 9.335 -3.608 -4.917 1.00 95.31 308 GLN A CA 1
ATOM 2439 C C . GLN A 1 308 ? 9.124 -2.521 -5.979 1.00 95.31 308 GLN A C 1
ATOM 2441 O O . GLN A 1 308 ? 10.086 -1.908 -6.446 1.00 95.31 308 GLN A O 1
ATOM 2446 N N . CYS A 1 309 ? 7.871 -2.250 -6.356 1.00 97.12 309 CYS A N 1
ATOM 2447 C CA . CYS A 1 309 ? 7.550 -1.156 -7.264 1.00 97.12 309 CYS A CA 1
ATOM 2448 C C . CYS A 1 309 ? 7.801 0.214 -6.616 1.00 97.12 309 CYS A C 1
ATOM 2450 O O . CYS A 1 309 ? 8.489 1.044 -7.204 1.00 97.12 309 CYS A O 1
ATOM 2452 N N . GLN A 1 310 ? 7.307 0.433 -5.395 1.00 94.88 310 GLN A N 1
ATOM 2453 C CA . GLN A 1 310 ? 7.418 1.692 -4.653 1.00 94.88 310 GLN A CA 1
ATOM 2454 C C . GLN A 1 310 ? 8.873 2.097 -4.391 1.00 94.88 310 GLN A C 1
ATOM 2456 O O . GLN A 1 310 ? 9.221 3.257 -4.604 1.00 94.88 310 GLN A O 1
ATOM 2461 N N . THR A 1 311 ? 9.727 1.146 -4.000 1.00 94.25 311 THR A N 1
ATOM 2462 C CA . THR A 1 311 ? 11.152 1.414 -3.746 1.00 94.25 311 THR A CA 1
ATOM 2463 C C . THR A 1 311 ? 11.830 1.923 -5.020 1.00 94.25 311 THR A C 1
ATOM 2465 O O . THR A 1 311 ? 12.479 2.968 -5.001 1.00 94.25 311 THR A O 1
ATOM 2468 N N . LYS A 1 312 ? 11.585 1.267 -6.164 1.00 95.12 312 LYS A N 1
ATOM 2469 C CA . LYS A 1 312 ? 12.160 1.706 -7.441 1.00 95.12 312 LYS A CA 1
ATOM 2470 C C . LYS A 1 312 ? 11.513 2.986 -7.987 1.00 95.12 312 LYS A C 1
ATOM 2472 O O . LYS A 1 312 ? 12.192 3.759 -8.654 1.00 95.12 312 LYS A O 1
ATOM 2477 N N . LEU A 1 313 ? 10.244 3.264 -7.677 1.00 95.38 313 LEU A N 1
ATOM 2478 C CA . LEU A 1 313 ? 9.624 4.565 -7.965 1.00 95.38 313 LEU A CA 1
ATOM 2479 C C . LEU A 1 313 ? 10.290 5.693 -7.166 1.00 95.38 313 LEU A C 1
ATOM 2481 O O . LEU A 1 313 ? 10.592 6.727 -7.752 1.00 95.38 313 LEU A O 1
ATOM 2485 N N . LYS A 1 314 ? 10.599 5.487 -5.874 1.00 94.00 314 LYS A N 1
ATOM 2486 C CA . LYS A 1 314 ? 11.346 6.467 -5.063 1.00 94.00 314 LYS A CA 1
ATOM 2487 C C . LYS A 1 314 ? 12.698 6.803 -5.700 1.00 94.00 314 LYS A C 1
ATOM 2489 O O . LYS A 1 314 ? 13.019 7.981 -5.806 1.00 94.00 314 LYS A O 1
ATOM 2494 N N . GLU A 1 315 ? 13.444 5.800 -6.169 1.00 93.31 315 GLU A N 1
ATOM 2495 C CA . GLU A 1 315 ? 14.682 6.028 -6.929 1.00 93.31 315 GLU A CA 1
ATOM 2496 C C . GLU A 1 315 ? 14.417 6.829 -8.216 1.00 93.31 315 GLU A C 1
ATOM 2498 O O . GLU A 1 315 ? 15.048 7.857 -8.431 1.00 93.31 315 GLU A O 1
ATOM 2503 N N . LEU A 1 316 ? 13.466 6.399 -9.058 1.00 92.31 316 LEU A N 1
ATOM 2504 C CA . LEU A 1 316 ? 13.188 7.025 -10.360 1.00 92.31 316 LEU A CA 1
ATOM 2505 C C . LEU A 1 316 ? 12.734 8.493 -10.245 1.00 92.31 316 LEU A C 1
ATOM 2507 O O . LEU A 1 316 ? 13.120 9.301 -11.085 1.00 92.31 316 LEU A O 1
ATOM 2511 N N . TYR A 1 317 ? 11.966 8.852 -9.209 1.00 91.31 317 TYR A N 1
ATOM 2512 C CA . TYR A 1 317 ? 11.576 10.241 -8.915 1.00 91.31 317 TYR A CA 1
ATOM 2513 C C . TYR A 1 317 ? 12.740 11.101 -8.370 1.00 91.31 317 TYR A C 1
ATOM 2515 O O . TYR A 1 317 ? 12.658 12.333 -8.342 1.00 91.31 317 TYR A O 1
ATOM 2523 N N . GLN A 1 318 ? 13.830 10.472 -7.920 1.00 89.75 318 GLN A N 1
ATOM 2524 C CA . GLN A 1 318 ? 15.033 11.151 -7.434 1.00 89.75 318 GLN A CA 1
ATOM 2525 C C . GLN A 1 318 ? 16.098 11.364 -8.523 1.00 89.75 318 GLN A C 1
ATOM 2527 O O . GLN A 1 318 ? 16.995 12.175 -8.311 1.00 89.75 318 GLN A O 1
ATOM 2532 N N . GLU A 1 319 ? 15.995 10.702 -9.682 1.00 89.25 319 GLU A N 1
ATOM 2533 C CA . GLU A 1 319 ? 16.963 10.841 -10.777 1.00 89.25 319 GLU A CA 1
ATOM 2534 C C . GLU A 1 319 ? 16.846 12.188 -11.524 1.00 89.25 319 GLU A C 1
ATOM 2536 O O . GLU A 1 319 ? 15.749 12.662 -11.833 1.00 89.25 319 GLU A O 1
ATOM 2541 N N . ASP A 1 320 ? 17.990 12.780 -11.887 1.00 87.88 320 ASP A N 1
ATOM 2542 C CA . ASP A 1 320 ? 18.069 14.143 -12.440 1.00 87.88 320 ASP A CA 1
ATOM 2543 C C . ASP A 1 320 ? 17.256 14.334 -13.731 1.00 87.88 320 ASP A C 1
ATOM 2545 O O . ASP A 1 320 ? 16.539 15.322 -13.862 1.00 87.88 320 ASP A O 1
ATOM 2549 N N . TRP A 1 321 ? 17.260 13.360 -14.650 1.00 86.06 321 TRP A N 1
ATOM 2550 C CA . TRP A 1 321 ? 16.479 13.424 -15.900 1.00 86.06 321 TRP A CA 1
ATOM 2551 C C . TRP A 1 321 ? 14.960 13.525 -15.664 1.00 86.06 321 TRP A C 1
ATOM 2553 O O . TRP A 1 321 ? 14.234 14.050 -16.512 1.00 86.06 321 TRP A O 1
ATOM 2563 N N . TYR A 1 322 ? 14.461 13.011 -14.531 1.00 85.19 322 TYR A N 1
ATOM 2564 C CA . TYR A 1 322 ? 13.047 13.104 -14.162 1.00 85.19 322 TYR A CA 1
ATOM 2565 C C . TYR A 1 322 ? 12.724 14.488 -13.590 1.00 85.19 322 TYR A C 1
ATOM 2567 O O . TYR A 1 322 ? 11.691 15.069 -13.933 1.00 85.19 322 TYR A O 1
ATOM 2575 N N . ARG A 1 323 ? 13.629 15.015 -12.753 1.00 81.69 323 ARG A N 1
ATOM 2576 C CA . ARG A 1 323 ? 13.492 16.285 -12.021 1.00 81.69 323 ARG A CA 1
ATOM 2577 C C . ARG A 1 323 ? 13.743 17.520 -12.883 1.00 81.69 323 ARG A C 1
ATOM 2579 O O . ARG A 1 323 ? 12.990 18.484 -12.794 1.00 81.69 323 ARG A O 1
ATOM 2586 N N . ASN A 1 324 ? 14.754 17.471 -13.745 1.00 76.75 324 ASN A N 1
ATOM 2587 C CA . ASN A 1 324 ? 15.167 18.580 -14.607 1.00 76.75 324 ASN A CA 1
ATOM 2588 C C . ASN A 1 324 ? 14.259 18.747 -15.840 1.00 76.75 324 ASN A C 1
ATOM 2590 O O . ASN A 1 324 ? 14.364 19.739 -16.556 1.00 76.75 324 ASN A O 1
ATOM 2594 N N . GLY A 1 325 ? 13.360 17.789 -16.105 1.00 65.44 325 GLY A N 1
ATOM 2595 C CA . GLY A 1 325 ? 12.396 17.870 -17.207 1.00 65.44 325 GLY A CA 1
ATOM 2596 C C . GLY A 1 325 ? 12.998 17.687 -18.606 1.00 65.44 325 GLY A C 1
ATOM 2597 O O . GLY A 1 325 ? 12.334 17.993 -19.593 1.00 65.44 325 GLY A O 1
ATOM 2598 N N . GLU A 1 326 ? 14.221 17.154 -18.707 1.00 54.69 326 GLU A N 1
ATOM 2599 C CA . GLU A 1 326 ? 14.996 17.012 -19.956 1.00 54.69 326 GLU A CA 1
ATOM 2600 C C . GLU A 1 326 ? 14.289 16.175 -21.042 1.00 54.69 326 GLU A C 1
ATOM 2602 O O . GLU A 1 326 ? 14.623 16.268 -22.220 1.00 54.69 326 GLU A O 1
ATOM 2607 N N . MET A 1 327 ? 13.253 15.410 -20.677 1.00 51.81 327 MET A N 1
ATOM 2608 C CA . MET A 1 327 ? 12.344 14.728 -21.609 1.00 51.81 327 MET A CA 1
ATOM 2609 C C . MET A 1 327 ? 11.011 15.476 -21.809 1.00 51.81 327 MET A C 1
ATOM 2611 O O . MET A 1 327 ? 9.921 14.924 -21.640 1.00 51.81 327 MET A O 1
ATOM 2615 N N . GLY A 1 328 ? 11.116 16.739 -22.228 1.00 42.50 328 GLY A N 1
ATOM 2616 C CA . GLY A 1 328 ? 10.210 17.375 -23.199 1.00 42.50 328 GLY A CA 1
ATOM 2617 C C . GLY A 1 328 ? 8.794 17.761 -22.758 1.00 42.50 328 GLY A C 1
ATOM 2618 O O . GLY A 1 328 ? 8.098 18.418 -23.526 1.00 42.50 328 GLY A O 1
ATOM 2619 N N . THR A 1 329 ? 8.348 17.407 -21.552 1.00 43.34 329 THR A N 1
ATOM 2620 C CA . THR A 1 329 ? 7.035 17.820 -21.022 1.00 43.34 329 THR A CA 1
ATOM 2621 C C . THR A 1 329 ? 7.182 18.430 -19.636 1.00 43.34 329 THR A C 1
ATOM 2623 O O . THR A 1 329 ? 7.476 17.741 -18.660 1.00 43.34 329 THR A O 1
ATOM 2626 N N . ARG A 1 330 ? 6.917 19.740 -19.533 1.00 46.88 330 ARG A N 1
ATOM 2627 C CA . ARG A 1 330 ? 6.890 20.504 -18.270 1.00 46.88 330 ARG A CA 1
ATOM 2628 C C . ARG A 1 330 ? 5.619 20.230 -17.446 1.00 46.88 330 ARG A C 1
ATOM 2630 O O . ARG A 1 330 ? 5.144 21.094 -16.719 1.00 46.88 330 ARG A O 1
ATOM 2637 N N . GLU A 1 331 ? 5.051 19.037 -17.603 1.00 53.50 331 GLU A N 1
ATOM 2638 C CA . GLU A 1 331 ? 3.945 18.555 -16.787 1.00 53.50 331 GLU A CA 1
ATOM 2639 C C . GLU A 1 331 ? 4.471 18.165 -15.406 1.00 53.50 331 GLU A C 1
ATOM 2641 O O . GLU A 1 331 ? 5.489 17.468 -15.292 1.00 53.50 331 GLU A O 1
ATOM 2646 N N . GLU A 1 332 ? 3.749 18.608 -14.378 1.00 52.91 332 GLU A N 1
ATOM 2647 C CA . GLU A 1 332 ? 4.009 18.310 -12.969 1.00 52.91 332 GLU A CA 1
ATOM 2648 C C . GLU A 1 332 ? 4.160 16.798 -12.713 1.00 52.91 332 GLU A C 1
ATOM 2650 O O . GLU A 1 332 ? 3.629 15.981 -13.477 1.00 52.91 332 GLU A O 1
ATOM 2655 N N . PRO A 1 333 ? 4.853 16.381 -11.636 1.00 56.88 333 PRO A N 1
ATOM 2656 C CA . PRO A 1 333 ? 5.007 14.972 -11.283 1.00 56.88 333 PRO A CA 1
ATOM 2657 C C . PRO A 1 333 ? 3.696 14.407 -10.700 1.00 56.88 333 PRO A C 1
ATOM 2659 O O . PRO A 1 333 ? 3.606 14.107 -9.511 1.00 56.88 333 PRO A O 1
ATOM 2662 N N . LYS A 1 334 ? 2.674 14.258 -11.563 1.00 71.31 334 LYS A N 1
ATOM 2663 C CA . LYS A 1 334 ? 1.253 13.985 -11.247 1.00 71.31 334 LYS A CA 1
ATOM 2664 C C . LYS A 1 334 ? 1.041 12.946 -10.142 1.00 71.31 334 LYS A C 1
ATOM 2666 O O . LYS A 1 334 ? 0.168 13.113 -9.299 1.00 71.31 334 LYS A O 1
ATOM 2671 N N . ASN A 1 335 ? 1.869 11.902 -10.141 1.00 88.31 335 ASN A N 1
ATOM 2672 C CA . ASN A 1 335 ? 1.723 10.740 -9.272 1.00 88.31 335 ASN A CA 1
ATOM 2673 C C . ASN A 1 335 ? 2.833 10.642 -8.199 1.00 88.31 335 ASN A C 1
ATOM 2675 O O . ASN A 1 335 ? 2.734 9.804 -7.307 1.00 88.31 335 ASN A O 1
ATOM 2679 N N . GLU A 1 336 ? 3.869 11.497 -8.197 1.00 91.50 336 GLU A N 1
ATOM 2680 C CA . GLU A 1 336 ? 4.933 11.432 -7.172 1.00 91.50 336 GLU A CA 1
ATOM 2681 C C . GLU A 1 336 ? 4.360 11.668 -5.769 1.00 91.50 336 GLU A C 1
ATOM 2683 O O . GLU A 1 336 ? 4.700 10.949 -4.827 1.00 91.50 336 GLU A O 1
ATOM 2688 N N . PHE A 1 337 ? 3.447 12.634 -5.629 1.00 92.81 337 PHE A N 1
ATOM 2689 C CA . PHE A 1 337 ? 2.812 12.955 -4.351 1.00 92.81 337 PHE A CA 1
ATOM 2690 C C . PHE A 1 337 ? 1.748 11.926 -3.927 1.00 92.81 337 PHE A C 1
ATOM 2692 O O . PHE A 1 337 ? 1.522 11.744 -2.730 1.00 92.81 337 PHE A O 1
ATOM 2699 N N . GLU A 1 338 ? 1.122 11.222 -4.877 1.00 94.31 338 GLU A N 1
ATOM 2700 C CA . GLU A 1 338 ? 0.299 10.032 -4.612 1.00 94.31 338 GLU A CA 1
ATOM 2701 C C . GLU A 1 338 ? 1.179 8.924 -4.014 1.00 94.31 338 GLU A C 1
ATOM 2703 O O . GLU A 1 338 ? 0.936 8.455 -2.901 1.00 94.31 338 GLU A O 1
ATOM 2708 N N . PHE A 1 339 ? 2.267 8.560 -4.697 1.00 95.88 339 PHE A N 1
ATOM 2709 C CA . PHE A 1 339 ? 3.167 7.521 -4.211 1.00 95.88 339 PHE A CA 1
ATOM 2710 C C . PHE A 1 339 ? 3.864 7.915 -2.905 1.00 95.88 339 PHE A C 1
ATOM 2712 O O . PHE A 1 339 ? 4.003 7.064 -2.032 1.00 95.88 339 PHE A O 1
ATOM 2719 N N . ALA A 1 340 ? 4.233 9.185 -2.703 1.00 95.56 340 ALA A N 1
ATOM 2720 C CA . ALA A 1 340 ? 4.762 9.681 -1.429 1.00 95.56 340 ALA A CA 1
ATOM 2721 C C . ALA A 1 340 ? 3.757 9.514 -0.275 1.00 95.56 340 ALA A C 1
ATOM 2723 O O . ALA A 1 340 ? 4.140 9.050 0.802 1.00 95.56 340 ALA A O 1
ATOM 2724 N N . ALA A 1 341 ? 2.470 9.800 -0.506 1.00 97.00 341 ALA A N 1
ATOM 2725 C CA . ALA A 1 341 ? 1.411 9.512 0.458 1.00 97.00 341 ALA A CA 1
ATOM 2726 C C . ALA A 1 341 ? 1.346 8.010 0.791 1.00 97.00 341 ALA A C 1
ATOM 2728 O O . ALA A 1 341 ? 1.310 7.645 1.969 1.00 97.00 341 ALA A O 1
ATOM 2729 N N . TYR A 1 342 ? 1.447 7.129 -0.210 1.00 97.44 342 TYR A N 1
ATOM 2730 C CA . TYR A 1 342 ? 1.508 5.682 0.023 1.00 97.44 342 TYR A CA 1
ATOM 2731 C C . TYR A 1 342 ? 2.759 5.242 0.808 1.00 97.44 342 TYR A C 1
ATOM 2733 O O . TYR A 1 342 ? 2.663 4.303 1.599 1.00 97.44 342 TYR A O 1
ATOM 2741 N N . ARG A 1 343 ? 3.919 5.908 0.669 1.00 97.00 343 ARG A N 1
ATOM 2742 C CA . ARG A 1 343 ? 5.117 5.615 1.494 1.00 97.00 343 ARG A CA 1
ATOM 2743 C C . ARG A 1 343 ? 4.881 5.972 2.965 1.00 97.00 343 ARG A C 1
ATOM 2745 O O . ARG A 1 343 ? 5.158 5.154 3.843 1.00 97.00 343 ARG A O 1
ATOM 2752 N N . ILE A 1 344 ? 4.299 7.144 3.230 1.00 97.56 344 ILE A N 1
ATOM 2753 C CA . ILE A 1 344 ? 3.932 7.620 4.578 1.00 97.56 344 ILE A CA 1
ATOM 2754 C C . ILE A 1 344 ? 2.913 6.673 5.231 1.00 97.56 344 ILE A C 1
ATOM 2756 O O . ILE A 1 344 ? 3.102 6.250 6.376 1.00 97.56 344 ILE A O 1
ATOM 2760 N N . LEU A 1 345 ? 1.859 6.298 4.498 1.00 97.44 345 LEU A N 1
ATOM 2761 C CA . LEU A 1 345 ? 0.845 5.346 4.961 1.00 97.44 345 LEU A CA 1
ATOM 2762 C C . LEU A 1 345 ? 1.450 3.965 5.224 1.00 97.44 345 LEU A C 1
ATOM 2764 O O . LEU A 1 345 ? 1.221 3.402 6.292 1.00 97.44 345 LEU A O 1
ATOM 2768 N N . TYR A 1 346 ? 2.276 3.446 4.312 1.00 96.75 346 TYR A N 1
ATOM 2769 C CA . TYR A 1 346 ? 2.911 2.138 4.462 1.00 96.75 346 TYR A CA 1
ATOM 2770 C C . TYR A 1 346 ? 3.799 2.063 5.713 1.00 96.75 346 TYR A C 1
ATOM 2772 O O . TYR A 1 346 ? 3.642 1.149 6.525 1.00 96.75 346 TYR A O 1
ATOM 2780 N N . CYS A 1 347 ? 4.679 3.050 5.921 1.00 96.38 347 CYS A N 1
ATOM 2781 C CA . CYS A 1 347 ? 5.547 3.087 7.102 1.00 96.38 347 CYS A CA 1
ATOM 2782 C C . CYS A 1 347 ? 4.731 3.248 8.399 1.00 96.38 347 CYS A C 1
ATOM 2784 O O . CYS A 1 347 ? 5.043 2.609 9.403 1.00 96.38 347 CYS A O 1
ATOM 2786 N N . THR A 1 348 ? 3.633 4.015 8.365 1.00 96.56 348 THR A N 1
ATOM 2787 C CA . THR A 1 348 ? 2.684 4.141 9.489 1.00 96.56 348 THR A CA 1
ATOM 2788 C C . THR A 1 348 ? 2.012 2.802 9.824 1.00 96.56 348 THR A C 1
ATOM 2790 O O . THR A 1 348 ? 1.960 2.420 10.993 1.00 96.56 348 THR A O 1
ATOM 2793 N N . CYS A 1 349 ? 1.547 2.057 8.816 1.00 93.62 349 CYS A N 1
ATOM 2794 C CA . CYS A 1 349 ? 0.901 0.749 8.984 1.00 93.62 349 CYS A CA 1
ATOM 2795 C C . 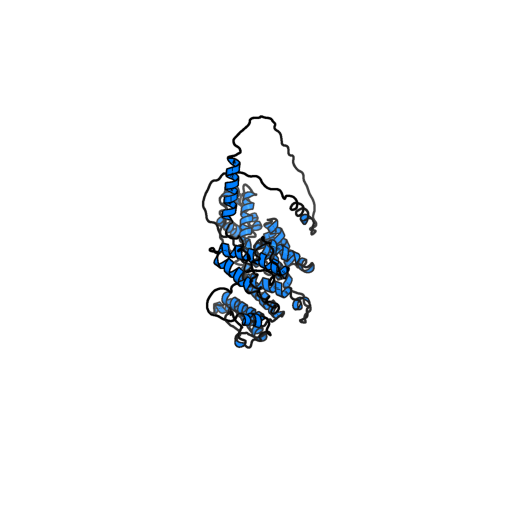CYS A 1 349 ? 1.885 -0.322 9.485 1.00 93.62 349 CYS A C 1
ATOM 2797 O O . CYS A 1 349 ? 1.584 -1.083 10.403 1.00 93.62 349 CYS A O 1
ATOM 2799 N N . ARG A 1 350 ? 3.112 -0.343 8.946 1.00 93.69 350 ARG A N 1
ATOM 2800 C CA . ARG A 1 350 ? 4.190 -1.235 9.410 1.00 93.69 350 ARG A CA 1
ATOM 2801 C C . ARG A 1 350 ? 4.837 -0.818 10.732 1.00 93.69 350 ARG A C 1
ATOM 2803 O O . ARG A 1 350 ? 5.611 -1.601 11.274 1.00 93.69 350 ARG A O 1
ATOM 2810 N N . ARG A 1 351 ? 4.509 0.366 11.265 1.00 93.50 351 ARG A N 1
ATOM 2811 C CA . ARG A 1 351 ? 5.113 0.954 12.478 1.00 93.50 351 ARG A CA 1
ATOM 2812 C C . ARG A 1 351 ? 6.627 1.195 12.334 1.00 93.50 351 ARG A C 1
ATOM 2814 O O . ARG A 1 351 ? 7.350 1.240 13.328 1.00 93.50 351 ARG A O 1
ATOM 2821 N N . ASP A 1 352 ? 7.095 1.381 11.099 1.00 94.50 352 ASP A N 1
ATOM 2822 C CA . ASP A 1 352 ? 8.475 1.745 10.770 1.00 94.50 352 ASP A CA 1
ATOM 2823 C C . ASP A 1 352 ? 8.658 3.257 10.946 1.00 94.50 352 ASP A C 1
ATOM 2825 O O . ASP A 1 352 ? 8.579 4.057 10.010 1.00 94.50 352 ASP A O 1
ATOM 2829 N N . TRP A 1 353 ? 8.848 3.660 12.201 1.00 92.12 353 TRP A N 1
ATOM 2830 C CA . TRP A 1 353 ? 8.996 5.066 12.565 1.00 92.12 353 TRP A CA 1
ATOM 2831 C C . TRP A 1 353 ? 10.298 5.687 12.046 1.00 92.12 353 TRP A C 1
ATOM 2833 O O . TRP A 1 353 ? 10.342 6.899 11.855 1.00 92.12 353 TRP A O 1
ATOM 2843 N N . GLN A 1 354 ? 11.338 4.887 11.787 1.00 93.56 354 GLN A N 1
ATOM 2844 C CA . GLN A 1 354 ? 12.621 5.382 11.286 1.00 93.56 354 GLN A CA 1
ATOM 2845 C C . GLN A 1 354 ? 12.505 5.782 9.811 1.00 93.56 354 GLN A C 1
ATOM 2847 O O . GLN A 1 354 ? 12.792 6.929 9.467 1.00 93.56 354 GLN A O 1
ATOM 2852 N N . ARG A 1 355 ? 12.001 4.883 8.956 1.00 93.44 355 ARG A N 1
ATOM 2853 C CA . ARG A 1 355 ? 11.759 5.175 7.534 1.00 93.44 355 ARG A CA 1
ATOM 2854 C C . ARG A 1 355 ? 10.686 6.245 7.352 1.00 93.44 355 ARG A C 1
ATOM 2856 O O . ARG A 1 355 ? 10.812 7.091 6.475 1.00 93.44 355 ARG A O 1
ATOM 2863 N N . LEU A 1 356 ? 9.674 6.282 8.223 1.00 95.25 356 LEU A N 1
ATOM 2864 C CA . LEU A 1 356 ? 8.670 7.349 8.222 1.00 95.25 356 LEU A CA 1
ATOM 2865 C C . LEU A 1 356 ? 9.275 8.739 8.474 1.00 95.25 356 LEU A C 1
ATOM 2867 O O . LEU A 1 356 ? 8.875 9.699 7.818 1.00 95.25 356 LEU A O 1
ATOM 2871 N N . ILE A 1 357 ? 10.225 8.859 9.409 1.00 94.19 357 ILE A N 1
ATOM 2872 C CA . ILE A 1 357 ? 10.937 10.121 9.662 1.00 94.19 357 ILE A CA 1
ATOM 2873 C C . ILE A 1 357 ? 11.783 10.505 8.442 1.00 94.19 357 ILE A C 1
ATOM 2875 O O . ILE A 1 357 ? 11.748 11.664 8.035 1.00 94.19 357 ILE A O 1
ATOM 2879 N N . GLU A 1 358 ? 12.481 9.550 7.820 1.00 93.38 358 GLU A N 1
ATOM 2880 C CA . GLU A 1 358 ? 13.257 9.788 6.595 1.00 93.38 358 GLU A CA 1
ATOM 2881 C C . GLU A 1 358 ? 12.376 10.310 5.442 1.00 93.38 358 GLU A C 1
ATOM 2883 O O . GLU A 1 358 ? 12.677 11.353 4.862 1.00 93.38 358 GLU A O 1
ATOM 2888 N N . GLU A 1 359 ? 11.250 9.645 5.157 1.00 93.50 359 GLU A N 1
ATOM 2889 C CA . GLU A 1 359 ? 10.283 10.094 4.146 1.00 93.50 359 GLU A CA 1
ATOM 2890 C C . GLU A 1 359 ? 9.761 11.504 4.456 1.00 93.50 359 GLU A C 1
ATOM 2892 O O . GLU A 1 359 ? 9.765 12.368 3.583 1.00 93.50 359 GLU A O 1
ATOM 2897 N N . MET A 1 360 ? 9.363 11.775 5.706 1.00 94.19 360 MET A N 1
ATOM 2898 C CA . MET A 1 360 ? 8.840 13.087 6.113 1.00 94.19 360 MET A CA 1
ATOM 2899 C C . MET A 1 360 ? 9.871 14.224 6.012 1.00 94.19 360 MET A C 1
ATOM 2901 O O . MET A 1 360 ? 9.481 15.370 5.767 1.00 94.19 360 MET A O 1
ATOM 2905 N N . LEU A 1 361 ? 11.163 13.926 6.184 1.00 93.50 361 LEU A N 1
ATOM 2906 C CA . LEU A 1 361 ? 12.261 14.880 5.989 1.00 93.50 361 LEU A CA 1
ATOM 2907 C C . LEU A 1 361 ? 12.537 15.156 4.503 1.00 93.50 361 LEU A C 1
ATOM 2909 O O . LEU A 1 361 ? 12.914 16.272 4.158 1.00 93.50 361 LEU A O 1
ATOM 2913 N N . GLN A 1 362 ? 12.306 14.178 3.622 1.00 89.94 362 GLN A N 1
ATOM 2914 C CA . GLN A 1 362 ? 12.492 14.311 2.169 1.00 89.94 362 GLN A CA 1
ATOM 2915 C C . GLN A 1 362 ? 11.320 15.019 1.454 1.00 89.94 362 GLN A C 1
ATOM 2917 O O . GLN A 1 362 ? 11.438 15.364 0.278 1.00 89.94 362 GLN A O 1
ATOM 2922 N N . LEU A 1 363 ? 10.200 15.276 2.141 1.00 90.94 363 LEU A N 1
ATOM 2923 C CA . LEU A 1 363 ? 9.057 16.015 1.590 1.00 90.94 363 LEU A CA 1
ATOM 2924 C C . LEU A 1 363 ? 9.345 17.521 1.428 1.00 90.94 363 LEU A C 1
ATOM 2926 O O . LEU A 1 363 ? 9.540 18.243 2.416 1.00 90.94 363 LEU A O 1
ATOM 2930 N N . SER A 1 364 ? 9.229 18.018 0.194 1.00 89.56 364 SER A N 1
ATOM 2931 C CA . SER A 1 364 ? 9.188 19.455 -0.112 1.00 89.56 364 SER A CA 1
ATOM 2932 C C . SER A 1 364 ? 7.942 20.140 0.475 1.00 89.56 364 SER A C 1
ATOM 2934 O O . SER A 1 364 ? 6.988 19.487 0.906 1.00 89.56 364 SER A O 1
ATOM 2936 N N . THR A 1 365 ? 7.928 21.475 0.491 1.00 89.19 365 THR A N 1
ATOM 2937 C CA . THR A 1 365 ? 6.746 22.267 0.879 1.00 89.19 365 THR A CA 1
ATOM 2938 C C . THR A 1 365 ? 5.558 21.990 -0.043 1.00 89.19 365 THR A C 1
ATOM 2940 O O . THR A 1 365 ? 4.487 21.648 0.444 1.00 89.19 365 THR A O 1
ATOM 2943 N N . ALA A 1 366 ? 5.762 22.015 -1.364 1.00 87.88 366 ALA A N 1
ATOM 2944 C CA . ALA A 1 366 ? 4.728 21.676 -2.345 1.00 87.88 366 ALA A CA 1
ATOM 2945 C C . ALA A 1 366 ? 4.167 20.253 -2.150 1.00 87.88 366 ALA A C 1
ATOM 2947 O O . ALA A 1 366 ? 2.954 20.059 -2.187 1.00 87.88 366 ALA A O 1
ATOM 2948 N N . ALA A 1 367 ? 5.025 19.268 -1.848 1.00 88.50 367 ALA A N 1
ATOM 2949 C CA . ALA A 1 367 ? 4.574 17.911 -1.545 1.00 88.50 367 ALA A CA 1
ATOM 2950 C C . ALA A 1 367 ? 3.689 17.866 -0.289 1.00 88.50 367 ALA A C 1
ATOM 2952 O O . ALA A 1 367 ? 2.675 17.177 -0.293 1.00 88.50 367 ALA A O 1
ATOM 2953 N N . LYS A 1 368 ? 4.027 18.621 0.769 1.00 91.62 368 LYS A N 1
ATOM 2954 C CA . LYS A 1 368 ? 3.213 18.730 1.999 1.00 91.62 368 LYS A CA 1
ATOM 2955 C C . LYS A 1 368 ? 1.864 19.410 1.763 1.00 91.62 368 LYS A C 1
ATOM 2957 O O . LYS A 1 368 ? 0.919 19.109 2.485 1.00 91.62 368 LYS A O 1
ATOM 2962 N N . GLU A 1 369 ? 1.756 20.262 0.745 1.00 92.25 369 GLU A N 1
ATOM 2963 C CA . GLU A 1 369 ? 0.499 20.917 0.386 1.00 92.25 369 GLU A CA 1
ATOM 2964 C C . GLU A 1 369 ? -0.468 20.027 -0.411 1.00 92.25 369 GLU A C 1
ATOM 2966 O O . GLU A 1 369 ? -1.680 20.267 -0.371 1.00 92.25 369 GLU A O 1
ATOM 2971 N N . HIS A 1 370 ? 0.026 18.975 -1.072 1.00 93.38 370 HIS A N 1
ATOM 2972 C CA . HIS A 1 370 ? -0.788 18.067 -1.880 1.00 93.38 370 HIS A CA 1
ATOM 2973 C C . HIS A 1 370 ? -1.796 17.256 -1.043 1.00 93.38 370 HIS A C 1
ATOM 2975 O O . HIS A 1 370 ? -1.459 16.688 -0.001 1.00 93.38 370 HIS A O 1
ATOM 2981 N N . ALA A 1 371 ? -3.033 17.132 -1.537 1.00 94.12 371 ALA A N 1
ATOM 2982 C CA . ALA A 1 371 ? -4.160 16.553 -0.799 1.00 94.12 371 ALA A CA 1
ATOM 2983 C C . ALA A 1 371 ? -3.899 15.129 -0.266 1.00 94.12 371 ALA A C 1
ATOM 2985 O O . ALA A 1 371 ? -4.217 14.840 0.888 1.00 94.12 371 ALA A O 1
ATOM 2986 N N . ALA A 1 372 ? -3.264 14.255 -1.057 1.00 94.12 372 ALA A N 1
ATOM 2987 C CA . ALA A 1 372 ? -2.942 12.895 -0.610 1.00 94.12 372 ALA A CA 1
ATOM 2988 C C . ALA A 1 372 ? -1.876 12.865 0.498 1.00 94.12 372 ALA A C 1
ATOM 2990 O O . ALA A 1 372 ? -1.963 12.060 1.422 1.00 94.12 372 ALA A O 1
ATOM 2991 N N . VAL A 1 373 ? -0.892 13.768 0.451 1.00 96.56 373 VAL A N 1
ATOM 2992 C CA . VAL A 1 373 ? 0.168 13.845 1.467 1.00 96.56 373 VAL A CA 1
ATOM 2993 C C . VAL A 1 373 ? -0.385 14.448 2.758 1.00 96.56 373 VAL A C 1
ATOM 2995 O O . VAL A 1 373 ? -0.126 13.908 3.833 1.00 96.56 373 VAL A O 1
ATOM 2998 N N . LYS A 1 374 ? -1.232 15.486 2.668 1.00 96.88 374 LYS A N 1
ATOM 2999 C CA . LYS A 1 374 ? -2.015 16.000 3.807 1.00 96.88 374 LYS A CA 1
ATOM 3000 C C . LYS A 1 374 ? -2.841 14.894 4.461 1.00 96.88 374 LYS A C 1
ATOM 3002 O O . LYS A 1 374 ? -2.766 14.720 5.676 1.00 96.88 374 LYS A O 1
ATOM 3007 N N . HIS A 1 375 ? -3.573 14.110 3.668 1.00 97.56 375 HIS A N 1
ATOM 3008 C CA . HIS A 1 375 ? -4.345 12.964 4.154 1.00 97.56 375 HIS A CA 1
ATOM 3009 C C . HIS A 1 375 ? -3.459 11.936 4.873 1.00 97.56 375 HIS A C 1
ATOM 3011 O O . HIS A 1 375 ? -3.719 11.619 6.033 1.00 97.56 375 HIS A O 1
ATOM 3017 N N . ALA A 1 376 ? -2.355 11.502 4.260 1.00 98.00 376 ALA A N 1
ATOM 3018 C CA . ALA A 1 376 ? -1.428 10.547 4.865 1.00 98.00 376 ALA A CA 1
ATOM 3019 C C . ALA A 1 376 ? -0.806 11.058 6.181 1.00 98.00 376 ALA A C 1
ATOM 3021 O O . ALA A 1 376 ? -0.673 10.304 7.147 1.00 98.00 376 ALA A O 1
ATOM 3022 N N . LEU A 1 377 ? -0.471 12.351 6.261 1.00 97.69 377 LEU A N 1
ATOM 3023 C CA . LEU A 1 377 ? 0.031 12.992 7.481 1.00 97.69 377 LEU A CA 1
ATOM 3024 C C . LEU A 1 377 ? -1.048 13.116 8.573 1.00 97.69 377 LEU A C 1
ATOM 3026 O O . LEU A 1 377 ? -0.725 12.991 9.760 1.00 97.69 377 LEU A O 1
ATOM 3030 N N . LEU A 1 378 ? -2.319 13.303 8.199 1.00 98.06 378 LEU A N 1
ATOM 3031 C CA . LEU A 1 378 ? -3.463 13.287 9.116 1.00 98.06 378 LEU A CA 1
ATOM 3032 C C . LEU A 1 378 ? -3.772 11.874 9.628 1.00 98.06 378 LEU A C 1
ATOM 3034 O O . LEU A 1 378 ? -3.993 11.715 10.829 1.00 98.06 378 LEU A O 1
ATOM 3038 N N . VAL A 1 379 ? -3.714 10.849 8.768 1.00 97.88 379 VAL A N 1
ATOM 3039 C CA . VAL A 1 379 ? -3.826 9.431 9.165 1.00 97.88 379 VAL A CA 1
ATOM 3040 C C . VAL A 1 379 ? -2.717 9.087 10.151 1.00 97.88 379 VAL A C 1
ATOM 3042 O O . VAL A 1 379 ? -2.990 8.574 11.233 1.00 97.88 379 VAL A O 1
ATOM 3045 N N . ARG A 1 380 ? -1.471 9.464 9.842 1.00 97.12 380 ARG A N 1
ATOM 3046 C CA . ARG A 1 380 ? -0.327 9.318 10.748 1.00 97.12 380 ARG A CA 1
ATOM 3047 C C . ARG A 1 380 ? -0.569 9.991 12.105 1.00 97.12 380 ARG A C 1
ATOM 3049 O O . ARG A 1 380 ? -0.323 9.362 13.131 1.00 97.12 380 ARG A O 1
ATOM 3056 N N . LYS A 1 381 ? -1.076 11.236 12.132 1.00 97.38 381 LYS A N 1
ATOM 3057 C CA . LYS A 1 381 ? -1.442 11.947 13.378 1.00 97.38 381 LYS A CA 1
ATOM 3058 C C . LYS A 1 381 ? -2.492 11.143 14.159 1.00 97.38 381 LYS A C 1
ATOM 3060 O O . LYS A 1 381 ? -2.268 10.871 15.332 1.00 97.38 381 LYS A O 1
ATOM 3065 N N . ALA A 1 382 ? -3.564 10.690 13.505 1.00 97.19 382 ALA A N 1
ATOM 3066 C CA . ALA A 1 382 ? -4.638 9.918 14.134 1.00 97.19 382 ALA A CA 1
ATOM 3067 C C . ALA A 1 382 ? -4.175 8.554 14.689 1.00 97.19 382 ALA A C 1
ATOM 3069 O O . ALA A 1 382 ? -4.544 8.209 15.809 1.00 97.19 382 ALA A O 1
ATOM 3070 N N . VAL A 1 383 ? -3.323 7.813 13.966 1.00 96.00 383 VAL A N 1
ATOM 3071 C CA . VAL A 1 383 ? -2.724 6.549 14.444 1.00 96.00 383 VAL A CA 1
ATOM 3072 C C . VAL A 1 383 ? -1.805 6.792 15.644 1.00 96.00 383 VAL A C 1
ATOM 3074 O O . VAL A 1 383 ? -1.850 6.031 16.607 1.00 96.00 383 VAL A O 1
ATOM 3077 N N . MET A 1 384 ? -0.985 7.850 15.618 1.00 94.56 384 MET A N 1
ATOM 3078 C CA . MET A 1 384 ? -0.073 8.179 16.723 1.00 94.56 384 MET A CA 1
ATOM 3079 C C . MET A 1 384 ? -0.783 8.694 17.982 1.00 94.56 384 MET A C 1
ATOM 3081 O O . MET A 1 384 ? -0.238 8.534 19.071 1.00 94.56 384 MET A O 1
ATOM 3085 N N . THR A 1 385 ? -1.969 9.299 17.860 1.00 95.88 385 THR A N 1
ATOM 3086 C CA . THR A 1 385 ? -2.793 9.724 19.008 1.00 95.88 385 THR A CA 1
ATOM 3087 C C . THR A 1 385 ? -3.906 8.731 19.358 1.00 95.88 385 THR A C 1
ATOM 3089 O O . THR A 1 385 ? -4.801 9.093 20.113 1.00 95.88 385 THR A O 1
ATOM 3092 N N . GLU A 1 386 ? -3.909 7.537 18.751 1.00 95.00 386 GLU A N 1
ATOM 3093 C CA . GLU A 1 386 ? -4.959 6.506 18.871 1.00 95.00 386 GLU A CA 1
ATOM 3094 C C . GLU A 1 386 ? -6.401 7.058 18.722 1.00 95.00 386 GLU A C 1
ATOM 3096 O O . GLU A 1 386 ? -7.358 6.580 19.324 1.00 95.00 386 GLU A O 1
ATOM 3101 N N . ASN A 1 387 ? -6.578 8.078 17.871 1.00 95.56 387 ASN A N 1
ATOM 3102 C CA . ASN A 1 387 ? -7.878 8.691 17.592 1.00 95.56 387 ASN A CA 1
ATOM 3103 C C . ASN A 1 387 ? -8.600 7.897 16.496 1.00 95.56 387 ASN A C 1
ATOM 3105 O O . ASN A 1 387 ? -8.554 8.247 15.314 1.00 95.56 387 ASN A O 1
ATOM 3109 N N . TYR A 1 388 ? -9.248 6.805 16.901 1.00 94.19 388 TYR A N 1
ATOM 3110 C CA . TYR A 1 388 ? -9.910 5.875 15.985 1.00 94.19 388 TYR A CA 1
ATOM 3111 C C . TYR A 1 388 ? -11.069 6.504 15.202 1.00 94.19 388 TYR A C 1
ATOM 3113 O O . TYR A 1 388 ? -11.200 6.231 14.014 1.00 94.19 388 TYR A O 1
ATOM 3121 N N . HIS A 1 389 ? -11.843 7.414 15.804 1.00 91.44 389 HIS A N 1
ATOM 3122 C CA . HIS A 1 389 ? -12.934 8.114 15.111 1.00 91.44 389 HIS A CA 1
ATOM 3123 C C . HIS A 1 389 ? -12.412 8.916 13.907 1.00 91.44 389 HIS A C 1
ATOM 3125 O O . HIS A 1 389 ? -12.823 8.678 12.769 1.00 91.44 389 HIS A O 1
ATOM 3131 N N . LYS A 1 390 ? -11.398 9.770 14.120 1.00 94.69 390 LYS A N 1
ATOM 3132 C CA . LYS A 1 390 ? -10.757 10.521 13.029 1.00 94.69 390 LYS A CA 1
ATOM 3133 C C . LYS A 1 390 ? -10.026 9.599 12.048 1.00 94.69 390 LYS A C 1
ATOM 3135 O O . LYS A 1 390 ? -10.023 9.879 10.853 1.00 94.69 390 LYS A O 1
ATOM 3140 N N . LEU A 1 391 ? -9.444 8.494 12.519 1.00 95.81 391 LEU A N 1
ATOM 3141 C CA . LEU A 1 391 ? -8.785 7.498 11.671 1.00 95.81 391 LEU A CA 1
ATOM 3142 C C . LEU A 1 391 ? -9.762 6.820 10.699 1.00 95.81 391 LEU A C 1
ATOM 3144 O O . LEU A 1 391 ? -9.458 6.728 9.513 1.00 95.81 391 LEU A O 1
ATOM 3148 N N . PHE A 1 392 ? -10.941 6.393 11.158 1.00 93.88 392 PHE A N 1
ATOM 3149 C CA . PHE A 1 392 ? -11.927 5.749 10.287 1.00 93.88 392 PHE A CA 1
ATOM 3150 C C . PHE A 1 392 ? -12.699 6.744 9.407 1.00 93.88 392 PHE A C 1
ATOM 3152 O O . PHE A 1 392 ? -13.029 6.408 8.268 1.00 93.88 392 PHE A O 1
ATOM 3159 N N . ALA A 1 393 ? -12.880 7.993 9.849 1.00 91.88 393 ALA A N 1
ATOM 3160 C CA . ALA A 1 393 ? -13.324 9.080 8.974 1.00 91.88 393 ALA A CA 1
ATOM 3161 C C . ALA A 1 393 ? -12.323 9.342 7.827 1.00 91.88 393 ALA A C 1
ATOM 3163 O O . ALA A 1 393 ? -12.723 9.472 6.668 1.00 91.88 393 ALA A O 1
ATOM 3164 N N . LEU A 1 394 ? -11.015 9.342 8.119 1.00 94.69 394 LEU A N 1
ATOM 3165 C CA . LEU A 1 394 ? -9.955 9.448 7.108 1.00 94.69 394 LEU A CA 1
ATOM 3166 C C . LEU A 1 394 ? -9.877 8.203 6.210 1.00 94.69 394 LEU A C 1
ATOM 3168 O O . LEU A 1 394 ? -9.668 8.341 5.009 1.00 94.69 394 LEU A O 1
ATOM 3172 N N . TYR A 1 395 ? -10.096 6.999 6.745 1.00 93.25 395 TYR A N 1
ATOM 3173 C CA . TYR A 1 395 ? -10.162 5.770 5.946 1.00 93.25 395 TYR A CA 1
ATOM 3174 C C . TYR A 1 395 ? -11.306 5.806 4.915 1.00 93.25 395 TYR A C 1
ATOM 3176 O O . TYR A 1 395 ? -11.102 5.429 3.764 1.00 93.25 395 TYR A O 1
ATOM 3184 N N . ARG A 1 396 ? -12.484 6.323 5.296 1.00 89.62 396 ARG A N 1
ATOM 3185 C CA . ARG A 1 396 ? -13.632 6.516 4.386 1.00 89.62 396 ARG A CA 1
ATOM 3186 C C . ARG A 1 396 ? -13.402 7.608 3.334 1.00 89.62 396 ARG A C 1
ATOM 3188 O O . ARG A 1 396 ? -13.932 7.509 2.238 1.00 89.62 396 ARG A O 1
ATOM 3195 N N . SER A 1 397 ? -12.606 8.629 3.653 1.00 90.06 397 SER A N 1
ATOM 3196 C CA . SER A 1 397 ? -12.269 9.761 2.767 1.00 90.06 397 SER A CA 1
ATOM 3197 C C . SER A 1 397 ? -10.875 9.632 2.128 1.00 90.06 397 SER A C 1
ATOM 3199 O O . SER A 1 397 ? -10.188 10.622 1.879 1.00 90.06 397 SER A O 1
ATOM 3201 N N . ALA A 1 398 ? -10.431 8.396 1.889 1.00 91.00 398 ALA A N 1
ATOM 3202 C CA . ALA A 1 398 ? -9.107 8.081 1.367 1.00 91.00 398 ALA A CA 1
ATOM 3203 C C . ALA A 1 398 ? -8.944 8.479 -0.119 1.00 91.00 398 ALA A C 1
ATOM 3205 O O . ALA A 1 398 ? -9.659 7.942 -0.965 1.00 91.00 398 ALA A O 1
ATOM 3206 N N . PRO A 1 399 ? -7.988 9.361 -0.477 1.00 91.81 399 PRO A N 1
ATOM 3207 C CA . PRO A 1 399 ? -7.736 9.737 -1.865 1.00 91.81 399 PRO A CA 1
ATOM 3208 C C . PRO A 1 399 ? -6.939 8.654 -2.605 1.00 91.81 399 PRO A C 1
ATOM 3210 O O . PRO A 1 399 ? -6.061 8.005 -2.024 1.00 91.81 399 PRO A O 1
ATOM 3213 N N . PHE A 1 400 ? -7.195 8.502 -3.907 1.00 90.00 400 PHE A N 1
ATOM 3214 C CA . PHE A 1 400 ? -6.567 7.485 -4.762 1.00 90.00 400 PHE A CA 1
ATOM 3215 C C . PHE A 1 400 ? -6.678 6.072 -4.140 1.00 90.00 400 PHE A C 1
ATOM 3217 O O . PHE A 1 400 ? -7.727 5.704 -3.616 1.00 90.00 400 PHE A O 1
ATOM 3224 N N . MET A 1 401 ? -5.609 5.271 -4.154 1.00 90.75 401 MET A N 1
ATOM 3225 C CA . MET A 1 401 ? -5.557 3.933 -3.547 1.00 90.75 401 MET A CA 1
ATOM 3226 C C . MET A 1 401 ? -5.073 3.938 -2.084 1.00 90.75 401 MET A C 1
ATOM 3228 O O . MET A 1 401 ? -4.596 2.923 -1.573 1.00 90.75 401 MET A O 1
ATOM 3232 N N . SER A 1 402 ? -5.215 5.058 -1.364 1.00 93.31 402 SER A N 1
ATOM 3233 C CA . SER A 1 402 ? -4.742 5.171 0.027 1.00 93.31 402 SER A CA 1
ATOM 3234 C C . SER A 1 402 ? -5.430 4.183 0.982 1.00 93.31 402 SER A C 1
ATOM 3236 O O . SER A 1 402 ? -4.822 3.744 1.957 1.00 93.31 402 SER A O 1
ATOM 3238 N N . SER A 1 403 ? -6.679 3.792 0.698 1.00 92.19 403 SER A N 1
ATOM 3239 C CA . SER A 1 403 ? -7.440 2.810 1.487 1.00 92.19 403 SER A CA 1
ATOM 3240 C C . SER A 1 403 ? -6.808 1.414 1.474 1.00 92.19 403 SER A C 1
ATOM 3242 O O . SER A 1 403 ? -6.649 0.824 2.536 1.00 92.19 403 SER A O 1
ATOM 3244 N N . TYR A 1 404 ? -6.342 0.937 0.318 1.00 91.88 404 TYR A N 1
ATOM 3245 C CA . TYR A 1 404 ? -5.667 -0.359 0.154 1.00 91.88 404 TYR A CA 1
ATOM 3246 C C . TYR A 1 404 ? -4.346 -0.427 0.942 1.00 91.88 404 TYR A C 1
ATOM 3248 O O . TYR A 1 404 ? -3.991 -1.464 1.499 1.00 91.88 404 TYR A O 1
ATOM 3256 N N . VAL A 1 405 ? -3.619 0.694 1.041 1.00 94.38 405 VAL A N 1
ATOM 3257 C CA . VAL A 1 405 ? -2.407 0.783 1.877 1.00 94.38 405 VAL A CA 1
ATOM 3258 C C . VAL A 1 405 ? -2.764 0.756 3.369 1.00 94.38 405 VAL A C 1
ATOM 3260 O O . VAL A 1 405 ? -2.023 0.188 4.168 1.00 94.38 405 VAL A O 1
ATOM 3263 N N . MET A 1 406 ? -3.907 1.332 3.757 1.00 94.19 406 MET A N 1
ATOM 3264 C CA . MET A 1 406 ? -4.413 1.285 5.135 1.00 94.19 406 MET A CA 1
ATOM 3265 C C . MET A 1 406 ? -4.997 -0.082 5.524 1.00 94.19 406 MET A C 1
ATOM 3267 O O . MET A 1 406 ? -4.879 -0.471 6.688 1.00 94.19 406 MET A O 1
ATOM 3271 N N . ASP A 1 407 ? -5.560 -0.842 4.577 1.00 91.06 407 ASP A N 1
ATOM 3272 C CA . ASP A 1 407 ? -6.135 -2.180 4.807 1.00 91.06 407 ASP A CA 1
ATOM 3273 C C . ASP A 1 407 ? -5.137 -3.152 5.472 1.00 91.06 407 ASP A C 1
ATOM 3275 O O . ASP A 1 407 ? -5.543 -4.007 6.259 1.00 91.06 407 ASP A O 1
ATOM 3279 N N . ILE A 1 408 ? -3.827 -2.939 5.268 1.00 90.88 408 ILE A N 1
ATOM 3280 C CA . ILE A 1 408 ? -2.711 -3.622 5.958 1.00 90.88 408 ILE A CA 1
ATOM 3281 C C . ILE A 1 408 ? -2.880 -3.638 7.492 1.00 90.88 408 ILE A C 1
ATOM 3283 O O . ILE A 1 408 ? -2.434 -4.581 8.151 1.00 90.88 408 ILE A O 1
ATOM 3287 N N . SER A 1 409 ? -3.493 -2.600 8.070 1.00 91.94 409 SER A N 1
ATOM 3288 C CA . SER A 1 409 ? -3.599 -2.398 9.521 1.00 91.94 409 SER A CA 1
ATOM 3289 C C . SER A 1 409 ? -5.016 -2.131 10.038 1.00 91.94 409 SER A C 1
ATOM 3291 O O . SER A 1 409 ? -5.203 -2.128 11.256 1.00 91.94 409 SER A O 1
ATOM 3293 N N . VAL A 1 410 ? -6.027 -1.978 9.171 1.00 91.81 410 VAL A N 1
ATOM 3294 C CA . VAL A 1 410 ? -7.435 -1.737 9.564 1.00 91.81 410 VAL A CA 1
ATOM 3295 C C . VAL A 1 410 ? -7.935 -2.740 10.611 1.00 91.81 410 VAL A C 1
ATOM 3297 O O . VAL A 1 410 ? -8.566 -2.334 11.586 1.00 91.81 410 VAL A O 1
ATOM 3300 N N . ALA A 1 411 ? -7.613 -4.031 10.471 1.00 90.62 411 ALA A N 1
ATOM 3301 C CA . ALA A 1 411 ? -8.008 -5.055 11.443 1.00 90.62 411 ALA A CA 1
ATOM 3302 C C . ALA A 1 411 ? -7.360 -4.850 12.830 1.00 90.62 411 ALA A C 1
ATOM 3304 O O . ALA A 1 411 ? -8.034 -4.980 13.852 1.00 90.62 411 ALA A O 1
ATOM 3305 N N . GLU A 1 412 ? -6.077 -4.465 12.881 1.00 91.94 412 GLU A N 1
ATOM 3306 C CA . GLU A 1 412 ? -5.378 -4.146 14.136 1.00 91.94 412 GLU A CA 1
ATOM 3307 C C . GLU A 1 412 ? -5.978 -2.894 14.796 1.00 91.94 412 GLU A C 1
ATOM 3309 O O . GLU A 1 412 ? -6.150 -2.846 16.016 1.00 91.94 412 GLU A O 1
ATOM 3314 N N . TRP A 1 413 ? -6.315 -1.881 13.992 1.00 93.69 413 TRP A N 1
ATOM 3315 C CA . TRP A 1 413 ? -6.895 -0.626 14.464 1.00 93.69 413 TRP A CA 1
ATOM 3316 C C . TRP A 1 413 ? -8.319 -0.815 14.996 1.00 93.69 413 TRP A C 1
ATOM 3318 O O . TRP A 1 413 ? -8.603 -0.346 16.096 1.00 93.69 413 TRP A O 1
ATOM 3328 N N . ARG A 1 414 ? -9.186 -1.560 14.291 1.00 94.12 414 ARG A N 1
ATOM 3329 C CA . ARG A 1 414 ? -10.545 -1.891 14.763 1.00 94.12 414 ARG A CA 1
ATOM 3330 C C . ARG A 1 414 ? -10.507 -2.695 16.066 1.00 94.12 414 ARG A C 1
ATOM 3332 O O . ARG A 1 414 ? -11.211 -2.349 17.012 1.00 94.12 414 ARG A O 1
ATOM 3339 N N . TYR A 1 415 ? -9.629 -3.696 16.172 1.00 93.94 415 TYR A N 1
ATOM 3340 C CA . TYR A 1 415 ? -9.499 -4.486 17.400 1.00 93.94 415 TYR A CA 1
ATOM 3341 C C . TYR A 1 415 ? -9.015 -3.642 18.594 1.00 93.94 415 TYR A C 1
ATOM 3343 O O . TYR A 1 415 ? -9.537 -3.772 19.704 1.00 93.94 415 TYR A O 1
ATOM 3351 N N . LYS A 1 416 ? -8.050 -2.734 18.380 1.00 94.06 416 LYS A N 1
ATOM 3352 C CA . LYS A 1 416 ? -7.589 -1.808 19.428 1.00 94.06 416 LYS A CA 1
ATOM 3353 C C . LYS A 1 416 ? -8.679 -0.824 19.853 1.00 94.06 416 LYS A C 1
ATOM 3355 O O . LYS A 1 416 ? -8.905 -0.682 21.054 1.00 94.06 416 LYS A O 1
ATOM 3360 N N . ALA A 1 417 ? -9.393 -0.229 18.898 1.00 94.75 417 ALA A N 1
ATOM 3361 C CA . ALA A 1 417 ? -10.529 0.654 19.153 1.00 94.75 417 ALA A CA 1
ATOM 3362 C C . ALA A 1 417 ? -11.618 -0.039 19.990 1.00 94.75 417 ALA A C 1
ATOM 3364 O O . ALA A 1 417 ? -12.037 0.489 21.022 1.00 94.75 417 ALA A O 1
ATOM 3365 N N . LEU A 1 418 ? -12.017 -1.256 19.598 1.00 94.50 418 LEU A N 1
ATOM 3366 C CA . LEU A 1 418 ? -12.974 -2.086 20.335 1.00 94.50 418 LEU A CA 1
ATOM 3367 C C . LEU A 1 418 ? -12.508 -2.320 21.778 1.00 94.50 418 LEU A C 1
ATOM 3369 O O . LEU A 1 418 ? -13.241 -2.029 22.725 1.00 94.50 418 LEU A O 1
ATOM 3373 N N . LYS A 1 419 ? -11.269 -2.798 21.948 1.00 93.88 419 LYS A N 1
ATOM 3374 C CA . LYS A 1 419 ? -10.705 -3.125 23.260 1.00 93.88 419 LYS A CA 1
ATOM 3375 C C . LYS A 1 419 ? -10.605 -1.911 24.189 1.00 93.88 419 LYS A C 1
ATOM 3377 O O . LYS A 1 419 ? -10.860 -2.058 25.381 1.00 93.88 419 LYS A O 1
ATOM 3382 N N . GLN A 1 420 ? -10.247 -0.735 23.673 1.00 93.94 420 GLN A N 1
ATOM 3383 C CA . GLN A 1 420 ? -10.206 0.491 24.477 1.00 93.94 420 GLN A CA 1
ATOM 3384 C C . GLN A 1 420 ? -11.615 0.978 24.840 1.00 93.94 420 GLN A C 1
ATOM 3386 O O . GLN A 1 420 ? -11.861 1.333 25.992 1.00 93.94 420 GLN A O 1
ATOM 3391 N N . SER A 1 421 ? -12.564 0.919 23.902 1.00 93.31 421 SER A N 1
ATOM 3392 C CA . SER A 1 421 ? -13.936 1.399 24.116 1.00 93.31 421 SER A CA 1
ATOM 3393 C C . SER A 1 421 ? -14.645 0.658 25.248 1.00 93.31 421 SER A C 1
ATOM 3395 O O . SER A 1 421 ? -15.180 1.300 26.146 1.00 93.31 421 SER A O 1
ATOM 3397 N N . VAL A 1 422 ? -14.579 -0.679 25.288 1.00 93.06 422 VAL A N 1
ATOM 3398 C CA . VAL A 1 422 ? -15.199 -1.450 26.386 1.00 93.06 422 VAL A CA 1
ATOM 3399 C C . VAL A 1 422 ? -14.514 -1.244 27.745 1.00 93.06 422 VAL A C 1
ATOM 3401 O O . VAL A 1 422 ? -15.094 -1.529 28.790 1.00 93.06 422 VAL A O 1
ATOM 3404 N N . GLN A 1 423 ? -13.268 -0.763 27.758 1.00 91.19 423 GLN A N 1
ATOM 3405 C CA . GLN A 1 423 ? -12.559 -0.437 28.995 1.00 91.19 423 GLN A CA 1
ATOM 3406 C C . GLN A 1 423 ? -12.944 0.953 29.516 1.00 91.19 423 GLN A C 1
ATOM 3408 O O . GLN A 1 423 ? -13.079 1.108 30.732 1.00 91.19 423 GLN A O 1
ATOM 3413 N N . ALA A 1 424 ? -13.143 1.919 28.611 1.00 93.06 424 ALA A N 1
ATOM 3414 C CA . ALA A 1 424 ? -13.476 3.309 28.915 1.00 93.06 424 ALA A CA 1
ATOM 3415 C C . ALA A 1 424 ? -14.970 3.535 29.212 1.00 93.06 424 ALA A C 1
ATOM 3417 O O . ALA A 1 424 ? -15.305 4.159 30.218 1.00 93.06 424 ALA A O 1
ATOM 3418 N N . PHE A 1 425 ? -15.870 3.021 28.371 1.00 89.62 425 PHE A N 1
ATOM 3419 C CA . PHE A 1 425 ? -17.315 3.159 28.556 1.00 89.62 425 PHE A CA 1
ATOM 3420 C C . PHE A 1 425 ? -17.842 2.046 29.463 1.00 89.62 425 PHE A C 1
ATOM 3422 O O . PHE A 1 425 ? -17.666 0.867 29.170 1.00 89.62 425 PHE A O 1
ATOM 3429 N N . ARG A 1 426 ? -18.495 2.402 30.576 1.00 84.44 426 ARG A N 1
ATOM 3430 C CA . ARG A 1 426 ? -19.152 1.454 31.492 1.00 84.44 426 ARG A CA 1
ATOM 3431 C C . ARG A 1 426 ? -20.422 2.079 32.088 1.00 84.44 426 ARG A C 1
ATOM 3433 O O . ARG A 1 426 ? -20.408 3.275 32.368 1.00 84.44 426 ARG A O 1
ATOM 3440 N N . PRO A 1 427 ? -21.487 1.293 32.349 1.00 88.12 427 PRO A N 1
ATOM 3441 C CA . PRO A 1 427 ? -21.576 -0.161 32.168 1.00 88.12 427 PRO A CA 1
ATOM 3442 C C . PRO A 1 427 ? -21.775 -0.603 30.710 1.00 88.12 427 PRO A C 1
ATOM 3444 O O . PRO A 1 427 ? -21.414 -1.731 30.380 1.00 88.12 427 PRO A O 1
ATOM 3447 N N . THR A 1 428 ? -22.309 0.272 29.856 1.00 92.75 428 THR A N 1
ATOM 3448 C CA . THR A 1 428 ? -22.724 -0.021 28.477 1.00 92.75 428 THR A CA 1
ATOM 3449 C C . THR A 1 428 ? -22.245 1.046 27.488 1.00 92.75 428 THR A C 1
ATOM 3451 O O . THR A 1 428 ? -21.848 2.142 27.884 1.00 92.75 428 THR A O 1
ATOM 3454 N N . VAL A 1 429 ? -22.291 0.722 26.194 1.00 93.62 429 VAL A N 1
ATOM 3455 C CA . VAL A 1 429 ? -22.105 1.654 25.065 1.00 93.62 429 VAL A CA 1
ATOM 3456 C C . VAL A 1 429 ? -23.012 1.220 23.908 1.00 93.62 429 VAL A C 1
ATOM 3458 O O . VAL A 1 429 ? -23.207 0.020 23.724 1.00 93.62 429 VAL A O 1
ATOM 3461 N N . SER A 1 430 ? -23.607 2.148 23.151 1.00 94.12 430 SER A N 1
ATOM 3462 C CA . SER A 1 430 ? -24.537 1.777 22.070 1.00 94.12 430 SER A CA 1
ATOM 3463 C C . SER A 1 430 ? -23.805 1.193 20.857 1.00 94.12 430 SER A C 1
ATOM 3465 O O . SER A 1 430 ? -22.655 1.551 20.574 1.00 94.12 430 SER A O 1
ATOM 3467 N N . VAL A 1 431 ? -24.445 0.265 20.142 1.00 93.69 431 VAL A N 1
ATOM 3468 C CA . VAL A 1 431 ? -23.810 -0.391 18.991 1.00 93.69 431 VAL A CA 1
ATOM 3469 C C . VAL A 1 431 ? -23.723 0.545 17.782 1.00 93.69 431 VAL A C 1
ATOM 3471 O O . VAL A 1 431 ? -22.797 0.411 16.990 1.00 93.69 431 VAL A O 1
ATOM 3474 N N . GLU A 1 432 ? -24.585 1.555 17.674 1.00 92.88 432 GLU A N 1
ATOM 3475 C CA . GLU A 1 432 ? -24.509 2.595 16.639 1.00 92.88 432 GLU A CA 1
ATOM 3476 C C . GLU A 1 432 ? -23.229 3.431 16.795 1.00 92.88 432 GLU A C 1
ATOM 3478 O O . GLU A 1 432 ? -22.486 3.613 15.828 1.00 92.88 432 GLU A O 1
ATOM 3483 N N . PHE A 1 433 ? -22.906 3.855 18.024 1.00 92.81 433 PHE A N 1
ATOM 3484 C CA . PHE A 1 433 ? -21.647 4.546 18.320 1.00 92.81 433 PHE A CA 1
ATOM 3485 C C . PHE A 1 433 ? -20.432 3.645 18.058 1.00 92.81 433 PHE A C 1
ATOM 3487 O O . PHE A 1 433 ? -19.437 4.089 17.487 1.00 92.81 433 PHE A O 1
ATOM 3494 N N . MET A 1 434 ? -20.512 2.359 18.420 1.00 93.00 434 MET A N 1
ATOM 3495 C CA . MET A 1 434 ? -19.450 1.395 18.110 1.00 93.00 434 MET A CA 1
ATOM 3496 C C . MET A 1 434 ? -19.295 1.167 16.597 1.00 93.00 434 MET A C 1
ATOM 3498 O O . MET A 1 434 ? -18.170 1.027 16.125 1.00 93.00 434 MET A O 1
ATOM 3502 N N . ALA A 1 435 ? -20.382 1.173 15.820 1.00 92.38 435 ALA A N 1
ATOM 3503 C CA . ALA A 1 435 ? -20.340 1.061 14.364 1.00 92.38 435 ALA A CA 1
ATOM 3504 C C . ALA A 1 435 ? -19.630 2.268 13.729 1.00 92.38 435 ALA A C 1
ATOM 3506 O O . ALA A 1 435 ? -18.746 2.085 12.889 1.00 92.38 435 ALA A O 1
ATOM 3507 N N . GLU A 1 436 ? -19.952 3.487 14.176 1.00 91.31 436 GLU A N 1
ATOM 3508 C CA . GLU A 1 436 ? -19.271 4.712 13.745 1.00 91.31 436 GLU A CA 1
ATOM 3509 C C . GLU A 1 436 ? -17.779 4.690 14.121 1.00 91.31 436 GLU A C 1
ATOM 3511 O O . GLU A 1 436 ? -16.917 4.857 13.256 1.00 91.31 436 GLU A O 1
ATOM 3516 N N . LEU A 1 437 ? -17.464 4.400 15.389 1.00 92.25 437 LEU A N 1
ATOM 3517 C CA . LEU A 1 437 ? -16.103 4.399 15.932 1.00 92.25 437 LEU A CA 1
ATOM 3518 C C . LEU A 1 437 ? -15.195 3.310 15.335 1.00 92.25 437 LEU A C 1
ATOM 3520 O O . LEU A 1 437 ? -13.982 3.500 15.266 1.00 92.25 437 LEU A O 1
ATOM 3524 N N . LEU A 1 438 ? -15.760 2.182 14.894 1.00 91.38 438 LEU A N 1
ATOM 3525 C CA . LEU A 1 438 ? -15.049 1.112 14.178 1.00 91.38 438 LEU A CA 1
ATOM 3526 C C . LEU A 1 438 ? -15.070 1.298 12.647 1.00 91.38 438 LEU A C 1
ATOM 3528 O O . LEU A 1 438 ? -14.509 0.484 11.905 1.00 91.38 438 LEU A O 1
ATOM 3532 N N . GLY A 1 439 ? -15.715 2.356 12.149 1.00 89.06 439 GLY A N 1
ATOM 3533 C CA . GLY A 1 439 ? -15.807 2.668 10.725 1.00 89.06 439 GLY A CA 1
ATOM 3534 C C . GLY A 1 439 ? -16.699 1.729 9.909 1.00 89.06 439 GLY A C 1
ATOM 3535 O O . GLY A 1 439 ? -16.600 1.746 8.682 1.00 89.06 439 GLY A O 1
ATOM 3536 N N . MET A 1 440 ? -17.563 0.933 10.541 1.00 88.31 440 MET A N 1
ATOM 3537 C CA . MET A 1 440 ? -18.429 -0.072 9.901 1.00 88.31 440 MET A CA 1
ATOM 3538 C C . MET A 1 440 ? -19.557 0.590 9.096 1.00 88.31 440 MET A C 1
ATOM 3540 O O . MET A 1 440 ? -20.162 1.554 9.569 1.00 88.31 440 MET A O 1
ATOM 3544 N N . ARG A 1 441 ? -19.853 0.110 7.880 1.00 82.50 441 ARG A N 1
ATOM 3545 C CA . ARG A 1 441 ? -20.908 0.694 7.021 1.00 82.50 441 ARG A CA 1
ATOM 3546 C C . ARG A 1 441 ? -22.333 0.450 7.529 1.00 82.50 441 ARG A C 1
ATOM 3548 O O . ARG A 1 441 ? -23.211 1.240 7.198 1.00 82.50 441 ARG A O 1
ATOM 3555 N N . THR A 1 442 ? -22.579 -0.598 8.319 1.00 88.12 442 THR A N 1
ATOM 3556 C CA . THR A 1 442 ? -23.909 -0.902 8.876 1.00 88.12 442 THR A CA 1
ATOM 3557 C C . THR A 1 442 ? -23.835 -1.281 10.354 1.00 88.12 442 THR A C 1
ATOM 3559 O O . THR A 1 442 ? -22.812 -1.764 10.841 1.00 88.12 442 THR A O 1
ATOM 3562 N N . VAL A 1 443 ? -24.948 -1.096 11.072 1.00 89.56 443 VAL A N 1
ATOM 3563 C CA . VAL A 1 443 ? -25.091 -1.575 12.457 1.00 89.56 443 VAL A CA 1
ATOM 3564 C C . VAL A 1 443 ? -24.982 -3.104 12.492 1.00 89.56 443 VAL A C 1
ATOM 3566 O O . VAL A 1 443 ? -24.278 -3.642 13.337 1.00 89.56 443 VAL A O 1
ATOM 3569 N N . SER A 1 444 ? -25.574 -3.812 11.524 1.00 90.00 444 SER A N 1
ATOM 3570 C CA . SER A 1 444 ? -25.536 -5.278 11.445 1.00 90.00 444 SER A CA 1
ATOM 3571 C C . SER A 1 444 ? -24.117 -5.846 11.312 1.00 90.00 444 SER A C 1
ATOM 3573 O O . SER A 1 444 ? -23.786 -6.802 12.011 1.00 90.00 444 SER A O 1
ATOM 3575 N N . SER A 1 445 ? -23.246 -5.252 10.483 1.00 89.38 445 SER A N 1
ATOM 3576 C CA . SER A 1 445 ? -21.851 -5.716 10.381 1.00 89.38 445 SER A CA 1
ATOM 3577 C C . SER A 1 445 ? -21.021 -5.338 11.611 1.00 89.38 445 SER A C 1
ATOM 3579 O O . SER A 1 445 ? -20.093 -6.064 11.969 1.00 89.38 445 SER A O 1
ATOM 3581 N N . ALA A 1 446 ? -21.381 -4.263 12.323 1.00 90.62 446 ALA A N 1
ATOM 3582 C CA . ALA A 1 446 ? -20.820 -3.975 13.641 1.00 90.62 446 ALA A CA 1
ATOM 3583 C C . ALA A 1 446 ? -21.243 -5.024 14.687 1.00 90.62 446 ALA A C 1
ATOM 3585 O O . ALA A 1 446 ? -20.383 -5.493 15.426 1.00 90.62 446 ALA A O 1
ATOM 3586 N N . VAL A 1 447 ? -22.516 -5.443 14.717 1.00 91.56 447 VAL A N 1
ATOM 3587 C CA . VAL A 1 447 ? -23.015 -6.530 15.588 1.00 91.56 447 VAL A CA 1
ATOM 3588 C C . VAL A 1 447 ? -22.262 -7.836 15.328 1.00 91.56 447 VAL A C 1
ATOM 3590 O O . VAL A 1 447 ? -21.753 -8.445 16.268 1.00 91.56 447 VAL A O 1
ATOM 3593 N N . GLU A 1 448 ? -22.117 -8.233 14.062 1.00 91.44 448 GLU A N 1
ATOM 3594 C CA . GLU A 1 448 ? -21.361 -9.431 13.680 1.00 91.44 448 GLU A CA 1
ATOM 3595 C C . GLU A 1 448 ? -19.889 -9.338 14.125 1.00 91.44 448 GLU A C 1
ATOM 3597 O O . GLU A 1 448 ? -19.374 -10.233 14.795 1.00 91.44 448 GLU A O 1
ATOM 3602 N N . TYR A 1 449 ? -19.216 -8.217 13.836 1.00 91.62 449 TYR A N 1
ATOM 3603 C CA . TYR A 1 449 ? -17.828 -7.980 14.243 1.00 91.62 449 TYR A CA 1
ATOM 3604 C C . TYR A 1 449 ? -17.649 -8.008 15.771 1.00 91.62 449 TYR A C 1
ATOM 3606 O O . TYR A 1 449 ? -16.662 -8.561 16.263 1.00 91.62 449 TYR A O 1
ATOM 3614 N N . LEU A 1 450 ? -18.599 -7.441 16.521 1.00 93.12 450 LEU A N 1
ATOM 3615 C CA . LEU A 1 450 ? -18.622 -7.438 17.985 1.00 93.12 450 LEU A CA 1
ATOM 3616 C C . LEU A 1 450 ? -18.767 -8.858 18.547 1.00 93.12 450 LEU A C 1
ATOM 3618 O O . LEU A 1 450 ? -17.945 -9.264 19.372 1.00 93.12 450 LEU A O 1
ATOM 3622 N N . HIS A 1 451 ? -19.749 -9.630 18.072 1.00 92.12 451 HIS A N 1
ATOM 3623 C CA . HIS A 1 451 ? -19.952 -11.016 18.500 1.00 92.12 451 HIS A CA 1
ATOM 3624 C C . HIS A 1 451 ? -18.778 -11.922 18.137 1.00 92.12 451 HIS A C 1
ATOM 3626 O O . HIS A 1 451 ? -18.332 -12.688 18.990 1.00 92.12 451 HIS A O 1
ATOM 3632 N N . ASN A 1 452 ? -18.223 -11.789 16.927 1.00 92.44 452 ASN A N 1
ATOM 3633 C CA . ASN A 1 452 ? -17.040 -12.539 16.506 1.00 92.44 452 ASN A CA 1
ATOM 3634 C C . ASN A 1 452 ? -15.875 -12.329 17.490 1.00 92.44 452 ASN A C 1
ATOM 3636 O O . ASN A 1 452 ? -15.229 -13.294 17.888 1.00 92.44 452 ASN A O 1
ATOM 3640 N N . HIS A 1 453 ? -15.648 -11.094 17.957 1.00 93.00 453 HIS A N 1
ATOM 3641 C CA . HIS A 1 453 ? -14.623 -10.782 18.964 1.00 93.00 453 HIS A CA 1
ATOM 3642 C C . HIS A 1 453 ? -14.982 -11.188 20.401 1.00 93.00 453 HIS A C 1
ATOM 3644 O O . HIS A 1 453 ? -14.157 -10.992 21.292 1.00 93.00 453 HIS A O 1
ATOM 3650 N N . GLY A 1 454 ? -16.169 -11.746 20.653 1.00 92.00 454 GLY A N 1
ATOM 3651 C CA . GLY A 1 454 ? -16.628 -12.142 21.985 1.00 92.00 454 GLY A CA 1
ATOM 3652 C C . GLY A 1 454 ? -17.229 -11.003 22.814 1.00 92.00 454 GLY A C 1
ATOM 3653 O O . GLY A 1 454 ? -17.322 -11.129 24.036 1.00 92.00 454 GLY A O 1
ATOM 3654 N N . ALA A 1 455 ? -17.625 -9.883 22.203 1.00 92.88 455 ALA A N 1
ATOM 3655 C CA . ALA A 1 455 ? -18.365 -8.840 22.910 1.00 92.88 455 ALA A CA 1
ATOM 3656 C C . ALA A 1 455 ? -19.807 -9.293 23.209 1.00 92.88 455 ALA A C 1
ATOM 3658 O O . ALA A 1 455 ? -20.467 -9.942 22.394 1.00 92.88 455 ALA A O 1
ATOM 3659 N N . VAL A 1 456 ? -20.295 -8.928 24.393 1.00 92.31 456 VAL A N 1
ATOM 3660 C CA . VAL A 1 456 ? -21.642 -9.243 24.878 1.00 92.31 456 VAL A CA 1
ATOM 3661 C C . VAL A 1 456 ? -22.554 -8.065 24.565 1.00 92.31 456 VAL A C 1
ATOM 3663 O O . VAL A 1 456 ? -22.327 -6.972 25.082 1.00 92.31 456 VAL A O 1
ATOM 3666 N N . THR A 1 457 ? -23.592 -8.272 23.757 1.00 91.25 457 THR A N 1
ATOM 3667 C CA . THR A 1 457 ? -24.630 -7.263 23.500 1.00 91.25 457 THR A CA 1
ATOM 3668 C C . THR A 1 457 ? -25.938 -7.603 24.212 1.00 91.25 457 THR A C 1
ATOM 3670 O O . THR A 1 457 ? -26.135 -8.729 24.676 1.00 91.25 457 THR A O 1
ATOM 3673 N N . LYS A 1 458 ? -26.802 -6.596 24.364 1.00 90.19 458 LYS A N 1
ATOM 3674 C CA . LYS A 1 458 ? -28.127 -6.662 24.989 1.00 90.19 458 LYS A CA 1
ATOM 3675 C C . LYS A 1 458 ? -29.035 -5.616 24.351 1.00 90.19 458 LYS A C 1
ATOM 3677 O O . LYS A 1 458 ? -28.576 -4.515 24.062 1.00 90.19 458 LYS A O 1
ATOM 3682 N N . ASP A 1 459 ? -30.322 -5.908 24.243 1.00 86.12 459 ASP A N 1
ATOM 3683 C CA . ASP A 1 459 ? -31.330 -4.883 23.976 1.00 86.12 459 ASP A CA 1
ATOM 3684 C C . ASP A 1 459 ? -31.780 -4.232 25.285 1.00 86.12 459 ASP A C 1
ATOM 3686 O O . ASP A 1 459 ? -32.181 -4.908 26.235 1.00 86.12 459 ASP A O 1
ATOM 3690 N N . THR A 1 460 ? -31.717 -2.903 25.346 1.00 78.50 460 THR A N 1
ATOM 3691 C CA . THR A 1 460 ? -32.198 -2.113 26.486 1.00 78.50 460 THR A CA 1
ATOM 3692 C C . THR A 1 460 ? -33.047 -0.956 25.985 1.00 78.50 460 THR A C 1
ATOM 3694 O O . THR A 1 460 ? -32.553 -0.088 25.271 1.00 78.50 460 THR A O 1
ATOM 3697 N N . ASN A 1 461 ? -34.330 -0.938 26.359 1.00 70.31 461 ASN A N 1
ATOM 3698 C CA . ASN A 1 461 ? -35.296 0.116 26.019 1.00 70.31 461 ASN A CA 1
ATOM 3699 C C . ASN A 1 461 ? -35.362 0.463 24.511 1.00 70.31 461 ASN A C 1
ATOM 3701 O O . ASN A 1 461 ? -35.568 1.618 24.150 1.00 70.31 461 ASN A O 1
ATOM 3705 N N . GLY A 1 462 ? -35.172 -0.529 23.632 1.00 73.50 462 GLY A N 1
ATOM 3706 C CA . GLY A 1 462 ? -35.189 -0.347 22.174 1.00 73.50 462 GLY A CA 1
ATOM 3707 C C . GLY A 1 462 ? -33.865 0.112 21.545 1.00 73.50 462 GLY A C 1
ATOM 3708 O O . GLY A 1 462 ? -33.826 0.315 20.337 1.00 73.50 462 GLY A O 1
ATOM 3709 N N . SER A 1 463 ? -32.784 0.247 22.323 1.00 79.50 463 SER A N 1
ATOM 3710 C CA . SER A 1 463 ? -31.419 0.434 21.811 1.00 79.50 463 SER A CA 1
ATOM 3711 C C . SER A 1 463 ? -30.588 -0.827 22.047 1.00 79.50 463 SER A C 1
ATOM 3713 O O . SER A 1 463 ? -30.574 -1.371 23.157 1.00 79.50 463 SER A O 1
ATOM 3715 N N . HIS A 1 464 ? -29.882 -1.275 21.008 1.00 90.12 464 HIS A N 1
ATOM 3716 C CA . HIS A 1 464 ? -28.967 -2.408 21.081 1.00 90.12 464 HIS A CA 1
ATOM 3717 C C . HIS A 1 464 ? -27.602 -1.920 21.593 1.00 90.12 464 HIS A C 1
ATOM 3719 O O . HIS A 1 464 ? -26.930 -1.098 20.963 1.00 90.12 464 HIS A O 1
ATOM 3725 N N . VAL A 1 465 ? -27.189 -2.401 22.766 1.00 93.69 465 VAL A N 1
ATOM 3726 C CA . VAL A 1 465 ? -25.999 -1.925 23.486 1.00 93.69 465 VAL A CA 1
ATOM 3727 C C . VAL A 1 465 ? -24.999 -3.048 23.735 1.00 93.69 465 VAL A C 1
ATOM 3729 O O . VAL A 1 465 ? -25.364 -4.195 23.976 1.00 93.69 465 VAL A O 1
ATOM 3732 N N . VAL A 1 466 ? -23.711 -2.716 23.744 1.00 93.06 466 VAL A N 1
ATOM 3733 C CA . VAL A 1 466 ? -22.655 -3.588 24.265 1.00 93.06 466 VAL A CA 1
ATOM 3734 C C . VAL A 1 466 ? -22.648 -3.482 25.789 1.00 93.06 466 VAL A C 1
ATOM 3736 O O . VAL A 1 466 ? -22.476 -2.390 26.335 1.00 93.06 466 VAL A O 1
ATOM 3739 N N . ASP A 1 467 ? -22.767 -4.609 26.493 1.00 93.38 467 ASP A N 1
ATOM 3740 C CA . ASP A 1 467 ? -22.408 -4.717 27.908 1.00 93.38 467 ASP A CA 1
ATOM 3741 C C . ASP A 1 467 ? -20.880 -4.710 28.011 1.00 93.38 467 ASP A C 1
ATOM 3743 O O . ASP A 1 467 ? -20.202 -5.743 27.983 1.00 93.38 467 ASP A O 1
ATOM 3747 N N . ALA A 1 468 ? -20.320 -3.507 28.088 1.00 91.44 468 ALA A N 1
ATOM 3748 C CA . ALA A 1 468 ? -18.891 -3.290 28.217 1.00 91.44 468 ALA A CA 1
ATOM 3749 C C . ALA A 1 468 ? -18.336 -3.886 29.525 1.00 91.44 468 ALA A C 1
ATOM 3751 O O . ALA A 1 468 ? -17.186 -4.328 29.566 1.00 91.44 468 ALA A O 1
ATOM 3752 N N . LYS A 1 469 ? -19.152 -3.983 30.590 1.00 89.94 469 LYS A N 1
ATOM 3753 C CA . LYS A 1 469 ? -18.732 -4.625 31.843 1.00 89.94 469 LYS A CA 1
ATOM 3754 C C . LYS A 1 469 ? -18.438 -6.114 31.650 1.00 89.94 469 LYS A C 1
ATOM 3756 O O . LYS A 1 469 ? -17.396 -6.557 32.131 1.00 89.94 469 LYS A O 1
ATOM 3761 N N . ALA A 1 470 ? -19.305 -6.846 30.954 1.00 90.62 470 ALA A N 1
ATOM 3762 C CA . ALA A 1 470 ? -19.104 -8.256 30.621 1.00 90.62 470 ALA A CA 1
ATOM 3763 C C . ALA A 1 470 ? -18.037 -8.452 29.525 1.00 90.62 470 ALA A C 1
ATOM 3765 O O . ALA A 1 470 ? -17.184 -9.333 29.636 1.00 90.62 470 ALA A O 1
ATOM 3766 N N . SER A 1 471 ? -18.036 -7.585 28.507 1.00 92.62 471 SER A N 1
ATOM 3767 C CA . SER A 1 471 ? -17.193 -7.726 27.309 1.00 92.62 471 SER A CA 1
ATOM 3768 C C . SER A 1 471 ? -15.685 -7.604 27.565 1.00 92.62 471 SER A C 1
ATOM 3770 O O . SER A 1 471 ? -14.884 -8.158 26.817 1.00 92.62 471 SER A O 1
ATOM 3772 N N . VAL A 1 472 ? -15.255 -6.891 28.615 1.00 90.81 472 VAL A N 1
ATOM 3773 C CA . VAL A 1 472 ? -13.819 -6.649 28.885 1.00 90.81 472 VAL A CA 1
ATOM 3774 C C . VAL A 1 472 ? -13.020 -7.927 29.158 1.00 90.81 472 VAL A C 1
ATOM 3776 O O . VAL A 1 472 ? -11.828 -7.963 28.853 1.00 90.81 472 VAL A O 1
ATOM 3779 N N . SER A 1 473 ? -13.648 -8.965 29.714 1.00 87.62 473 SER A N 1
ATOM 3780 C CA . SER A 1 473 ? -13.010 -10.266 29.966 1.00 87.62 473 SER A CA 1
ATOM 3781 C C . SER A 1 473 ? -13.140 -11.261 28.810 1.00 87.62 473 SER A C 1
ATOM 3783 O O . SER A 1 473 ? -12.362 -12.209 28.760 1.00 87.62 473 SER A O 1
ATOM 3785 N N . SER A 1 474 ? -14.099 -11.066 27.901 1.00 89.12 474 SER A N 1
ATOM 3786 C CA . SER A 1 474 ? -14.379 -11.984 26.788 1.00 89.12 474 SER A CA 1
ATOM 3787 C C . SER A 1 474 ? -13.823 -11.521 25.439 1.00 89.12 474 SER A C 1
ATOM 3789 O O . SER A 1 474 ? -13.716 -12.340 24.528 1.00 89.12 474 SER A O 1
ATOM 3791 N N . ILE A 1 475 ? -13.429 -10.247 25.296 1.00 92.38 475 ILE A N 1
ATOM 3792 C CA . ILE A 1 475 ? -12.870 -9.741 24.038 1.00 92.38 475 ILE A CA 1
ATOM 3793 C C . ILE A 1 475 ? -11.513 -10.378 23.716 1.00 92.38 475 ILE A C 1
ATOM 3795 O O . ILE A 1 475 ? -10.526 -10.218 24.441 1.00 92.38 475 ILE A O 1
ATOM 3799 N N . THR A 1 476 ? -11.467 -11.065 22.575 1.00 89.69 476 THR A N 1
ATOM 3800 C CA . THR A 1 476 ? -10.297 -11.787 22.060 1.00 89.69 476 THR A CA 1
ATOM 3801 C C . THR A 1 476 ? -9.920 -11.307 20.652 1.00 89.69 476 THR A C 1
ATOM 3803 O O . THR A 1 476 ? -10.785 -10.846 19.911 1.00 89.69 476 THR A O 1
ATOM 3806 N N . PRO A 1 477 ? -8.633 -11.367 20.254 1.00 85.69 477 PRO A N 1
ATOM 3807 C CA . PRO A 1 477 ? -8.208 -11.000 18.906 1.00 85.69 477 PRO A CA 1
ATOM 3808 C C . PRO A 1 477 ? -8.523 -12.130 17.921 1.00 85.69 477 PRO A C 1
ATOM 3810 O O . PRO A 1 477 ? -7.832 -13.152 17.905 1.00 85.69 477 PRO A O 1
ATOM 3813 N N . VAL A 1 478 ? -9.527 -11.943 17.068 1.00 79.50 478 VAL A N 1
ATOM 3814 C CA . VAL A 1 478 ? -9.876 -12.930 16.039 1.00 79.50 478 VAL A CA 1
ATOM 3815 C C . VAL A 1 478 ? -9.023 -12.709 14.794 1.00 79.50 478 VAL A C 1
ATOM 3817 O O . VAL A 1 478 ? -8.860 -11.584 14.322 1.00 79.50 478 VAL A O 1
ATOM 3820 N N . SER A 1 479 ? -8.500 -13.792 14.220 1.00 58.03 479 SER A N 1
ATOM 3821 C CA . SER A 1 479 ? -7.777 -13.764 12.943 1.00 58.03 479 SER A CA 1
ATOM 3822 C C . SER A 1 479 ? -8.748 -13.704 11.755 1.00 58.03 479 SER A C 1
ATOM 3824 O O . SER A 1 479 ? -8.782 -14.615 10.930 1.00 58.03 479 SER A O 1
ATOM 3826 N N . LEU A 1 480 ? -9.559 -12.646 11.684 1.00 53.66 480 LEU A N 1
ATOM 3827 C CA . LEU A 1 480 ? -10.550 -12.452 10.625 1.00 53.66 480 LEU A CA 1
ATOM 3828 C C . LEU A 1 480 ? -9.869 -12.078 9.308 1.00 53.66 480 LEU A C 1
ATOM 3830 O O . LEU A 1 480 ? -9.617 -10.909 9.025 1.00 53.66 480 LEU A O 1
ATOM 3834 N N . SER A 1 481 ? -9.633 -13.086 8.474 1.00 41.84 481 SER A N 1
ATOM 3835 C CA . SER A 1 481 ? -9.341 -12.917 7.049 1.00 41.84 481 SER A CA 1
ATOM 3836 C C . SER A 1 481 ? -10.581 -12.531 6.225 1.00 41.84 481 SER A C 1
ATOM 3838 O O . SER A 1 481 ? -10.453 -12.330 5.021 1.00 41.84 481 SER A O 1
ATOM 3840 N N . SER A 1 482 ? -11.773 -12.461 6.839 1.00 36.94 482 SER A N 1
ATOM 3841 C CA . SER A 1 482 ? -13.049 -12.541 6.111 1.00 36.94 482 SER A CA 1
ATOM 3842 C C . SER A 1 482 ? -14.250 -11.743 6.657 1.00 36.94 482 SER A C 1
ATOM 3844 O O . SER A 1 482 ? -15.325 -11.880 6.079 1.00 36.94 482 SER A O 1
ATOM 3846 N N . THR A 1 483 ? -14.145 -10.883 7.689 1.00 40.28 483 THR A N 1
ATOM 3847 C CA . THR A 1 483 ? -15.273 -9.963 8.002 1.00 40.28 483 THR A CA 1
ATOM 3848 C C . THR A 1 483 ? -15.408 -8.903 6.914 1.00 40.28 483 THR A C 1
ATOM 3850 O O . THR A 1 483 ? -14.696 -7.894 6.898 1.00 40.28 483 THR A O 1
ATOM 3853 N N . LEU A 1 484 ? -16.327 -9.171 5.992 1.00 43.59 484 LEU A N 1
ATOM 3854 C CA . LEU A 1 484 ? -16.579 -8.418 4.775 1.00 43.59 484 LEU A CA 1
ATOM 3855 C C . LEU A 1 484 ? -17.346 -7.119 5.056 1.00 43.59 484 LEU A C 1
ATOM 3857 O O . LEU A 1 484 ? -18.554 -7.045 4.879 1.00 43.59 484 LEU A O 1
ATOM 3861 N N . ASP A 1 485 ? -16.607 -6.045 5.338 1.00 41.75 485 ASP A N 1
ATOM 3862 C CA . ASP A 1 485 ? -17.026 -4.689 4.932 1.00 41.75 485 ASP A CA 1
ATOM 3863 C C . ASP A 1 485 ? -16.236 -4.219 3.690 1.00 41.75 485 ASP A C 1
ATOM 3865 O O . ASP A 1 485 ? -15.949 -3.041 3.489 1.00 41.75 485 ASP A O 1
ATOM 3869 N N . VAL A 1 486 ? -15.821 -5.197 2.873 1.00 44.38 486 VAL A N 1
ATOM 3870 C CA . VAL A 1 486 ? -15.032 -5.027 1.641 1.00 44.38 486 VAL A CA 1
ATOM 3871 C C . VAL A 1 486 ? -15.870 -5.332 0.391 1.00 44.38 486 VAL A C 1
ATOM 3873 O O . VAL A 1 486 ? -15.564 -4.821 -0.679 1.00 44.38 486 VAL A O 1
ATOM 3876 N N . GLY A 1 487 ? -16.958 -6.107 0.516 1.00 36.03 487 GLY A N 1
ATOM 3877 C CA . GLY A 1 487 ? -17.693 -6.685 -0.622 1.00 36.03 487 GLY A CA 1
ATOM 3878 C C . GLY A 1 487 ? -18.248 -5.682 -1.641 1.00 36.03 487 GLY A C 1
ATOM 3879 O O . GLY A 1 487 ? -18.274 -5.991 -2.822 1.00 36.03 487 GLY A O 1
ATOM 3880 N N . GLN A 1 488 ? -18.620 -4.473 -1.205 1.00 36.78 488 GLN A N 1
ATOM 3881 C CA . GLN A 1 488 ? -19.007 -3.367 -2.098 1.00 36.78 488 GLN A CA 1
ATOM 3882 C C . GLN A 1 488 ? -17.902 -2.324 -2.286 1.00 36.78 488 GLN A C 1
ATOM 3884 O O . GLN A 1 488 ? -17.847 -1.661 -3.317 1.00 36.78 488 GLN A O 1
ATOM 3889 N N . ALA A 1 489 ? -16.971 -2.218 -1.330 1.00 39.31 489 ALA A N 1
ATOM 3890 C CA . ALA A 1 489 ? -15.763 -1.433 -1.547 1.00 39.31 489 ALA A CA 1
ATOM 3891 C C . ALA A 1 489 ? -15.001 -1.964 -2.772 1.00 39.31 489 ALA A C 1
ATOM 3893 O O . ALA A 1 489 ? -14.413 -1.167 -3.479 1.00 39.31 489 ALA A O 1
ATOM 3894 N N . ALA A 1 490 ? -15.063 -3.270 -3.057 1.00 39.84 490 ALA A N 1
ATOM 3895 C CA . ALA A 1 490 ? -14.480 -3.918 -4.232 1.00 39.84 490 ALA A CA 1
ATOM 3896 C C . ALA A 1 490 ? -14.922 -3.330 -5.589 1.00 39.84 490 ALA A C 1
ATOM 3898 O O . ALA A 1 490 ? -14.130 -3.357 -6.523 1.00 39.84 490 ALA A O 1
ATOM 3899 N N . GLU A 1 491 ? -16.132 -2.773 -5.713 1.00 39.41 491 GLU A N 1
ATOM 3900 C CA . GLU A 1 491 ? -16.588 -2.129 -6.959 1.00 39.41 491 GLU A CA 1
ATOM 3901 C C . GLU A 1 491 ? -16.029 -0.703 -7.086 1.00 39.41 491 GLU A C 1
ATOM 3903 O O . GLU A 1 491 ? -15.569 -0.289 -8.150 1.00 39.41 491 GLU A O 1
ATOM 3908 N N . GLU A 1 492 ? -15.962 0.043 -5.978 1.00 42.94 492 GLU A N 1
ATOM 3909 C CA . GLU A 1 492 ? -15.286 1.346 -5.950 1.00 42.94 492 GLU A CA 1
ATOM 3910 C C . GLU A 1 492 ? -13.752 1.220 -6.049 1.00 42.94 492 GLU A C 1
ATOM 3912 O O . GLU A 1 492 ? -13.098 2.138 -6.563 1.00 42.94 492 GLU A O 1
ATOM 3917 N N . LYS A 1 493 ? -13.208 0.084 -5.584 1.00 50.06 493 LYS A N 1
ATOM 3918 C CA . LYS A 1 493 ? -11.796 -0.332 -5.527 1.00 50.06 493 LYS A CA 1
ATOM 3919 C C . LYS A 1 493 ? -11.351 -1.151 -6.759 1.00 50.06 493 LYS A C 1
ATOM 3921 O O . LYS A 1 493 ? -10.588 -2.106 -6.641 1.00 50.06 493 LYS A O 1
ATOM 3926 N N . GLN A 1 494 ? -11.786 -0.763 -7.954 1.00 54.03 494 GLN A N 1
ATOM 3927 C CA . GLN A 1 494 ? -11.224 -1.269 -9.212 1.00 54.03 494 GLN A CA 1
ATOM 3928 C C . GLN A 1 494 ? -10.519 -0.122 -9.932 1.00 54.03 494 GLN A C 1
ATOM 3930 O O . GLN A 1 494 ? -11.155 0.674 -10.623 1.00 54.03 494 GLN A O 1
ATOM 3935 N N . PHE A 1 495 ? -9.197 -0.018 -9.746 1.00 52.53 495 PHE A N 1
ATOM 3936 C CA . PHE A 1 495 ? -8.394 1.093 -10.267 1.00 52.53 495 PHE A CA 1
ATOM 3937 C C . PHE A 1 495 ? -8.465 1.173 -11.795 1.00 52.53 495 PHE A C 1
ATOM 3939 O O . PHE A 1 495 ? -8.489 2.264 -12.345 1.00 52.53 495 PHE A O 1
ATOM 3946 N N . PHE A 1 496 ? -8.562 0.030 -12.476 1.00 46.78 496 PHE A N 1
ATOM 3947 C CA . PHE A 1 496 ? -8.658 -0.022 -13.935 1.00 46.78 496 PHE A CA 1
ATOM 3948 C C . PHE A 1 496 ? -10.068 0.245 -14.501 1.00 46.78 496 PHE A C 1
ATOM 3950 O O . PHE A 1 496 ? -10.201 0.338 -15.716 1.00 46.78 496 PHE A O 1
ATOM 3957 N N . ARG A 1 497 ? -11.125 0.362 -13.679 1.00 45.25 497 ARG A N 1
ATOM 3958 C CA . ARG A 1 497 ? -12.489 0.697 -14.154 1.00 45.25 497 ARG A CA 1
ATOM 3959 C C . ARG A 1 497 ? -12.811 2.202 -14.114 1.00 45.25 497 ARG A C 1
ATOM 3961 O O . ARG A 1 497 ? -13.958 2.575 -14.350 1.00 45.25 497 ARG A O 1
ATOM 3968 N N . LYS A 1 498 ? -11.823 3.047 -13.811 1.00 36.28 498 LYS A N 1
ATOM 3969 C CA . LYS A 1 498 ? -11.907 4.514 -13.747 1.00 36.28 498 LYS A CA 1
ATOM 3970 C C . LYS A 1 498 ? -10.747 5.135 -14.530 1.00 36.28 498 LYS A C 1
ATOM 3972 O O . LYS A 1 498 ? -10.929 6.286 -14.973 1.00 36.28 498 LYS A O 1
#

InterPro domains:
  IPR005062 SAC3/GANP/THP3, conserved domain [PF03399] (208-456)
  IPR045107 SAC3/GANP/THP3 [PTHR12436] (24-492)

pLDDT: mean 70.07, std 25.93, range [23.55, 98.06]

Radius of gyration: 35.08 Å; chains: 1; bounding box: 149×54×96 Å

Foldseek 3Di:
DYDDDDDDDDDDDDDDDDDDDDQDDDDDDPDADPLLVVLLVVLQVPQDDDVLVVVLVVVSCVVCVVCVVVVNRSVDRSNPDDRPPSPCPVVVVVVVVVVVVVVVVVPPDDDDDDDDDDDDDDDDDDDDDDDDDDDPDDDPPPPPVVVVVPPDDDDDDDDDDDDDDDDDDDDDDDPPPPDPPPPDDDDDDDDDDDPVQVVVLVVDAFQAADALDLADFQDPDPHQDDSNLADHPVSLVVSLVVLLVCVVCQVVCVVVVHHDDLVRSLRSLNNSLVSCVSRVPQDPVNLVSLVVSLLSCLLVVVVVSVVVSLVVNVVSCVDPCNVVVVPDDPDDPVCPLVSLLLQLLLCLLVVVVVSNVVSVVPDDPVSCVDPSNVLSVQLSVCSVVLVQLSNLVSLVVHPDSSVSSNVSCLLVSLLVQLLVCLVPDPQKDFLVVNCSSSNHPDSVLSVVVCVQQQWDWDDDPNTIITRSVVRNVRGDRDPDPDSDPCPVVSVVSDNSVD